Protein AF-A0A382GLJ1-F1 (afdb_monomer_lite)

pLDDT: mean 87.61, std 11.76, range [30.12, 98.44]

Organism: NCBI:txid408172

Radius of gyration: 28.92 Å; chains: 1; bounding box: 82×59×66 Å

InterPro domains:
  IPR011989 Armadillo-like helical [G3DSA:1.25.10.10] (1-110)
  IPR016024 Armadillo-type fold [SSF48371] (1-91)

Sequence (492 aa):
KLLGHRDRLVRVHLARILAERKECKDDEYEWISGLLADEDPFVRRAAADAAGRHPHPSSFSTLIKAWEDAEEKDTHLVHVTRIALRNHFAAGALPNNAWQNELWANELLDIALAARGPKSAESVASFLAESIGADDTSSDDPANKSEKPSIGNWWYMGPFKAENFDKAFETAFAPEQEKEIDLGKILGDTDLSWKTKPDWKDGLVHNELKGENTAHYLYREINSPVARNLKLSLGSNDAVSLFLNRKQILNKKVRRAVAPDQEKLELSLAKGKNRLLLKIVNGGDASGFYFNAGLGVEEDKLMRAVSFVSEHVGLDKLATVVSLLDEQAGKDIGYRIRLHRKVWQGTKGGEKPYSRELGKLAEKVVRSHVQAKASGSSEDALRLASDLGLRDLFKPVLEILLSPQASSGTRLVALDACKNLSEFKFAPVARKLVLDHKEPESLRLAALSWLGSRKSRGDAKVLRAVLSSSHERLQRSFAKGLASSKTGAETL

Secondary structure (DSSP, 8-state):
--TT-SSHHHHHHHHHHHHT-SS--HHHHHHHHHHHT-SSHHHHHHHHHHHHHS--HHHHHHHHHHHHTS-TT-HHHHHHHHHHHHHHHHHT---TTTT--GGGHHHHHHHHHHH-SHHHHHHHHHHHHHHHHTTS-----TT---SSPEEPPEEEEEEEE-SSHHHHHH---HHHH-SS--TT-EEGGGTEE-EEETT--TTSEEEEEE-TTEEEEEEEEEEESS-EEEEEEEEESSEEEEEETTEEEEEE-------TTSEEEEEEEPSEEEEEEEEEEESSSEEEEEEE-S-S--HHHHHHHHHHHHHHS-HHHHHHHHHHHHHHTTT-HHHHHHHHHHHHHHHHHTTPPPPHHHHHHHHHHHHHHHHHHGGG--HHHHHHHHHTT-GGGHHHHHHHHH-TTS-HHHHHHHHHHHHHH-HHHHHHHHHHHHH-TTS-HHHHHHHHHHHHTS--HHHHHHHHHHHHHS-HHHHHHHHHHHHTSHHHHTT-

Structure (mmCIF, N/CA/C/O backbone):
data_AF-A0A382GLJ1-F1
#
_entry.id   AF-A0A382GLJ1-F1
#
loop_
_atom_site.group_PDB
_atom_site.id
_atom_site.type_symbol
_atom_site.label_atom_id
_atom_site.label_alt_id
_atom_site.label_comp_id
_atom_site.label_asym_id
_atom_site.label_entity_id
_atom_site.label_seq_id
_atom_site.pdbx_PDB_ins_code
_atom_site.Cartn_x
_atom_site.Cartn_y
_atom_site.Cartn_z
_atom_site.occupancy
_atom_site.B_iso_or_equiv
_atom_site.auth_seq_id
_atom_site.auth_comp_id
_atom_site.auth_asym_id
_atom_site.auth_atom_id
_atom_site.pdbx_PDB_model_num
ATOM 1 N N . LYS A 1 1 ? -32.894 -29.086 -16.689 1.00 69.88 1 LYS A N 1
ATOM 2 C CA . LYS A 1 1 ? -33.120 -30.044 -15.570 1.00 69.88 1 LYS A CA 1
ATOM 3 C C . LYS A 1 1 ? -31.857 -30.361 -14.751 1.00 69.88 1 LYS A C 1
ATOM 5 O O . LYS A 1 1 ? -32.022 -30.838 -13.640 1.00 69.88 1 LYS A O 1
ATOM 10 N N . LEU A 1 2 ? -30.636 -30.091 -15.242 1.00 81.50 2 LEU A N 1
ATOM 11 C CA . LEU A 1 2 ? -29.395 -30.422 -14.517 1.00 81.50 2 LEU A CA 1
ATOM 12 C C . LEU A 1 2 ? -29.037 -29.430 -13.387 1.00 81.50 2 LEU A C 1
ATOM 14 O O . LEU A 1 2 ? -28.595 -29.871 -12.336 1.00 81.50 2 LEU A O 1
ATOM 18 N N . LEU A 1 3 ? -29.299 -28.128 -13.564 1.00 82.69 3 LEU A N 1
ATOM 19 C CA . LEU A 1 3 ? -29.002 -27.072 -12.574 1.00 82.69 3 LEU A CA 1
ATOM 20 C C . LEU A 1 3 ? -29.635 -27.286 -11.197 1.00 82.69 3 LEU A C 1
ATOM 22 O O . LEU A 1 3 ? -28.966 -27.139 -10.191 1.00 82.69 3 LEU A O 1
ATOM 26 N N . GLY A 1 4 ? -30.913 -27.658 -11.153 1.00 85.38 4 GLY A N 1
ATOM 27 C CA . GLY A 1 4 ? -31.645 -27.931 -9.911 1.00 85.38 4 GLY A CA 1
ATOM 28 C C . GLY A 1 4 ? -31.812 -29.424 -9.634 1.00 85.38 4 GLY A C 1
ATOM 29 O O . GLY A 1 4 ? -32.811 -29.832 -9.045 1.00 85.38 4 GLY A O 1
ATOM 30 N N . HIS A 1 5 ? -30.918 -30.271 -10.155 1.00 93.50 5 HIS A N 1
ATOM 31 C CA . HIS A 1 5 ? -31.034 -31.712 -9.951 1.00 93.50 5 HIS A CA 1
ATOM 32 C C . HIS A 1 5 ? -30.853 -32.057 -8.467 1.00 93.50 5 HIS A C 1
ATOM 34 O O . HIS A 1 5 ? -29.976 -31.499 -7.816 1.00 93.50 5 HIS A O 1
ATOM 40 N N . ARG A 1 6 ? -31.648 -32.992 -7.925 1.00 91.75 6 ARG A N 1
ATOM 41 C CA . ARG A 1 6 ? -31.617 -33.337 -6.487 1.00 91.75 6 ARG A CA 1
ATOM 42 C C . ARG A 1 6 ? -30.257 -33.872 -6.032 1.00 91.75 6 ARG A C 1
ATOM 44 O O . ARG A 1 6 ? -29.803 -33.551 -4.941 1.00 91.75 6 ARG A O 1
ATOM 51 N N . ASP A 1 7 ? -29.608 -34.665 -6.879 1.00 94.31 7 ASP A N 1
ATOM 52 C CA . ASP A 1 7 ? -28.276 -35.207 -6.604 1.00 94.31 7 ASP A CA 1
ATOM 53 C C . ASP A 1 7 ? -27.185 -34.144 -6.803 1.00 94.31 7 ASP A C 1
ATOM 55 O O . ASP A 1 7 ? -27.001 -33.635 -7.914 1.00 94.31 7 ASP A O 1
ATOM 59 N N . ARG A 1 8 ? -26.432 -33.858 -5.733 1.00 95.50 8 ARG A N 1
ATOM 60 C CA . ARG A 1 8 ? -25.289 -32.936 -5.751 1.00 95.50 8 ARG A CA 1
ATOM 61 C C . ARG A 1 8 ? -24.205 -33.351 -6.744 1.00 95.50 8 ARG A C 1
ATOM 63 O O . ARG A 1 8 ? -23.593 -32.479 -7.348 1.00 95.50 8 ARG A O 1
ATOM 70 N N . LEU A 1 9 ? -23.967 -34.651 -6.954 1.00 96.19 9 LEU A N 1
ATOM 71 C CA . LEU A 1 9 ? -22.908 -35.123 -7.853 1.00 96.19 9 LEU A CA 1
ATOM 72 C C . LEU A 1 9 ? -23.192 -34.696 -9.290 1.00 96.19 9 LEU A C 1
ATOM 74 O O . LEU A 1 9 ? -22.282 -34.263 -9.992 1.00 96.19 9 LEU A O 1
ATOM 78 N N . VAL A 1 10 ? -24.461 -34.729 -9.703 1.00 96.31 10 VAL A N 1
ATOM 79 C CA . VAL A 1 10 ? -24.886 -34.248 -11.024 1.00 96.31 10 VAL A CA 1
ATOM 80 C C . VAL A 1 10 ? -24.586 -32.756 -11.180 1.00 96.31 10 VAL A C 1
ATOM 82 O O . VAL A 1 10 ? -24.061 -32.346 -12.215 1.00 96.31 10 VAL A O 1
ATOM 85 N N . ARG A 1 11 ? -24.853 -31.950 -10.146 1.00 97.06 11 ARG A N 1
ATOM 86 C CA . ARG A 1 11 ? -24.583 -30.503 -10.160 1.00 97.06 11 ARG A CA 1
ATOM 87 C C . ARG A 1 11 ? -23.081 -30.190 -10.148 1.00 97.06 11 ARG A C 1
ATOM 89 O O . ARG A 1 11 ? -22.630 -29.348 -10.920 1.00 97.06 11 ARG A O 1
ATOM 96 N N . VAL A 1 12 ? -22.286 -30.928 -9.366 1.00 97.56 12 VAL A N 1
ATOM 97 C CA . VAL A 1 12 ? -20.812 -30.838 -9.375 1.00 97.56 12 VAL A CA 1
ATOM 98 C C . VAL A 1 12 ? -20.248 -31.188 -10.753 1.00 97.56 12 VAL A C 1
ATOM 100 O O . VAL A 1 12 ? -19.389 -30.476 -11.271 1.00 97.56 12 VAL A O 1
ATOM 103 N N . HIS A 1 13 ? -20.717 -32.277 -11.367 1.00 97.38 13 HIS A N 1
ATOM 104 C CA . HIS A 1 13 ? -20.258 -32.676 -12.696 1.00 97.38 13 HIS A CA 1
ATOM 105 C C . HIS A 1 13 ? -20.671 -31.677 -13.772 1.00 97.38 13 HIS A C 1
ATOM 107 O O . HIS A 1 13 ? -19.862 -31.404 -14.654 1.00 97.38 13 HIS A O 1
ATOM 113 N N . LEU A 1 14 ? -21.863 -31.080 -13.677 1.00 96.50 14 LEU A N 1
ATOM 114 C CA . LEU A 1 14 ? -22.258 -29.985 -14.560 1.00 96.50 14 LEU A CA 1
ATOM 115 C C . LEU A 1 14 ? -21.263 -28.820 -14.469 1.00 96.50 14 LEU A C 1
ATOM 117 O O . LEU A 1 14 ? -20.750 -28.394 -15.498 1.00 96.50 14 LEU A O 1
ATOM 121 N N . ALA A 1 15 ? -20.932 -28.360 -13.258 1.00 96.75 15 ALA A N 1
ATOM 122 C CA . ALA A 1 15 ? -19.954 -27.289 -13.063 1.00 96.75 15 ALA A CA 1
ATOM 123 C C . ALA A 1 15 ? -18.574 -27.640 -13.650 1.00 96.75 15 ALA A C 1
ATOM 125 O O . ALA A 1 15 ? -17.965 -26.827 -14.339 1.00 96.75 15 ALA A O 1
ATOM 126 N N . ARG A 1 16 ? -18.100 -28.877 -13.449 1.00 97.25 16 ARG A N 1
ATOM 127 C CA . ARG A 1 16 ? -16.830 -29.349 -14.030 1.00 97.25 16 ARG A CA 1
ATOM 128 C C . ARG A 1 16 ? -16.865 -29.407 -15.556 1.00 97.25 16 ARG A C 1
ATOM 130 O O . ARG A 1 16 ? -15.890 -29.033 -16.191 1.00 97.25 16 ARG A O 1
ATOM 137 N N . ILE A 1 17 ? -17.976 -29.844 -16.148 1.00 96.44 17 ILE A N 1
ATOM 138 C CA . ILE A 1 17 ? -18.147 -29.842 -17.607 1.00 96.44 17 ILE A CA 1
ATOM 139 C C . ILE A 1 17 ? -18.083 -28.408 -18.139 1.00 96.44 17 ILE A C 1
ATOM 141 O O . ILE A 1 17 ? -17.406 -28.173 -19.135 1.00 96.44 17 ILE A O 1
ATOM 145 N N . LEU A 1 18 ? -18.738 -27.458 -17.462 1.00 96.06 18 LEU A N 1
ATOM 146 C CA . LEU A 1 18 ? -18.673 -26.035 -17.809 1.00 96.06 18 LEU A CA 1
ATOM 147 C C . LEU A 1 18 ? -17.232 -25.501 -17.721 1.00 96.06 18 LEU A C 1
ATOM 149 O O . LEU A 1 18 ? -16.781 -24.822 -18.638 1.00 96.06 18 LEU A O 1
ATOM 153 N N . ALA A 1 19 ? -16.475 -25.881 -16.687 1.00 96.69 19 ALA A N 1
ATOM 154 C CA . ALA A 1 19 ? -15.072 -25.493 -16.518 1.00 96.69 19 ALA A CA 1
ATOM 155 C C . ALA A 1 19 ? -14.147 -25.995 -17.646 1.00 96.69 19 ALA A C 1
ATOM 157 O O . ALA A 1 19 ? -13.200 -25.302 -18.014 1.00 96.69 19 ALA A O 1
ATOM 158 N N . GLU A 1 20 ? -14.415 -27.179 -18.200 1.00 96.88 20 GLU A N 1
ATOM 159 C CA . GLU A 1 20 ? -13.623 -27.784 -19.285 1.00 96.88 20 GLU A CA 1
ATOM 160 C C . GLU A 1 20 ? -14.085 -27.359 -20.690 1.00 96.88 20 GLU A C 1
ATOM 162 O O . GLU A 1 20 ? -13.504 -27.781 -21.695 1.00 96.88 20 GLU A O 1
ATOM 167 N N . ARG A 1 21 ? -15.128 -26.521 -20.805 1.00 94.44 21 ARG A N 1
ATOM 168 C CA . ARG A 1 21 ? -15.511 -25.970 -22.109 1.00 94.44 21 ARG A CA 1
ATOM 169 C C . ARG A 1 21 ? -14.388 -25.097 -22.654 1.00 94.44 21 ARG A C 1
ATOM 171 O O . ARG A 1 21 ? -13.731 -24.373 -21.916 1.00 94.44 21 ARG A O 1
ATOM 178 N N . LYS A 1 22 ? -14.217 -25.121 -23.975 1.00 92.25 22 LYS A N 1
ATOM 179 C CA . LYS A 1 22 ? -13.324 -24.185 -24.667 1.00 92.25 22 LYS A CA 1
ATOM 180 C C . LYS A 1 22 ? -13.879 -22.757 -24.632 1.00 92.25 22 LYS A C 1
ATOM 182 O O . LYS A 1 22 ? -13.125 -21.819 -24.421 1.00 92.25 22 LYS A O 1
ATOM 187 N N . GLU A 1 23 ? -15.189 -22.628 -24.830 1.00 89.56 23 GLU A N 1
ATOM 188 C CA . GLU A 1 23 ? -15.949 -21.377 -24.794 1.00 89.56 23 GLU A CA 1
ATOM 189 C C . GLU A 1 23 ? -17.321 -21.647 -24.157 1.00 89.56 23 GLU A C 1
ATOM 191 O O . GLU A 1 23 ? -17.922 -22.710 -24.389 1.00 89.56 23 GLU A O 1
ATOM 196 N N . CYS A 1 24 ? -17.798 -20.686 -23.366 1.00 90.12 24 CYS A N 1
ATOM 197 C CA . CYS A 1 24 ? -19.134 -20.683 -22.776 1.00 90.12 24 CYS A CA 1
ATOM 198 C C . CYS A 1 24 ? -20.103 -19.865 -23.633 1.00 90.12 24 CYS A C 1
ATOM 200 O O . CYS A 1 24 ? -19.742 -18.834 -24.197 1.00 90.12 24 CYS A O 1
ATOM 202 N N . LYS A 1 25 ? -21.345 -20.334 -23.716 1.00 90.88 25 LYS A N 1
ATOM 203 C CA . LYS A 1 25 ? -22.473 -19.594 -24.296 1.00 90.88 25 LYS A CA 1
ATOM 204 C C . LYS A 1 25 ? -23.097 -18.661 -23.257 1.00 90.88 25 LYS A C 1
ATOM 206 O O . LYS A 1 25 ? -22.960 -18.905 -22.062 1.00 90.88 25 LYS A O 1
ATOM 211 N N . ASP A 1 26 ? -23.871 -17.679 -23.712 1.00 86.00 26 ASP A N 1
ATOM 212 C CA . ASP A 1 26 ? -24.550 -16.702 -22.845 1.00 86.00 26 ASP A CA 1
ATOM 213 C C . ASP A 1 26 ? -25.363 -17.366 -21.718 1.00 86.00 26 ASP A C 1
ATOM 215 O O . ASP A 1 26 ? -25.160 -17.063 -20.543 1.00 86.00 26 ASP A O 1
ATOM 219 N N . ASP A 1 27 ? -26.189 -18.365 -22.051 1.00 89.38 27 ASP A N 1
ATOM 220 C CA . ASP A 1 27 ? -26.973 -19.118 -21.060 1.00 89.38 27 ASP A CA 1
ATOM 221 C C . ASP A 1 27 ? -26.090 -19.857 -20.038 1.00 89.38 27 ASP A C 1
ATOM 223 O O . ASP A 1 27 ? -26.481 -20.051 -18.889 1.00 89.38 27 ASP A O 1
ATOM 227 N N . GLU A 1 28 ? -24.891 -20.289 -20.436 1.00 93.56 28 GLU A N 1
ATOM 228 C CA . GLU A 1 28 ? -23.992 -21.068 -19.582 1.00 93.56 28 GLU A CA 1
ATOM 229 C C . GLU A 1 28 ? -23.336 -20.207 -18.498 1.00 93.56 28 GLU A C 1
ATOM 231 O O . GLU A 1 28 ? -23.058 -20.718 -17.412 1.00 93.56 28 GLU A O 1
ATOM 236 N N . TYR A 1 29 ? -23.156 -18.904 -18.733 1.00 92.00 29 TYR A N 1
ATOM 237 C CA . TYR A 1 29 ? -22.719 -17.976 -17.686 1.00 92.00 29 TYR A CA 1
ATOM 238 C C . TYR A 1 29 ? -23.767 -17.847 -16.577 1.00 92.00 29 TYR A C 1
ATOM 240 O O . TYR A 1 29 ? -23.425 -17.900 -15.394 1.00 92.00 29 TYR A O 1
ATOM 248 N N . GLU A 1 30 ? -25.050 -17.786 -16.938 1.00 90.75 30 GLU A N 1
ATOM 249 C CA . GLU A 1 30 ? -26.147 -17.794 -15.964 1.00 90.75 30 GLU A CA 1
ATOM 250 C C . GLU A 1 30 ? -26.221 -19.120 -15.200 1.00 90.75 30 GLU A C 1
ATOM 252 O O . GLU A 1 30 ? -26.525 -19.152 -14.006 1.00 90.75 30 GLU A O 1
ATOM 257 N N . TRP A 1 31 ? -25.870 -20.231 -15.850 1.00 94.31 31 TRP A N 1
ATOM 258 C CA . TRP A 1 31 ? -25.794 -21.533 -15.190 1.00 94.31 31 TRP A CA 1
ATOM 259 C C . TRP A 1 31 ? -24.667 -21.580 -14.155 1.00 94.31 31 TRP A C 1
ATOM 261 O O . TRP A 1 31 ? -24.882 -22.073 -13.048 1.00 94.31 31 TRP A O 1
ATOM 271 N N . ILE A 1 32 ? -23.486 -21.046 -14.483 1.00 95.31 32 ILE A N 1
ATOM 272 C CA . ILE A 1 32 ? -22.365 -20.928 -13.539 1.00 95.31 32 ILE A CA 1
ATOM 273 C C . ILE A 1 32 ? -22.775 -20.067 -12.337 1.00 95.31 32 ILE A C 1
ATOM 275 O O . ILE A 1 32 ? -22.572 -20.485 -11.195 1.00 95.31 32 ILE A O 1
ATOM 279 N N . SER A 1 33 ? -23.408 -18.914 -12.574 1.00 91.44 33 SER A N 1
ATOM 280 C CA . SER A 1 33 ? -23.935 -18.047 -11.512 1.00 91.44 33 SER A CA 1
ATOM 281 C C . SER A 1 33 ? -24.962 -18.764 -10.632 1.00 91.44 33 SER A C 1
ATOM 283 O O . SER A 1 33 ? -24.878 -18.691 -9.408 1.00 91.44 33 SER A O 1
ATOM 285 N N . GLY A 1 34 ? -25.884 -19.530 -11.221 1.00 92.31 34 GLY A N 1
ATOM 286 C CA . GLY A 1 34 ? -26.842 -20.338 -10.463 1.00 92.31 34 GLY A CA 1
ATOM 287 C C . GLY A 1 34 ? -26.171 -21.390 -9.570 1.00 92.31 34 GLY A C 1
ATOM 288 O O . GLY A 1 34 ? -26.571 -21.564 -8.422 1.00 92.31 34 GLY A O 1
ATOM 289 N N . LEU A 1 35 ? -25.120 -22.054 -10.060 1.00 94.94 35 LEU A N 1
ATOM 290 C CA . LEU A 1 35 ? -24.372 -23.067 -9.299 1.00 94.94 35 LEU A CA 1
ATOM 291 C C . LEU A 1 35 ? -23.477 -22.460 -8.203 1.00 94.94 35 LEU A C 1
ATOM 293 O O . LEU A 1 35 ? -23.206 -23.116 -7.199 1.00 94.94 35 LEU A O 1
ATOM 297 N N . LEU A 1 36 ? -23.023 -21.214 -8.361 1.00 94.12 36 LEU A N 1
ATOM 298 C CA . LEU A 1 36 ? -22.298 -20.482 -7.312 1.00 94.12 36 LEU A CA 1
ATOM 299 C C . LEU A 1 36 ? -23.176 -20.167 -6.092 1.00 94.12 36 LEU A C 1
ATOM 301 O O . LEU A 1 36 ? -22.654 -20.050 -4.982 1.00 94.12 36 LEU A O 1
ATOM 305 N N . ALA A 1 37 ? -24.489 -20.049 -6.304 1.00 91.50 37 ALA A N 1
ATOM 306 C CA . ALA A 1 37 ? -25.493 -19.808 -5.271 1.00 91.50 37 ALA A CA 1
ATOM 307 C C . ALA A 1 37 ? -26.106 -21.100 -4.689 1.00 91.50 37 ALA A C 1
ATOM 309 O O . ALA A 1 37 ? -27.081 -21.025 -3.943 1.00 91.50 37 ALA A O 1
ATOM 310 N N . ASP A 1 38 ? -25.572 -22.277 -5.037 1.00 93.81 38 ASP A N 1
ATOM 311 C CA . ASP A 1 38 ? -26.048 -23.569 -4.526 1.00 93.81 38 ASP A CA 1
ATOM 312 C C . ASP A 1 38 ? -25.844 -23.695 -3.008 1.00 93.81 38 ASP A C 1
ATOM 314 O O . ASP A 1 38 ? -24.921 -23.113 -2.446 1.00 93.81 38 ASP A O 1
ATOM 318 N N . GLU A 1 39 ? -26.668 -24.500 -2.338 1.00 90.56 39 GLU A N 1
ATOM 319 C CA . GLU A 1 39 ? -26.526 -24.767 -0.901 1.00 90.56 39 GLU A CA 1
ATOM 320 C C . GLU A 1 39 ? -25.343 -25.707 -0.594 1.00 90.56 39 GLU A C 1
ATOM 322 O O . GLU A 1 39 ? -24.771 -25.645 0.495 1.00 90.56 39 GLU A O 1
ATOM 327 N N . ASP A 1 40 ? -24.949 -26.580 -1.533 1.00 91.94 40 ASP A N 1
ATOM 328 C CA . ASP A 1 40 ? -23.876 -27.557 -1.323 1.00 91.94 40 ASP A CA 1
ATOM 329 C C . ASP A 1 40 ? -22.481 -26.945 -1.602 1.00 91.94 40 ASP A C 1
ATOM 331 O O . ASP A 1 40 ? -22.194 -26.509 -2.726 1.00 91.94 40 ASP A O 1
ATOM 335 N N . PRO A 1 41 ? -21.548 -26.969 -0.628 1.00 90.31 41 PRO A N 1
ATOM 336 C CA . PRO A 1 41 ? -20.221 -26.372 -0.790 1.00 90.31 41 PRO A CA 1
ATOM 337 C C . PRO A 1 41 ? -19.382 -26.970 -1.927 1.00 90.31 41 PRO A C 1
ATOM 339 O O . PRO A 1 41 ? -18.566 -26.269 -2.526 1.00 90.31 41 PRO A O 1
ATOM 342 N N . PHE A 1 42 ? -19.555 -28.254 -2.263 1.00 93.44 42 PHE A N 1
ATOM 343 C CA . PHE A 1 42 ? -18.806 -28.875 -3.358 1.00 93.44 42 PHE A CA 1
ATOM 344 C C . PHE A 1 42 ? -19.276 -28.369 -4.721 1.00 93.44 42 PHE A C 1
ATOM 346 O O . PHE A 1 42 ? -18.448 -28.210 -5.622 1.00 93.44 42 PHE A O 1
ATOM 353 N N . VAL A 1 43 ? -20.575 -28.087 -4.863 1.00 96.06 43 VAL A N 1
ATOM 354 C CA . VAL A 1 43 ? -21.134 -27.475 -6.076 1.00 96.06 43 VAL A CA 1
ATOM 355 C C . VAL A 1 43 ? -20.581 -26.062 -6.234 1.00 96.06 43 VAL A C 1
ATOM 357 O O . VAL A 1 43 ? -20.004 -25.759 -7.279 1.00 96.06 43 VAL A O 1
ATOM 360 N N . ARG A 1 44 ? -20.634 -25.246 -5.171 1.00 95.50 44 ARG A N 1
ATOM 361 C CA . ARG A 1 44 ? -20.111 -23.867 -5.172 1.00 95.50 44 ARG A CA 1
ATOM 362 C C . ARG A 1 44 ? -18.628 -23.805 -5.544 1.00 95.50 44 ARG A C 1
ATOM 364 O O . ARG A 1 44 ? -18.237 -22.990 -6.374 1.00 95.50 44 ARG A O 1
ATOM 371 N N . ARG A 1 45 ? -17.793 -24.695 -4.988 1.00 95.94 45 ARG A N 1
ATOM 372 C CA . ARG A 1 45 ? -16.352 -24.775 -5.314 1.00 95.94 45 ARG A CA 1
ATOM 373 C C . ARG A 1 45 ? -16.111 -25.112 -6.785 1.00 95.94 45 ARG A C 1
ATOM 375 O O . ARG A 1 45 ? -15.275 -24.482 -7.424 1.00 95.94 45 ARG A O 1
ATOM 382 N N . ALA A 1 46 ? -16.833 -26.097 -7.325 1.00 97.31 46 ALA A N 1
ATOM 383 C CA . ALA A 1 46 ? -16.705 -26.474 -8.732 1.00 97.31 46 ALA A CA 1
ATOM 384 C C . ALA A 1 46 ? -17.200 -25.356 -9.667 1.00 97.31 46 ALA A C 1
ATOM 386 O O . ALA A 1 46 ? -16.591 -25.108 -10.705 1.00 97.31 46 ALA A O 1
ATOM 387 N N . ALA A 1 47 ? -18.265 -24.650 -9.281 1.00 97.06 47 ALA A N 1
ATOM 388 C CA . ALA A 1 47 ? -18.777 -23.498 -10.016 1.00 97.06 47 ALA A CA 1
ATOM 389 C C . ALA A 1 47 ? -17.801 -22.312 -9.984 1.00 97.06 47 ALA A C 1
ATOM 391 O O . ALA A 1 47 ? -17.617 -21.646 -10.999 1.00 97.06 47 ALA A O 1
ATOM 392 N N . ALA A 1 48 ? -17.119 -22.084 -8.858 1.00 97.56 48 ALA A N 1
ATOM 393 C CA . ALA A 1 48 ? -16.082 -21.064 -8.748 1.00 97.56 48 ALA A CA 1
ATOM 394 C C . ALA A 1 48 ? -14.873 -21.357 -9.654 1.00 97.56 48 ALA A C 1
ATOM 396 O O . ALA A 1 48 ? -14.375 -20.434 -10.294 1.00 97.56 48 ALA A O 1
ATOM 397 N N . ASP A 1 49 ? -14.444 -22.620 -9.784 1.00 97.69 49 ASP A N 1
ATOM 398 C CA . ASP A 1 49 ? -13.417 -23.001 -10.772 1.00 97.69 49 ASP A CA 1
ATOM 399 C C . ASP A 1 49 ? -13.895 -22.708 -12.205 1.00 97.69 49 ASP A C 1
ATOM 401 O O . ASP A 1 49 ? -13.183 -22.062 -12.974 1.00 97.69 49 ASP A O 1
ATOM 405 N N . ALA A 1 50 ? -15.137 -23.081 -12.544 1.00 97.56 50 ALA A N 1
ATOM 406 C CA . ALA A 1 50 ? -15.722 -22.785 -13.853 1.00 97.56 50 ALA A CA 1
ATOM 407 C C . ALA A 1 50 ? -15.755 -21.276 -14.153 1.00 97.56 50 ALA A C 1
ATOM 409 O O . ALA A 1 50 ? -15.292 -20.854 -15.213 1.00 97.56 50 ALA A O 1
ATOM 410 N N . ALA A 1 51 ? -16.220 -20.458 -13.204 1.00 97.50 51 ALA A N 1
ATOM 411 C CA . ALA A 1 51 ? -16.228 -19.000 -13.322 1.00 97.50 51 ALA A CA 1
ATOM 412 C C . ALA A 1 51 ? -14.809 -18.428 -13.471 1.00 97.50 51 ALA A C 1
ATOM 414 O O . ALA A 1 51 ? -14.583 -17.484 -14.221 1.00 97.50 51 ALA A O 1
ATOM 415 N N . GLY A 1 52 ? -13.827 -18.998 -12.770 1.00 96.69 52 GLY A N 1
ATOM 416 C CA . GLY A 1 52 ? -12.433 -18.578 -12.876 1.00 96.69 52 GLY A CA 1
ATOM 417 C C . GLY A 1 52 ? -11.799 -18.884 -14.231 1.00 96.69 52 GLY A C 1
ATOM 418 O O . GLY A 1 52 ? -10.921 -18.137 -14.664 1.00 96.69 52 GLY A O 1
ATOM 419 N N . ARG A 1 53 ? -12.220 -19.961 -14.900 1.00 96.69 53 ARG A N 1
ATOM 420 C CA . ARG A 1 53 ? -11.757 -20.321 -16.252 1.00 96.69 53 ARG A CA 1
ATOM 421 C C . ARG A 1 53 ? -12.507 -19.587 -17.356 1.00 96.69 53 ARG A C 1
ATOM 423 O O . ARG A 1 53 ? -11.919 -19.332 -18.402 1.00 96.69 53 ARG A O 1
ATOM 430 N N . HIS A 1 54 ? -13.748 -19.186 -17.085 1.00 96.62 54 HIS A N 1
ATOM 431 C CA . HIS A 1 54 ? -14.607 -18.429 -17.995 1.00 96.62 54 HIS A CA 1
ATOM 432 C C . HIS A 1 54 ? -15.059 -17.106 -17.362 1.00 96.62 54 HIS A C 1
ATOM 434 O O . HIS A 1 54 ? -16.236 -16.976 -17.020 1.00 96.62 54 HIS A O 1
ATOM 440 N N . PRO A 1 55 ? -14.158 -16.119 -17.175 1.00 96.19 55 PRO A N 1
ATOM 441 C CA . PRO A 1 55 ? -14.517 -14.882 -16.499 1.00 96.19 55 PRO A CA 1
ATOM 442 C C . PRO A 1 55 ? -15.583 -14.090 -17.253 1.00 96.19 55 PRO A C 1
ATOM 444 O O . PRO A 1 55 ? -15.428 -13.812 -18.443 1.00 96.19 55 PRO A O 1
ATOM 447 N N . HIS A 1 56 ? -16.631 -13.675 -16.544 1.00 95.31 56 HIS A N 1
ATOM 448 C CA . HIS A 1 56 ? -17.731 -12.894 -17.104 1.00 95.31 56 HIS A CA 1
ATOM 449 C C . HIS A 1 56 ? -18.298 -11.914 -16.061 1.00 95.31 56 HIS A C 1
ATOM 451 O O . HIS A 1 56 ? -18.377 -12.264 -14.879 1.00 95.31 56 HIS A O 1
ATOM 457 N N . PRO A 1 57 ? -18.739 -10.700 -16.450 1.00 93.19 57 PRO A N 1
ATOM 458 C CA . PRO A 1 57 ? -19.291 -9.735 -15.498 1.00 93.19 57 PRO A CA 1
ATOM 459 C C . PRO A 1 57 ? -20.465 -10.269 -14.663 1.00 93.19 57 PRO A C 1
ATOM 461 O O . PRO A 1 57 ? -20.568 -9.924 -13.487 1.00 93.19 57 PRO A O 1
ATOM 464 N N . SER A 1 58 ? -21.317 -11.140 -15.226 1.00 90.31 58 SER A N 1
ATOM 465 C CA . SER A 1 58 ? -22.486 -11.686 -14.509 1.00 90.31 58 SER A CA 1
ATOM 466 C C . SER A 1 58 ? -22.128 -12.653 -13.375 1.00 90.31 58 SER A C 1
ATOM 468 O O . SER A 1 58 ? -22.873 -12.744 -12.401 1.00 90.31 58 SER A O 1
ATOM 470 N N . SER A 1 59 ? -20.976 -13.333 -13.438 1.00 92.44 59 SER A N 1
ATOM 471 C CA . SER A 1 59 ? -20.518 -14.230 -12.367 1.00 92.44 59 SER A CA 1
ATOM 472 C C . SER A 1 59 ? -19.754 -13.512 -11.256 1.00 92.44 59 SER A C 1
ATOM 474 O O . SER A 1 59 ? -19.624 -14.057 -10.159 1.00 92.44 59 SER A O 1
ATOM 476 N N . PHE A 1 60 ? -19.265 -12.290 -11.495 1.00 92.50 60 PHE A N 1
ATOM 477 C CA . PHE A 1 60 ? -18.435 -11.562 -10.532 1.00 92.50 60 PHE A CA 1
ATOM 478 C C . PHE A 1 60 ? -19.176 -11.273 -9.221 1.00 92.50 60 PHE A C 1
ATOM 480 O O . PHE A 1 60 ? -18.683 -11.608 -8.146 1.00 92.50 60 PHE A O 1
ATOM 487 N N . SER A 1 61 ? -20.380 -10.698 -9.287 1.00 89.62 61 SER A N 1
ATOM 488 C CA . SER A 1 61 ? -21.157 -10.369 -8.084 1.00 89.62 61 SER A CA 1
ATOM 489 C C . SER A 1 61 ? -21.529 -11.620 -7.283 1.00 89.62 61 SER A C 1
ATOM 491 O O . SER A 1 61 ? -21.479 -11.606 -6.054 1.00 89.62 61 SER A O 1
ATOM 493 N N . THR A 1 62 ? -21.825 -12.730 -7.963 1.00 91.25 62 THR A N 1
ATOM 494 C CA . THR A 1 62 ? -22.112 -14.007 -7.300 1.00 91.25 62 THR A CA 1
ATOM 495 C C . THR A 1 62 ? -20.861 -14.626 -6.679 1.00 91.25 62 THR A C 1
ATOM 497 O O . THR A 1 62 ? -20.963 -15.246 -5.628 1.00 91.25 62 THR A O 1
ATOM 500 N N . LEU A 1 63 ? -19.670 -14.424 -7.257 1.00 93.19 63 LEU A N 1
ATOM 501 C CA . LEU A 1 63 ? -18.399 -14.819 -6.637 1.00 93.19 63 LEU A CA 1
ATOM 502 C C . LEU A 1 63 ? -18.105 -14.030 -5.358 1.00 93.19 63 LEU A C 1
ATOM 504 O O . LEU A 1 63 ? -17.644 -14.628 -4.388 1.00 93.19 63 LEU A O 1
ATOM 508 N N . ILE A 1 64 ? -18.386 -12.721 -5.343 1.00 89.81 64 ILE A N 1
ATOM 509 C CA . ILE A 1 64 ? -18.276 -11.895 -4.129 1.00 89.81 64 ILE A CA 1
ATOM 510 C C . ILE A 1 64 ? -19.205 -12.443 -3.053 1.00 89.81 64 ILE A C 1
ATOM 512 O O . ILE A 1 64 ? -18.737 -12.791 -1.975 1.00 89.81 64 ILE A O 1
ATOM 516 N N . LYS A 1 65 ? -20.487 -12.633 -3.380 1.00 87.38 65 LYS A N 1
ATOM 517 C CA . LYS A 1 65 ? -21.455 -13.210 -2.444 1.00 87.38 65 LYS A CA 1
ATOM 518 C C . LYS A 1 65 ? -21.034 -14.603 -1.972 1.00 87.38 65 LYS A C 1
ATOM 520 O O . LYS A 1 65 ? -21.105 -14.914 -0.791 1.00 87.38 65 LYS A O 1
ATOM 525 N N . ALA A 1 66 ? -20.531 -15.444 -2.875 1.00 88.94 66 ALA A N 1
ATOM 526 C CA . ALA A 1 66 ? -20.071 -16.777 -2.517 1.00 88.94 66 ALA A CA 1
ATOM 527 C C . ALA A 1 66 ? -18.839 -16.753 -1.599 1.00 88.94 66 ALA A C 1
ATOM 529 O O . ALA A 1 66 ? -18.652 -17.687 -0.823 1.00 88.94 66 ALA A O 1
ATOM 530 N N . TRP A 1 67 ? -18.001 -15.724 -1.697 1.00 89.00 67 TRP A N 1
ATOM 531 C CA . TRP A 1 67 ? -16.881 -15.510 -0.792 1.00 89.00 67 TRP A CA 1
ATOM 532 C C . TRP A 1 67 ? -17.336 -14.955 0.565 1.00 89.00 67 TRP A C 1
ATOM 534 O O . TRP A 1 67 ? -16.825 -15.407 1.584 1.00 89.00 67 TRP A O 1
ATOM 544 N N . GLU A 1 68 ? -18.323 -14.057 0.587 1.00 84.12 68 GLU A N 1
ATOM 545 C CA . GLU A 1 68 ? -18.950 -13.537 1.812 1.00 84.12 68 GLU A CA 1
ATOM 546 C C . GLU A 1 68 ? -19.664 -14.629 2.614 1.00 84.12 68 GLU A C 1
ATOM 548 O O . GLU A 1 68 ? -19.469 -14.744 3.820 1.00 84.12 68 GLU A O 1
ATOM 553 N N . ASP A 1 69 ? -20.446 -15.463 1.928 1.00 82.81 69 ASP 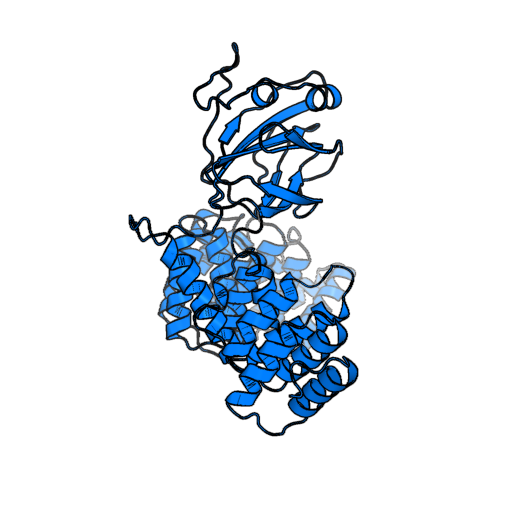A N 1
ATOM 554 C CA . ASP A 1 69 ? -21.217 -16.561 2.515 1.00 82.81 69 ASP A CA 1
ATOM 555 C C . ASP A 1 69 ? -20.342 -17.788 2.846 1.00 82.81 69 ASP A C 1
ATOM 557 O O . ASP A 1 69 ? -20.855 -18.819 3.291 1.00 82.81 69 ASP A O 1
ATOM 561 N N . ALA A 1 70 ? -19.042 -17.762 2.539 1.00 82.19 70 ALA A N 1
ATOM 562 C CA . ALA A 1 70 ? -18.157 -18.872 2.867 1.00 82.19 70 ALA A CA 1
ATOM 563 C C . ALA A 1 70 ? -17.894 -18.887 4.379 1.00 82.19 70 ALA A C 1
ATOM 565 O O . ALA A 1 70 ? -17.307 -17.956 4.927 1.00 82.19 70 ALA A O 1
ATOM 566 N N . GLU A 1 71 ? -18.294 -19.966 5.057 1.00 70.00 71 GLU A N 1
ATOM 567 C CA . GLU A 1 71 ? -17.924 -20.171 6.458 1.00 70.00 71 GLU A CA 1
ATOM 568 C C . GLU A 1 71 ? -16.396 -20.147 6.611 1.00 70.00 71 GLU A C 1
ATOM 570 O O . GLU A 1 71 ? -15.677 -20.702 5.780 1.00 70.00 71 GLU A O 1
ATOM 575 N N . GLU A 1 72 ? -15.889 -19.591 7.716 1.00 65.06 72 GLU A N 1
ATOM 576 C CA . GLU A 1 72 ? -14.445 -19.474 7.999 1.00 65.06 72 GLU A CA 1
ATOM 577 C C . GLU A 1 72 ? -13.696 -20.825 7.911 1.00 65.06 72 GLU A C 1
ATOM 579 O O . GLU A 1 72 ? -12.496 -20.881 7.643 1.00 65.06 72 GLU A O 1
ATOM 584 N N . LYS A 1 73 ? -14.419 -21.941 8.079 1.00 74.25 73 LYS A N 1
ATOM 585 C CA . LYS A 1 73 ? -13.899 -23.312 7.973 1.00 74.25 73 LYS A CA 1
ATOM 586 C C . LYS A 1 73 ? -13.769 -23.819 6.533 1.00 74.25 73 LYS A C 1
ATOM 588 O O . LYS A 1 73 ? -12.993 -24.748 6.300 1.00 74.25 73 LYS A O 1
ATOM 593 N N . ASP A 1 74 ? -14.489 -23.252 5.563 1.00 82.88 74 ASP A N 1
ATOM 594 C CA . ASP A 1 74 ? -14.392 -23.643 4.153 1.00 82.88 74 ASP A CA 1
ATOM 595 C C . ASP A 1 74 ? -13.272 -22.884 3.429 1.00 82.88 74 ASP A C 1
ATOM 597 O O . ASP A 1 74 ? -13.477 -22.093 2.503 1.00 82.88 74 ASP A O 1
ATOM 601 N N . THR A 1 75 ? -12.041 -23.179 3.840 1.00 86.94 75 THR A N 1
ATOM 602 C CA . THR A 1 75 ? -10.829 -22.577 3.271 1.00 86.94 75 THR A CA 1
ATOM 603 C C . THR A 1 75 ? -10.687 -22.839 1.770 1.00 86.94 75 THR A C 1
ATOM 605 O O . THR A 1 75 ? -10.131 -22.010 1.049 1.00 86.94 75 THR A O 1
ATOM 608 N N . HIS A 1 76 ? -11.220 -23.960 1.270 1.00 90.31 76 HIS A N 1
ATOM 609 C CA . HIS A 1 76 ? -11.191 -24.291 -0.151 1.00 90.31 76 HIS A CA 1
ATOM 610 C C . HIS A 1 76 ? -12.111 -23.394 -0.973 1.00 90.31 76 HIS A C 1
ATOM 612 O O . HIS A 1 76 ? -11.685 -22.921 -2.026 1.00 90.31 76 HIS A O 1
ATOM 618 N N . LEU A 1 77 ? -13.343 -23.142 -0.518 1.00 92.19 77 LEU A N 1
ATOM 619 C CA . LEU A 1 77 ? -14.245 -22.243 -1.235 1.00 92.19 77 LEU A CA 1
ATOM 620 C C . LEU A 1 77 ? -13.659 -20.832 -1.295 1.00 92.19 77 LEU A C 1
ATOM 622 O O . LEU A 1 77 ? -13.562 -20.281 -2.387 1.00 92.19 77 LEU A O 1
ATOM 626 N N . VAL A 1 78 ? -13.164 -20.314 -0.165 1.00 90.25 78 VAL A N 1
ATOM 627 C CA . VAL A 1 78 ? -12.464 -19.018 -0.100 1.00 90.25 78 VAL A CA 1
ATOM 628 C C . VAL A 1 78 ? -11.282 -18.967 -1.071 1.00 90.25 78 VAL A C 1
ATOM 630 O O . VAL A 1 78 ? -11.068 -17.972 -1.761 1.00 90.25 78 VAL A O 1
ATOM 633 N N . HIS A 1 79 ? -10.482 -20.030 -1.140 1.00 92.44 79 HIS A N 1
ATOM 634 C CA . HIS A 1 79 ? -9.320 -20.054 -2.020 1.00 92.44 79 HIS A CA 1
ATOM 635 C C . HIS A 1 79 ? -9.713 -20.032 -3.504 1.00 92.44 79 HIS A C 1
ATOM 637 O O . HIS A 1 79 ? -9.178 -19.229 -4.272 1.00 92.44 79 HIS A O 1
ATOM 643 N N . VAL A 1 80 ? -10.662 -20.881 -3.909 1.00 95.75 80 VAL A N 1
ATOM 644 C CA . VAL A 1 80 ? -11.082 -20.988 -5.313 1.00 95.75 80 VAL A CA 1
ATOM 645 C C . VAL A 1 80 ? -11.823 -19.726 -5.765 1.00 95.75 80 VAL A C 1
ATOM 647 O O . VAL A 1 80 ? -11.557 -19.245 -6.866 1.00 95.75 80 VAL A O 1
ATOM 650 N N . THR A 1 81 ? -12.671 -19.119 -4.925 1.00 95.12 81 THR A N 1
ATOM 651 C CA . THR A 1 81 ? -13.328 -17.843 -5.263 1.00 95.12 81 THR A CA 1
ATOM 652 C C . THR A 1 81 ? -12.313 -16.718 -5.446 1.00 95.12 81 THR A C 1
ATOM 654 O O . THR A 1 81 ? -12.417 -15.961 -6.408 1.00 95.12 81 THR A O 1
ATOM 657 N N . ARG A 1 82 ? -11.267 -16.639 -4.611 1.00 95.12 82 ARG A N 1
ATOM 658 C CA . ARG A 1 82 ? -10.180 -15.655 -4.783 1.00 95.12 82 ARG A CA 1
ATOM 659 C C . ARG A 1 82 ? -9.412 -15.848 -6.091 1.00 95.12 82 ARG A C 1
ATOM 661 O O . ARG A 1 82 ? -9.087 -14.858 -6.746 1.00 95.12 82 ARG A O 1
ATOM 668 N N . ILE A 1 83 ? -9.135 -17.092 -6.495 1.00 96.75 83 ILE A N 1
ATOM 669 C CA . ILE A 1 83 ? -8.525 -17.382 -7.807 1.00 96.75 83 ILE A CA 1
ATOM 670 C C . ILE A 1 83 ? -9.459 -16.939 -8.935 1.00 96.75 83 ILE A C 1
ATOM 672 O O . ILE A 1 83 ? -9.007 -16.291 -9.881 1.00 96.75 83 ILE A O 1
ATOM 676 N N . ALA A 1 84 ? -10.751 -17.245 -8.825 1.00 97.69 84 ALA A N 1
ATOM 677 C CA . ALA A 1 84 ? -11.732 -16.867 -9.829 1.00 97.69 84 ALA A CA 1
ATOM 678 C C . ALA A 1 84 ? -11.830 -15.342 -9.977 1.00 97.69 84 ALA A C 1
ATOM 680 O O . ALA A 1 84 ? -11.712 -14.834 -11.092 1.00 97.69 84 ALA A O 1
ATOM 681 N N . LEU A 1 85 ? -11.941 -14.602 -8.869 1.00 97.06 85 LEU A N 1
ATOM 682 C CA . LEU A 1 85 ? -11.942 -13.135 -8.854 1.00 97.06 85 LEU A CA 1
ATOM 683 C C . LEU A 1 85 ? -10.657 -12.562 -9.466 1.00 97.06 85 LEU A C 1
ATOM 685 O O . LEU A 1 85 ? -10.723 -11.669 -10.308 1.00 97.06 85 LEU A O 1
ATOM 689 N N . ARG A 1 86 ? -9.485 -13.117 -9.123 1.00 97.81 86 ARG A N 1
ATOM 690 C CA . ARG A 1 86 ? -8.204 -12.724 -9.735 1.00 97.81 86 ARG A CA 1
ATOM 691 C C . ARG A 1 86 ? -8.245 -12.872 -11.256 1.00 97.81 86 ARG A C 1
ATOM 693 O O . ARG A 1 86 ? -7.794 -11.982 -11.973 1.00 97.81 86 ARG A O 1
ATOM 700 N N . ASN A 1 87 ? -8.782 -13.982 -11.756 1.00 97.75 87 ASN A N 1
ATOM 701 C CA . ASN A 1 87 ? -8.889 -14.215 -13.193 1.00 97.75 87 ASN A CA 1
ATOM 702 C C . ASN A 1 87 ? -9.888 -13.246 -13.860 1.00 97.75 87 ASN A C 1
ATOM 704 O O . ASN A 1 87 ? -9.635 -12.817 -14.984 1.00 97.75 87 ASN A O 1
ATOM 708 N N . HIS A 1 88 ? -10.952 -12.821 -13.166 1.00 97.50 88 HIS A N 1
ATOM 709 C CA . HIS A 1 88 ? -11.848 -11.759 -13.651 1.00 97.50 88 HIS A CA 1
ATOM 710 C C . HIS A 1 88 ? -11.130 -10.414 -13.783 1.00 97.50 88 HIS A C 1
ATOM 712 O O . HIS A 1 88 ? -11.245 -9.771 -14.827 1.00 97.50 88 HIS A O 1
ATOM 718 N N . PHE A 1 89 ? -10.322 -10.027 -12.790 1.00 97.75 89 PHE A N 1
ATOM 719 C CA . PHE A 1 89 ? -9.475 -8.833 -12.883 1.00 97.75 89 PHE A CA 1
ATOM 720 C C . PHE A 1 89 ? -8.476 -8.921 -14.043 1.00 97.75 89 PHE A C 1
ATOM 722 O O . PHE A 1 89 ? -8.348 -7.972 -14.816 1.00 97.75 89 PHE A O 1
ATOM 729 N N . ALA A 1 90 ? -7.808 -10.066 -14.217 1.00 96.88 90 ALA A N 1
ATOM 730 C CA . ALA A 1 90 ? -6.872 -10.278 -15.324 1.00 96.88 90 ALA A CA 1
ATOM 731 C C . ALA A 1 90 ? -7.565 -10.173 -16.696 1.00 96.88 90 ALA A C 1
ATOM 733 O O . ALA A 1 90 ? -7.022 -9.586 -17.633 1.00 96.88 90 ALA A O 1
ATOM 734 N N . ALA A 1 91 ? -8.783 -10.711 -16.811 1.00 96.12 91 ALA A N 1
ATOM 735 C CA . ALA A 1 91 ? -9.580 -10.672 -18.033 1.00 96.12 91 ALA A CA 1
ATOM 736 C C . ALA A 1 91 ? -10.245 -9.307 -18.296 1.00 96.12 91 ALA A C 1
ATOM 738 O O . ALA A 1 91 ? -10.638 -9.041 -19.437 1.00 96.12 91 ALA A O 1
ATOM 739 N N . GLY A 1 92 ? -10.352 -8.443 -17.278 1.00 95.75 92 GLY A N 1
ATOM 740 C CA . GLY A 1 92 ? -11.167 -7.223 -17.308 1.00 95.75 92 GLY A CA 1
ATOM 741 C C . GLY A 1 92 ? -12.673 -7.505 -17.352 1.00 95.75 92 GLY A C 1
ATOM 742 O O . GLY A 1 92 ? -13.442 -6.652 -17.779 1.00 95.75 92 GLY A O 1
ATOM 743 N N . ALA A 1 93 ? -13.095 -8.705 -16.948 1.00 95.06 93 ALA A N 1
ATOM 744 C CA . ALA A 1 93 ? -14.485 -9.155 -16.973 1.00 95.06 93 ALA A CA 1
ATOM 745 C C . ALA A 1 93 ? -15.210 -8.729 -15.687 1.00 95.06 93 ALA A C 1
ATOM 747 O O . ALA A 1 93 ? -15.625 -9.560 -14.881 1.00 95.06 93 ALA A O 1
ATOM 748 N N . LEU A 1 94 ? -15.285 -7.418 -15.466 1.00 94.62 94 LEU A N 1
ATOM 749 C CA . LEU A 1 94 ? -15.818 -6.816 -14.247 1.00 94.62 94 LEU A CA 1
ATOM 750 C C . LEU A 1 94 ? -17.145 -6.105 -14.543 1.00 94.62 94 LEU A C 1
ATOM 752 O O . LEU A 1 94 ? -17.257 -5.448 -15.579 1.00 94.62 94 LEU A O 1
ATOM 756 N N . PRO A 1 95 ? -18.148 -6.197 -13.658 1.00 91.62 95 PRO A N 1
ATOM 757 C CA . PRO A 1 95 ? -19.338 -5.366 -13.757 1.00 91.62 95 PRO A CA 1
ATOM 758 C C . PRO A 1 95 ? -19.021 -3.920 -13.342 1.00 91.62 95 PRO A C 1
ATOM 760 O O . PRO A 1 95 ? -18.055 -3.661 -12.622 1.00 91.62 95 PRO A O 1
ATOM 763 N N . ASN A 1 96 ? -19.873 -2.970 -13.734 1.00 85.56 96 ASN A N 1
ATOM 764 C CA . ASN A 1 96 ? -19.690 -1.545 -13.408 1.00 85.56 96 ASN A CA 1
ATOM 765 C C . ASN A 1 96 ? -19.639 -1.268 -11.894 1.00 85.56 96 ASN A C 1
ATOM 767 O O . ASN A 1 96 ? -19.073 -0.273 -11.464 1.00 85.56 96 ASN A O 1
ATOM 771 N N . ASN A 1 97 ? -20.222 -2.149 -11.080 1.00 83.06 97 ASN A N 1
ATOM 772 C CA . ASN A 1 97 ? -20.248 -2.051 -9.624 1.00 83.06 97 ASN A CA 1
ATOM 773 C C . ASN A 1 97 ? -19.179 -2.904 -8.916 1.00 83.06 97 ASN A C 1
ATOM 775 O O . ASN A 1 97 ? -19.294 -3.128 -7.712 1.00 83.06 97 ASN A O 1
ATOM 779 N N . ALA A 1 98 ? -18.142 -3.380 -9.618 1.00 86.88 98 ALA A N 1
ATOM 780 C CA . ALA A 1 98 ? -17.149 -4.307 -9.061 1.00 86.88 98 ALA A CA 1
ATOM 781 C C . ALA A 1 98 ? -16.472 -3.815 -7.767 1.00 86.88 98 ALA A C 1
ATOM 783 O O . ALA A 1 98 ? -16.111 -4.629 -6.919 1.00 86.88 98 ALA A O 1
ATOM 784 N N . TRP A 1 99 ? -16.328 -2.497 -7.607 1.00 85.19 99 TRP A N 1
ATOM 785 C CA . TRP A 1 99 ? -15.683 -1.865 -6.453 1.00 85.19 99 TRP A CA 1
ATOM 786 C C . TRP A 1 99 ? -16.659 -1.247 -5.440 1.00 85.19 99 TRP A C 1
ATOM 788 O O . TRP A 1 99 ? -16.218 -0.637 -4.472 1.00 85.19 99 TRP A O 1
ATOM 798 N N . GLN A 1 100 ? -17.978 -1.397 -5.623 1.00 74.00 100 GLN A N 1
ATOM 799 C CA . GLN A 1 100 ? -18.966 -0.782 -4.722 1.00 74.00 100 GLN A CA 1
ATOM 800 C C . GLN A 1 100 ? -18.976 -1.405 -3.317 1.00 74.00 100 GLN A C 1
ATOM 802 O O . GLN A 1 100 ? -19.408 -0.762 -2.361 1.00 74.00 100 GLN A O 1
ATOM 807 N N . ASN A 1 101 ? -18.496 -2.645 -3.173 1.00 67.94 101 ASN A N 1
ATOM 808 C CA . ASN A 1 101 ? -18.420 -3.316 -1.880 1.00 67.94 101 ASN A CA 1
ATOM 809 C C . ASN A 1 101 ? -17.139 -2.925 -1.127 1.00 67.94 101 ASN A C 1
ATOM 811 O O . ASN A 1 101 ? -16.117 -3.613 -1.172 1.00 67.94 101 ASN A O 1
ATOM 815 N N . GLU A 1 102 ? -17.206 -1.799 -0.421 1.00 62.34 102 GLU A N 1
ATOM 816 C CA . GLU A 1 102 ? -16.045 -1.227 0.263 1.00 62.34 102 GLU A CA 1
ATOM 817 C C . GLU A 1 102 ? -15.549 -2.031 1.465 1.00 62.34 102 GLU A C 1
ATOM 819 O O . GLU A 1 102 ? -14.381 -1.902 1.830 1.00 62.34 102 GLU A O 1
ATOM 824 N N . LEU A 1 103 ? -16.386 -2.900 2.047 1.00 64.00 103 LEU A N 1
ATOM 825 C CA . LEU A 1 103 ? -15.970 -3.797 3.135 1.00 64.00 103 LEU A CA 1
ATOM 826 C C . LEU A 1 103 ? -14.831 -4.725 2.701 1.00 64.00 103 LEU A C 1
ATOM 828 O O . LEU A 1 103 ? -14.001 -5.097 3.526 1.00 64.00 103 LEU A O 1
ATOM 832 N N . TRP A 1 104 ? -14.789 -5.060 1.411 1.00 76.06 104 TRP A N 1
ATOM 833 C CA . TRP A 1 104 ? -13.770 -5.912 0.808 1.00 76.06 104 TRP A CA 1
ATOM 834 C C . TRP A 1 104 ? -12.807 -5.140 -0.087 1.00 76.06 104 TRP A C 1
ATOM 836 O O . TRP A 1 104 ? -12.021 -5.766 -0.793 1.00 76.06 104 TRP A O 1
ATOM 846 N N . ALA A 1 105 ? -12.833 -3.802 -0.095 1.00 82.06 105 ALA A N 1
ATOM 847 C CA . ALA A 1 105 ? -11.980 -3.014 -0.986 1.00 82.06 105 ALA A CA 1
ATOM 848 C C . ALA A 1 105 ? -10.496 -3.362 -0.805 1.00 82.06 105 ALA A C 1
ATOM 850 O O . ALA A 1 105 ? -9.773 -3.536 -1.783 1.00 82.06 105 ALA A O 1
ATOM 851 N N . ASN A 1 106 ? -10.050 -3.531 0.441 1.00 82.31 106 ASN A N 1
ATOM 852 C CA . ASN A 1 106 ? -8.665 -3.872 0.752 1.00 82.31 106 ASN A CA 1
ATOM 853 C C . ASN A 1 106 ? -8.280 -5.271 0.254 1.00 82.31 106 ASN A C 1
ATOM 855 O O . ASN A 1 106 ? -7.173 -5.459 -0.254 1.00 8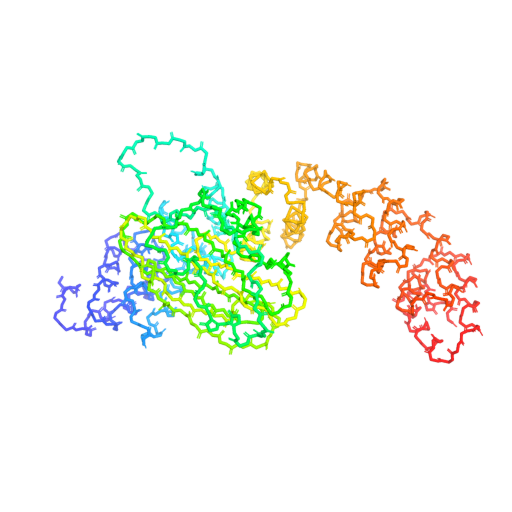2.31 106 ASN A O 1
ATOM 859 N N . GLU A 1 107 ? -9.148 -6.265 0.412 1.00 86.75 107 GLU A N 1
ATOM 860 C CA . GLU A 1 107 ? -8.881 -7.629 -0.028 1.00 86.75 107 GLU A CA 1
ATOM 861 C C . GLU A 1 107 ? -9.076 -7.807 -1.544 1.00 86.75 107 GLU A C 1
ATOM 863 O O . GLU A 1 107 ? -8.333 -8.570 -2.164 1.00 86.75 107 GLU A O 1
ATOM 868 N N . LEU A 1 108 ? -10.023 -7.093 -2.158 1.00 91.00 108 LEU A N 1
ATOM 869 C CA . LEU A 1 108 ? -10.198 -7.028 -3.611 1.00 91.00 108 LEU A CA 1
ATOM 870 C C . LEU A 1 108 ? -9.020 -6.338 -4.277 1.00 91.00 108 LEU A C 1
ATOM 872 O O . LEU A 1 108 ? -8.557 -6.805 -5.316 1.00 91.00 108 LEU A O 1
ATOM 876 N N . LEU A 1 109 ? -8.484 -5.288 -3.655 1.00 92.81 109 LEU A N 1
ATOM 877 C CA . LEU A 1 109 ? -7.274 -4.643 -4.131 1.00 92.81 109 LEU A CA 1
ATOM 878 C C . LEU A 1 109 ? -6.106 -5.634 -4.142 1.00 92.81 109 LEU A C 1
ATOM 880 O O . LEU A 1 109 ? -5.460 -5.775 -5.174 1.00 92.81 109 LEU A O 1
ATOM 884 N N . ASP A 1 110 ? -5.890 -6.411 -3.075 1.00 93.00 110 ASP A N 1
ATOM 885 C CA . ASP A 1 110 ? -4.850 -7.456 -3.064 1.00 93.00 110 ASP A CA 1
ATOM 886 C C . ASP A 1 110 ? -5.027 -8.472 -4.210 1.00 93.00 110 ASP A C 1
ATOM 888 O O . ASP A 1 110 ? -4.052 -8.874 -4.851 1.00 93.00 110 ASP A O 1
ATOM 892 N N . ILE A 1 111 ? -6.271 -8.877 -4.493 1.00 95.38 111 ILE A N 1
ATOM 893 C CA . ILE A 1 111 ? -6.600 -9.798 -5.591 1.00 95.38 111 ILE A CA 1
ATOM 894 C C . ILE A 1 111 ? -6.311 -9.151 -6.957 1.00 95.38 111 ILE A C 1
ATOM 896 O O . ILE A 1 111 ? -5.698 -9.790 -7.817 1.00 95.38 111 ILE A O 1
ATOM 900 N N . ALA A 1 112 ? -6.701 -7.891 -7.158 1.00 96.25 112 ALA A N 1
ATOM 901 C CA . ALA A 1 112 ? -6.464 -7.147 -8.393 1.00 96.25 112 ALA A CA 1
ATOM 902 C C . ALA A 1 112 ? -4.961 -6.950 -8.658 1.00 96.25 112 ALA A C 1
ATOM 904 O O . ALA A 1 112 ? -4.482 -7.203 -9.768 1.00 96.25 112 ALA A O 1
ATOM 905 N N . LEU A 1 113 ? -4.185 -6.593 -7.630 1.00 95.38 113 LEU A N 1
ATOM 906 C CA . LEU A 1 113 ? -2.723 -6.490 -7.718 1.00 95.38 113 LEU A CA 1
ATOM 907 C C . LEU A 1 113 ? -2.084 -7.844 -8.064 1.00 95.38 113 LEU A C 1
ATOM 909 O O . LEU A 1 113 ? -1.142 -7.911 -8.856 1.00 95.38 113 LEU A O 1
ATOM 913 N N . ALA A 1 114 ? -2.619 -8.941 -7.519 1.00 96.06 114 ALA A N 1
ATOM 914 C CA . ALA A 1 114 ? -2.145 -10.292 -7.812 1.00 96.06 114 ALA A CA 1
ATOM 915 C C . ALA A 1 114 ? -2.491 -10.775 -9.232 1.00 96.06 114 ALA A C 1
ATOM 917 O O . ALA A 1 114 ? -1.804 -11.663 -9.744 1.00 96.06 114 ALA A O 1
ATOM 918 N N . ALA A 1 115 ? -3.526 -10.218 -9.870 1.00 95.38 115 ALA A N 1
ATOM 919 C CA . ALA A 1 115 ? -3.907 -10.558 -11.241 1.00 95.38 115 ALA A CA 1
ATOM 920 C C . ALA A 1 115 ? -2.844 -10.143 -12.263 1.00 95.38 115 ALA A C 1
ATOM 922 O O . ALA A 1 115 ? -2.620 -10.864 -13.234 1.00 95.38 115 ALA A O 1
ATOM 923 N N . ARG A 1 116 ? -2.143 -9.034 -11.980 1.00 88.38 116 ARG A N 1
ATOM 924 C CA . ARG A 1 116 ? -1.148 -8.394 -12.852 1.00 88.38 116 ARG A CA 1
ATOM 925 C C . ARG A 1 116 ? -1.735 -7.973 -14.211 1.00 88.38 116 ARG A C 1
ATOM 927 O O . ARG A 1 116 ? -2.823 -8.382 -14.610 1.00 88.38 116 ARG A O 1
ATOM 934 N N . GLY A 1 117 ? -1.016 -7.120 -14.935 1.00 92.56 117 GLY A N 1
ATOM 935 C CA . GLY A 1 117 ? -1.396 -6.730 -16.291 1.00 92.56 117 GLY A CA 1
ATOM 936 C C . GLY A 1 117 ? -2.339 -5.518 -16.395 1.00 92.56 117 GLY A C 1
ATOM 937 O O . GLY A 1 117 ? -2.869 -5.023 -15.397 1.00 92.56 117 GLY A O 1
ATOM 938 N N . PRO A 1 118 ? -2.535 -5.017 -17.630 1.00 94.25 118 PRO A N 1
ATOM 939 C CA . PRO A 1 118 ? -3.137 -3.709 -17.893 1.00 94.25 118 PRO A CA 1
ATOM 940 C C . PRO A 1 118 ? -4.620 -3.622 -17.540 1.00 94.25 118 PRO A C 1
ATOM 942 O O . PRO A 1 118 ? -5.019 -2.649 -16.913 1.00 94.25 118 PRO A O 1
ATOM 945 N N . LYS A 1 119 ? -5.429 -4.642 -17.851 1.00 95.69 119 LYS A N 1
ATOM 946 C CA . LYS A 1 119 ? -6.878 -4.616 -17.580 1.00 95.69 119 LYS A CA 1
ATOM 947 C C . LYS A 1 119 ? -7.195 -4.530 -16.086 1.00 95.69 119 LYS A C 1
ATOM 949 O O . LYS A 1 119 ? -8.036 -3.738 -15.667 1.00 95.69 119 LYS A O 1
ATOM 954 N N . SER A 1 120 ? -6.471 -5.303 -15.273 1.00 96.75 120 SER A N 1
ATOM 955 C CA . SER A 1 120 ? -6.585 -5.215 -13.816 1.00 96.75 120 SER A CA 1
ATOM 956 C C . SER A 1 120 ? -6.183 -3.819 -13.335 1.00 96.75 120 SER A C 1
ATOM 958 O O . SER A 1 120 ? -6.937 -3.166 -12.614 1.00 96.75 120 SER A O 1
ATOM 960 N N . ALA A 1 121 ? -5.038 -3.309 -13.798 1.00 96.38 121 ALA A N 1
ATOM 961 C CA . ALA A 1 121 ? -4.558 -1.987 -13.412 1.00 96.38 121 ALA A CA 1
ATOM 962 C C . ALA A 1 121 ? -5.504 -0.851 -13.834 1.00 96.38 121 ALA A C 1
ATOM 964 O O . ALA A 1 121 ? -5.677 0.109 -13.088 1.00 96.38 121 ALA A O 1
ATOM 965 N N . GLU A 1 122 ? -6.164 -0.965 -14.985 1.00 94.44 122 GLU A N 1
ATOM 966 C CA . GLU A 1 122 ? -7.183 -0.015 -15.430 1.00 94.44 122 GLU A CA 1
ATOM 967 C C . GLU A 1 122 ? -8.385 0.017 -14.488 1.00 94.44 122 GLU A C 1
ATOM 969 O O . GLU A 1 122 ? -8.870 1.112 -14.190 1.00 94.44 122 GLU A O 1
ATOM 974 N N . SER A 1 123 ? -8.829 -1.145 -14.001 1.00 94.31 123 SER A N 1
ATOM 975 C CA . SER A 1 123 ? -9.914 -1.235 -13.020 1.00 94.31 123 SER A CA 1
ATOM 976 C C . SER A 1 123 ? -9.528 -0.603 -11.680 1.00 94.31 123 SER A C 1
ATOM 978 O O . SER A 1 123 ? -10.313 0.158 -11.120 1.00 94.31 123 SER A O 1
ATOM 980 N N . VAL A 1 124 ? -8.293 -0.832 -11.214 1.00 94.81 124 VAL A N 1
ATOM 981 C CA . VAL A 1 124 ? -7.754 -0.210 -9.997 1.00 94.81 124 VAL A CA 1
ATOM 982 C C . VAL A 1 124 ? -7.642 1.303 -10.177 1.00 94.81 124 VAL A C 1
ATOM 984 O O . VAL A 1 124 ? -8.025 2.054 -9.292 1.00 94.81 124 VAL A O 1
ATOM 987 N N . ALA A 1 125 ? -7.179 1.780 -11.334 1.00 93.50 125 ALA A N 1
ATOM 988 C CA . ALA A 1 125 ? -7.100 3.210 -11.619 1.00 93.50 125 ALA A CA 1
ATOM 989 C C . ALA A 1 125 ? -8.478 3.891 -11.594 1.00 93.50 125 ALA A C 1
ATOM 991 O O . ALA A 1 125 ? -8.590 4.997 -11.072 1.00 93.50 125 ALA A O 1
ATOM 992 N N . SER A 1 126 ? -9.520 3.241 -12.129 1.00 89.94 126 SER A N 1
ATOM 993 C CA . SER A 1 126 ? -10.897 3.752 -12.028 1.00 89.94 126 SER A CA 1
ATOM 994 C C . SER A 1 126 ? -11.371 3.796 -10.576 1.00 89.94 126 SER A C 1
ATOM 996 O O . SER A 1 126 ? -11.846 4.835 -10.131 1.00 89.94 126 SER A O 1
ATOM 998 N N . PHE A 1 127 ? -11.146 2.723 -9.814 1.00 89.62 127 PHE A N 1
ATOM 999 C CA . PHE A 1 127 ? -11.468 2.674 -8.388 1.00 89.62 127 PHE A CA 1
ATOM 1000 C C . PHE A 1 127 ? -10.795 3.796 -7.588 1.00 89.62 127 PHE A C 1
ATOM 1002 O O . PHE A 1 127 ? -11.449 4.456 -6.781 1.00 89.62 127 PHE A O 1
ATOM 1009 N N . LEU A 1 128 ? -9.505 4.049 -7.832 1.00 87.62 128 LEU A N 1
ATOM 1010 C CA . LEU A 1 128 ? -8.776 5.132 -7.172 1.00 87.62 128 LEU A CA 1
ATOM 1011 C C . LEU A 1 128 ? -9.338 6.509 -7.542 1.00 87.62 128 LEU A C 1
ATOM 1013 O O . LEU A 1 128 ? -9.428 7.364 -6.674 1.00 87.62 128 LEU A O 1
ATOM 1017 N N . ALA A 1 129 ? -9.740 6.733 -8.795 1.00 84.06 129 ALA A N 1
ATOM 1018 C CA . ALA A 1 129 ? -10.346 8.001 -9.198 1.00 84.06 129 ALA A CA 1
ATOM 1019 C C . ALA A 1 129 ? -11.740 8.210 -8.570 1.00 84.06 129 ALA A C 1
ATOM 1021 O O . ALA A 1 129 ? -12.039 9.294 -8.071 1.00 84.06 129 ALA A O 1
ATOM 1022 N N . GLU A 1 130 ? -12.578 7.171 -8.556 1.00 79.44 130 GLU A N 1
ATOM 1023 C CA . GLU A 1 130 ? -13.949 7.218 -8.025 1.00 79.44 130 GLU A CA 1
ATOM 1024 C C . GLU A 1 130 ? -13.988 7.365 -6.502 1.00 79.44 130 GLU A C 1
ATOM 1026 O O . GLU A 1 130 ? -14.780 8.149 -5.980 1.00 79.44 130 GLU A O 1
ATOM 1031 N N . SER A 1 131 ? -13.099 6.669 -5.787 1.00 68.62 131 SER A N 1
ATOM 1032 C CA . SER A 1 131 ? -13.023 6.733 -4.319 1.00 68.62 131 SER A CA 1
ATOM 1033 C C . SER A 1 131 ? -12.691 8.134 -3.798 1.00 68.62 131 SER A C 1
ATOM 1035 O O . SER A 1 131 ? -12.980 8.438 -2.647 1.00 68.62 131 SER A O 1
ATOM 1037 N N . ILE A 1 132 ? -12.084 8.980 -4.635 1.00 62.91 132 ILE A N 1
ATOM 1038 C CA . ILE A 1 132 ? -11.682 10.348 -4.286 1.00 62.91 132 ILE A CA 1
ATOM 1039 C C . ILE A 1 132 ? -12.730 11.358 -4.763 1.00 62.91 132 ILE A C 1
ATOM 1041 O O . ILE A 1 132 ? -13.039 12.305 -4.048 1.00 62.91 132 ILE A O 1
ATOM 1045 N N . GLY A 1 133 ? -13.316 11.148 -5.949 1.00 49.59 133 GLY A N 1
ATOM 1046 C CA . GLY A 1 133 ? -14.347 12.031 -6.509 1.00 49.59 133 GLY A CA 1
ATOM 1047 C C . GLY A 1 133 ? -15.705 11.977 -5.793 1.00 49.59 133 GLY A C 1
ATOM 1048 O O . GLY A 1 133 ? -16.524 12.875 -5.976 1.00 49.59 133 GLY A O 1
ATOM 1049 N N . ALA A 1 134 ? -15.960 10.950 -4.976 1.00 43.31 134 ALA A N 1
ATOM 1050 C CA . ALA A 1 134 ? -17.224 10.784 -4.257 1.00 43.31 134 ALA A CA 1
ATOM 1051 C C . ALA A 1 134 ? -17.379 11.680 -3.009 1.00 43.31 134 ALA A C 1
ATOM 1053 O O . ALA A 1 134 ? -18.500 11.824 -2.525 1.00 43.31 134 ALA A O 1
ATOM 1054 N N . ASP A 1 135 ? -16.300 12.290 -2.500 1.00 38.12 135 ASP A N 1
ATOM 1055 C CA . ASP A 1 135 ? -16.337 13.075 -1.253 1.00 38.12 135 ASP A CA 1
ATOM 1056 C C . ASP A 1 135 ? -16.814 14.534 -1.439 1.00 38.12 135 ASP A C 1
ATOM 1058 O O . ASP A 1 135 ? -17.128 15.190 -0.448 1.00 38.12 135 ASP A O 1
ATOM 1062 N N . ASP A 1 136 ? -16.924 15.038 -2.679 1.00 32.12 136 ASP A N 1
ATOM 1063 C CA . ASP A 1 136 ? -17.199 16.467 -2.955 1.00 32.12 136 ASP A CA 1
ATOM 1064 C C . ASP A 1 136 ? -18.545 16.748 -3.657 1.00 32.12 136 ASP A C 1
ATOM 1066 O O . ASP A 1 136 ? -18.858 17.886 -4.011 1.00 32.12 136 ASP A O 1
ATOM 1070 N N . THR A 1 137 ? -19.402 15.734 -3.834 1.00 30.12 137 THR A N 1
ATOM 1071 C CA . THR A 1 137 ? -20.785 15.972 -4.283 1.00 30.12 137 THR A CA 1
ATOM 1072 C C . THR A 1 137 ? -21.749 15.898 -3.108 1.00 30.12 137 THR A C 1
ATOM 1074 O O . THR A 1 137 ? -22.134 14.832 -2.628 1.00 30.12 137 THR A O 1
ATOM 1077 N N . SER A 1 138 ? -22.167 17.082 -2.665 1.00 36.50 138 SER A N 1
ATOM 1078 C CA . SER A 1 138 ? -23.409 17.306 -1.929 1.00 36.50 138 SER A CA 1
ATOM 1079 C C . SER A 1 138 ? -24.592 16.753 -2.736 1.00 36.50 138 SER A C 1
ATOM 1081 O O . SER A 1 138 ? -25.251 17.456 -3.495 1.00 36.50 138 SER A O 1
ATOM 1083 N N . SER A 1 139 ? -24.853 15.454 -2.607 1.00 32.16 139 SER A N 1
ATOM 1084 C CA . SER A 1 139 ? -26.095 14.849 -3.075 1.00 32.16 139 SER A CA 1
ATOM 1085 C C . SER A 1 139 ? -27.086 14.821 -1.914 1.00 32.16 139 SER A C 1
ATOM 1087 O O . SER A 1 139 ? -27.169 13.869 -1.145 1.00 32.16 139 SER A O 1
ATOM 1089 N N . ASP A 1 140 ? -27.880 15.887 -1.807 1.00 33.12 140 ASP A N 1
ATOM 1090 C CA . ASP A 1 140 ? -29.108 15.942 -0.999 1.00 33.12 140 ASP A CA 1
ATOM 1091 C C . ASP A 1 140 ? -30.242 15.084 -1.611 1.00 33.12 140 ASP A C 1
ATOM 1093 O O . ASP A 1 140 ? -31.425 15.366 -1.426 1.00 33.12 140 ASP A O 1
ATOM 1097 N N . ASP A 1 141 ? -29.906 14.014 -2.342 1.00 35.31 141 ASP A N 1
ATOM 1098 C CA . ASP A 1 141 ? -30.882 13.052 -2.845 1.00 35.31 141 ASP A CA 1
ATOM 1099 C C . ASP A 1 141 ? -31.110 11.954 -1.785 1.00 35.31 141 ASP A C 1
ATOM 1101 O O . ASP A 1 141 ? -30.235 11.109 -1.550 1.00 35.31 141 ASP A O 1
ATOM 1105 N N . PRO A 1 142 ? -32.271 11.927 -1.103 1.00 35.34 142 PRO A N 1
ATOM 1106 C CA . PRO A 1 142 ? -32.537 10.976 -0.028 1.00 35.34 142 PRO A CA 1
ATOM 1107 C C . PRO A 1 142 ? -32.583 9.509 -0.492 1.00 35.34 142 PRO A C 1
ATOM 1109 O O . PRO A 1 142 ? -32.599 8.625 0.369 1.00 35.34 142 PRO A O 1
ATOM 1112 N N . ALA A 1 143 ? -32.585 9.236 -1.804 1.00 34.12 143 ALA A N 1
ATOM 1113 C CA . ALA A 1 143 ? -32.623 7.886 -2.363 1.00 34.12 143 ALA A CA 1
ATOM 1114 C C . ALA A 1 143 ? -31.241 7.228 -2.555 1.00 34.12 143 ALA A C 1
ATOM 1116 O O . ALA A 1 143 ? -31.187 6.014 -2.742 1.00 34.12 143 ALA A O 1
ATOM 1117 N N . ASN A 1 144 ? -30.134 7.977 -2.461 1.00 34.94 144 ASN A N 1
ATOM 1118 C CA . ASN A 1 144 ? -28.777 7.445 -2.658 1.00 34.94 144 ASN A CA 1
ATOM 1119 C C . ASN A 1 144 ? -27.850 7.745 -1.467 1.00 34.94 144 ASN A C 1
ATOM 1121 O O . ASN A 1 144 ? -26.701 8.159 -1.615 1.00 34.94 144 ASN A O 1
ATOM 1125 N N . LYS A 1 145 ? -28.354 7.541 -0.243 1.00 38.97 145 LYS A N 1
ATOM 1126 C CA . LYS A 1 145 ? -27.500 7.525 0.949 1.00 38.97 145 LYS A CA 1
ATOM 1127 C C . LYS A 1 145 ? -26.621 6.284 0.896 1.00 38.97 145 LYS A C 1
ATOM 1129 O O . LYS A 1 145 ? -27.093 5.194 1.199 1.00 38.97 145 LYS A O 1
ATOM 1134 N N . SER A 1 146 ? -25.357 6.495 0.534 1.00 44.81 146 SER A N 1
ATOM 1135 C CA . SER A 1 146 ? -24.211 5.639 0.842 1.00 44.81 146 SER A CA 1
ATOM 1136 C C . SER A 1 146 ? -24.533 4.598 1.926 1.00 44.81 146 SER A C 1
ATOM 1138 O O . SER A 1 146 ? -24.761 4.946 3.087 1.00 44.81 146 SER A O 1
ATOM 1140 N N . GLU A 1 147 ? -24.519 3.310 1.568 1.00 61.25 147 GLU A N 1
ATOM 1141 C CA . GLU A 1 147 ? -24.582 2.203 2.530 1.00 61.25 147 GLU A CA 1
ATOM 1142 C C . GLU A 1 147 ? -23.298 2.100 3.383 1.00 61.25 147 GLU A C 1
ATOM 1144 O O . GLU A 1 147 ? -23.069 1.091 4.045 1.00 61.25 147 GLU A O 1
ATOM 1149 N N . LYS A 1 148 ? -22.435 3.118 3.412 1.00 67.00 148 LYS A N 1
ATOM 1150 C CA . LYS A 1 148 ? -21.152 3.106 4.120 1.00 67.00 148 LYS A CA 1
ATOM 1151 C C . LYS A 1 148 ? -21.314 3.696 5.521 1.00 67.00 148 LYS A C 1
ATOM 1153 O O . LYS A 1 148 ? -22.035 4.683 5.688 1.00 67.00 148 LYS A O 1
ATOM 1158 N N . PRO A 1 149 ? -20.633 3.156 6.544 1.00 79.25 149 PRO A N 1
ATOM 1159 C CA . PRO A 1 149 ? -20.516 3.850 7.808 1.00 79.25 149 PRO A CA 1
ATOM 1160 C C . PRO A 1 149 ? -19.612 5.069 7.621 1.00 79.25 149 PRO A C 1
ATOM 1162 O O . PRO A 1 149 ? -18.497 4.934 7.126 1.00 79.25 149 PRO A O 1
ATOM 1165 N N . SER A 1 150 ? -20.066 6.247 8.031 1.00 82.94 150 SER A N 1
ATOM 1166 C CA . SER A 1 150 ? -19.215 7.434 8.076 1.00 82.94 150 SER A CA 1
ATOM 1167 C C . SER A 1 150 ? -18.558 7.561 9.447 1.00 82.94 150 SER A C 1
ATOM 1169 O O . SER A 1 150 ? -19.176 7.283 10.477 1.00 82.94 150 SER A O 1
ATOM 1171 N N . ILE A 1 151 ? -17.292 7.974 9.468 1.00 87.62 151 ILE A N 1
ATOM 1172 C CA . ILE A 1 151 ? -16.526 8.217 10.692 1.00 87.62 151 ILE A CA 1
ATOM 1173 C C . ILE A 1 151 ? -16.321 9.723 10.846 1.00 87.62 151 ILE A C 1
ATOM 1175 O O . ILE A 1 151 ? -15.827 10.383 9.937 1.00 87.62 151 ILE A O 1
ATOM 1179 N N . GLY A 1 152 ? -16.687 10.263 12.006 1.00 86.56 152 GLY A N 1
ATOM 1180 C CA . GLY A 1 152 ? -16.430 11.658 12.357 1.00 86.56 152 GLY A CA 1
ATOM 1181 C C . GLY A 1 152 ? -14.999 11.914 12.839 1.00 86.56 152 GLY A C 1
ATOM 1182 O O . GLY A 1 152 ? -14.252 10.992 13.167 1.00 86.56 152 GLY A O 1
ATOM 1183 N N . ASN A 1 153 ? -14.642 13.196 12.944 1.00 90.12 153 ASN A N 1
ATOM 1184 C CA . ASN A 1 153 ? -13.352 13.638 13.480 1.00 90.12 153 ASN A CA 1
ATOM 1185 C C . ASN A 1 153 ? -13.081 13.093 14.891 1.00 90.12 153 ASN A C 1
ATOM 1187 O O . ASN A 1 153 ? -14.000 12.891 15.691 1.00 90.12 153 ASN A O 1
ATOM 1191 N N . TRP A 1 154 ? -11.796 12.946 15.213 1.00 95.25 154 TRP A N 1
ATOM 1192 C CA . TRP A 1 154 ? -11.350 12.644 16.566 1.00 95.25 154 TRP A CA 1
ATOM 1193 C C . TRP A 1 154 ? -11.546 13.830 17.508 1.00 95.25 154 TRP A C 1
ATOM 1195 O O . TRP A 1 154 ? -11.277 14.980 17.163 1.00 95.25 154 TRP A O 1
ATOM 1205 N N . TRP A 1 155 ? -11.937 13.518 18.734 1.00 96.69 155 TRP A N 1
ATOM 1206 C CA . TRP A 1 155 ? -11.934 14.406 19.885 1.00 96.69 155 TRP A CA 1
ATOM 1207 C C . TRP A 1 155 ? -10.984 13.844 20.928 1.00 96.69 155 TRP A C 1
ATOM 1209 O O . TRP A 1 155 ? -10.938 12.636 21.138 1.00 96.69 155 TRP A O 1
ATOM 1219 N N . TYR A 1 156 ? -10.233 14.713 21.586 1.00 96.56 156 TYR A N 1
ATOM 1220 C CA . TYR A 1 156 ? -9.247 14.339 22.589 1.00 96.56 156 TYR A CA 1
ATOM 1221 C C . TYR A 1 156 ? -9.485 15.080 23.902 1.00 96.56 156 TYR A C 1
ATOM 1223 O O . TYR A 1 156 ? -9.704 16.292 23.891 1.00 96.56 156 TYR A O 1
ATOM 1231 N N . MET A 1 157 ? -9.378 14.367 25.022 1.00 95.62 157 MET A N 1
ATOM 1232 C CA . MET A 1 157 ? -9.405 14.935 26.367 1.00 95.62 157 MET A CA 1
ATOM 1233 C C . MET A 1 157 ? -8.374 14.235 27.260 1.00 95.62 157 MET A C 1
ATOM 1235 O O . MET A 1 157 ? -8.335 13.008 27.364 1.00 95.62 157 MET A O 1
ATOM 1239 N N . GLY A 1 158 ? -7.534 15.028 27.923 1.00 93.50 158 GLY A N 1
ATOM 1240 C CA . GLY A 1 158 ? -6.492 14.562 28.837 1.00 93.50 158 GLY A CA 1
ATOM 1241 C C . GLY A 1 158 ? -5.242 15.451 28.789 1.00 93.50 158 GLY A C 1
ATOM 1242 O O . GLY A 1 158 ? -5.221 16.446 28.054 1.00 93.50 158 GLY A O 1
ATOM 1243 N N . PRO A 1 159 ? -4.165 15.076 29.497 1.00 94.56 159 PRO A N 1
ATOM 1244 C CA . PRO A 1 159 ? -4.038 13.869 30.321 1.00 94.56 159 PRO A CA 1
ATOM 1245 C C . PRO A 1 159 ? -4.837 13.932 31.632 1.00 94.56 159 PRO A C 1
ATOM 1247 O O . PRO A 1 159 ? -4.915 14.975 32.273 1.00 94.56 159 PRO A O 1
ATOM 1250 N N . PHE A 1 160 ? -5.358 12.787 32.070 1.00 94.94 160 PHE A N 1
ATOM 1251 C CA . PHE A 1 160 ? -5.880 12.567 33.419 1.00 94.94 160 PHE A CA 1
ATOM 1252 C C . PHE A 1 160 ? -4.787 11.934 34.276 1.00 94.94 160 PHE A C 1
ATOM 1254 O O . PHE A 1 160 ? -4.432 10.775 34.068 1.00 94.94 160 PHE A O 1
ATOM 1261 N N . LYS A 1 161 ? -4.222 12.691 35.217 1.00 94.62 161 LYS A N 1
ATOM 1262 C CA . LYS A 1 161 ? -3.148 12.206 36.092 1.00 94.62 161 LYS A CA 1
ATOM 1263 C C . LYS A 1 161 ? -3.695 11.252 37.156 1.00 94.62 161 LYS A C 1
ATOM 1265 O O . LYS A 1 161 ? -4.727 11.527 37.762 1.00 94.62 161 LYS A O 1
ATOM 1270 N N . ALA A 1 162 ? -2.967 10.169 37.412 1.00 95.06 162 ALA A N 1
ATOM 1271 C CA . ALA A 1 162 ? -3.184 9.290 38.554 1.00 95.06 162 ALA A CA 1
ATOM 1272 C C . ALA A 1 162 ? -1.893 9.121 39.369 1.00 95.06 162 ALA A C 1
ATOM 1274 O O . ALA A 1 162 ? -0.812 9.549 38.961 1.00 95.06 162 ALA A O 1
ATOM 1275 N N . GLU A 1 163 ? -2.021 8.473 40.526 1.00 95.88 163 GLU A N 1
ATOM 1276 C CA . GLU A 1 163 ? -0.904 8.174 41.429 1.00 95.88 163 GLU A CA 1
ATOM 1277 C C . GLU A 1 163 ? 0.150 7.272 40.769 1.00 95.88 163 GLU A C 1
ATOM 1279 O O . GLU A 1 163 ? 1.350 7.489 40.914 1.00 95.88 163 GLU A O 1
ATOM 1284 N N . ASN A 1 164 ? -0.298 6.270 40.013 1.00 96.44 164 ASN A N 1
ATOM 1285 C CA . ASN A 1 164 ? 0.555 5.318 39.315 1.00 96.44 164 ASN A CA 1
ATOM 1286 C C . ASN A 1 164 ? -0.173 4.722 38.098 1.00 96.44 164 ASN A C 1
ATOM 1288 O O . ASN A 1 164 ? -1.371 4.938 37.898 1.00 96.44 164 ASN A O 1
ATOM 1292 N N . PHE A 1 165 ? 0.565 3.966 37.287 1.00 95.88 165 PHE A N 1
ATOM 1293 C CA . PHE A 1 165 ? 0.065 3.302 36.084 1.00 95.88 165 PHE A CA 1
ATOM 1294 C C . PHE A 1 165 ? -1.175 2.433 36.340 1.00 95.88 165 PHE A C 1
ATOM 1296 O O . PHE A 1 165 ? -2.129 2.466 35.564 1.00 95.88 165 PHE A O 1
ATOM 1303 N N . ASP A 1 166 ? -1.187 1.689 37.447 1.00 96.94 166 ASP A N 1
ATOM 1304 C CA . ASP A 1 166 ? -2.291 0.792 37.785 1.00 96.94 166 ASP A CA 1
ATOM 1305 C C . ASP A 1 166 ? -3.561 1.583 38.099 1.00 96.94 166 ASP A C 1
ATOM 1307 O O . ASP A 1 166 ? -4.626 1.282 37.562 1.00 96.94 166 ASP A O 1
ATOM 1311 N N . LYS A 1 167 ? -3.435 2.668 38.870 1.00 97.50 167 LYS A N 1
ATOM 1312 C CA . LYS A 1 167 ? -4.542 3.582 39.165 1.00 97.50 167 LYS A CA 1
ATOM 1313 C C . LYS A 1 167 ? -5.030 4.333 37.936 1.00 97.50 167 LYS A C 1
ATOM 1315 O O . LYS A 1 167 ? -6.240 4.486 37.788 1.00 97.50 167 LYS A O 1
ATOM 1320 N N . ALA A 1 168 ? -4.142 4.758 37.038 1.00 96.38 168 ALA A N 1
ATOM 1321 C CA . ALA A 1 168 ? -4.546 5.366 35.769 1.00 96.38 168 ALA A CA 1
ATOM 1322 C C . ALA A 1 168 ? -5.378 4.390 34.913 1.00 96.38 168 ALA A C 1
ATOM 1324 O O . ALA A 1 168 ? -6.338 4.797 34.257 1.00 96.38 168 ALA A O 1
ATOM 1325 N N . PHE A 1 169 ? -5.043 3.097 34.959 1.00 97.31 169 PHE A N 1
ATOM 1326 C CA . PHE A 1 169 ? -5.756 2.043 34.241 1.00 97.31 169 PHE A CA 1
ATOM 1327 C C . PHE A 1 169 ? -7.114 1.714 34.869 1.00 97.31 169 PHE A C 1
ATOM 1329 O O . PHE A 1 169 ? -8.126 1.722 34.171 1.00 97.31 169 PHE A O 1
ATOM 1336 N N . GLU A 1 170 ? -7.142 1.474 36.179 1.00 96.50 170 GLU A N 1
ATOM 1337 C CA . GLU A 1 170 ? -8.327 1.022 36.923 1.00 96.50 170 GLU A CA 1
ATOM 1338 C C . GLU A 1 170 ? -9.378 2.117 37.129 1.00 96.50 170 GLU A C 1
ATOM 1340 O O . GLU A 1 170 ? -10.566 1.818 37.237 1.00 96.50 170 GLU A O 1
ATOM 1345 N N . THR A 1 171 ? -8.962 3.384 37.196 1.00 96.00 171 THR A N 1
ATOM 1346 C CA . THR A 1 171 ? -9.884 4.492 37.462 1.00 96.00 171 THR A CA 1
ATOM 1347 C C . THR A 1 171 ? -10.739 4.773 36.234 1.00 96.00 171 THR A C 1
ATOM 1349 O O . THR A 1 171 ? -10.218 5.184 35.196 1.00 96.00 171 THR A O 1
ATOM 1352 N N . ALA A 1 172 ? -12.055 4.615 36.371 1.00 94.62 172 ALA A N 1
ATOM 1353 C CA . ALA A 1 172 ? -13.018 5.106 35.396 1.00 94.62 172 ALA A CA 1
ATOM 1354 C C . ALA A 1 172 ? -13.141 6.628 35.540 1.00 94.62 172 ALA A C 1
ATOM 1356 O O . ALA A 1 172 ? -13.797 7.110 36.465 1.00 94.62 172 ALA A O 1
ATOM 1357 N N . PHE A 1 173 ? -12.483 7.395 34.668 1.00 93.94 173 PHE A N 1
ATOM 1358 C CA . PHE A 1 173 ? -12.578 8.860 34.701 1.00 93.94 173 PHE A CA 1
ATOM 1359 C C . PHE A 1 173 ? -13.894 9.340 34.070 1.00 93.94 173 PHE A C 1
ATOM 1361 O O . PHE A 1 173 ? -14.639 8.554 33.487 1.00 93.94 173 PHE A O 1
ATOM 1368 N N . ALA A 1 174 ? -14.179 10.642 34.171 1.00 91.75 174 ALA A N 1
ATOM 1369 C CA . ALA A 1 174 ? -15.456 11.221 33.751 1.00 91.75 174 ALA A CA 1
ATOM 1370 C C . ALA A 1 174 ? -15.935 10.799 32.341 1.00 91.75 174 ALA A C 1
ATOM 1372 O O . ALA A 1 174 ? -17.106 10.429 32.244 1.00 91.75 174 ALA A O 1
ATOM 1373 N N . PRO A 1 175 ? -15.086 10.733 31.286 1.00 93.31 175 PRO A N 1
ATOM 1374 C CA . PRO A 1 175 ? -15.536 10.284 29.963 1.00 93.31 175 PRO A CA 1
ATOM 1375 C C . PRO A 1 175 ? -16.146 8.874 29.933 1.00 93.31 175 PRO A C 1
ATOM 1377 O O . PRO A 1 175 ? -17.039 8.617 29.133 1.00 93.31 175 PRO A O 1
ATOM 1380 N N . GLU A 1 176 ? -15.700 7.956 30.799 1.00 93.19 176 GLU A N 1
ATOM 1381 C CA . GLU A 1 176 ? -16.247 6.590 30.872 1.00 93.19 176 GLU A CA 1
ATOM 1382 C C . GLU A 1 176 ? -17.622 6.540 31.554 1.00 93.19 176 GLU A C 1
ATOM 1384 O O . GLU A 1 176 ? -18.412 5.628 31.313 1.00 93.19 176 GLU A O 1
ATOM 1389 N N . GLN A 1 177 ? -17.904 7.508 32.428 1.00 89.56 177 GLN A N 1
ATOM 1390 C CA . GLN A 1 177 ? -19.104 7.534 33.268 1.00 89.56 177 GLN A CA 1
ATOM 1391 C C . GLN A 1 177 ? -20.277 8.265 32.600 1.00 89.56 177 GLN A C 1
ATOM 1393 O O . GLN A 1 177 ? -21.423 8.170 33.044 1.00 89.56 177 GLN A O 1
ATOM 1398 N N . GLU A 1 178 ? -20.004 9.011 31.533 1.00 87.19 178 GLU A N 1
ATOM 1399 C CA . GLU A 1 178 ? -20.998 9.812 30.835 1.00 87.19 178 GLU A CA 1
ATOM 1400 C C . GLU A 1 178 ? -21.971 8.947 30.021 1.00 87.19 178 GLU A C 1
ATOM 1402 O O . GLU A 1 178 ? -21.598 8.089 29.218 1.00 87.19 178 GLU A O 1
ATOM 1407 N N . LYS A 1 179 ? -23.274 9.194 30.209 1.00 83.38 179 LYS A N 1
ATOM 1408 C CA . LYS A 1 179 ? -24.326 8.557 29.400 1.00 83.38 179 LYS A CA 1
ATOM 1409 C C . LYS A 1 179 ? -24.242 9.008 27.938 1.00 83.38 179 LYS A C 1
ATOM 1411 O O . LYS A 1 179 ? -24.390 8.201 27.022 1.00 83.38 179 LYS A O 1
ATOM 1416 N N . GLU A 1 180 ? -23.990 10.295 27.760 1.00 84.94 180 GLU A N 1
ATOM 1417 C CA . GLU A 1 180 ? -23.825 10.998 26.498 1.00 84.94 180 GLU A CA 1
ATOM 1418 C C . GLU A 1 180 ? -22.536 11.807 26.636 1.00 84.94 180 GLU A C 1
ATOM 1420 O O . GLU A 1 180 ? -22.405 12.524 27.625 1.00 84.94 180 GLU A O 1
ATOM 1425 N N . ILE A 1 181 ? -21.595 11.671 25.697 1.00 87.75 181 ILE A N 1
ATOM 1426 C CA . ILE A 1 181 ? -20.362 12.466 25.730 1.00 87.75 181 ILE A CA 1
ATOM 1427 C C . ILE A 1 181 ? -20.727 13.914 25.423 1.00 87.75 181 ILE A C 1
ATOM 1429 O O . ILE A 1 181 ? -21.184 14.217 24.318 1.00 87.75 181 ILE A O 1
ATOM 1433 N N . ASP A 1 182 ? -20.521 14.793 26.398 1.00 86.81 182 ASP A N 1
ATOM 1434 C CA . ASP A 1 182 ? -20.717 16.228 26.226 1.00 86.81 182 ASP A CA 1
ATOM 1435 C C . ASP A 1 182 ? -19.406 16.879 25.769 1.00 86.81 182 ASP A C 1
ATOM 1437 O O . ASP A 1 182 ? -18.491 17.130 26.553 1.00 86.81 182 ASP A O 1
ATOM 1441 N N . LEU A 1 183 ? -19.318 17.153 24.465 1.00 88.88 183 LEU A N 1
ATOM 1442 C CA . LEU A 1 183 ? -18.146 17.769 23.838 1.00 88.88 183 LEU A CA 1
ATOM 1443 C C . LEU A 1 183 ? -17.889 19.210 24.310 1.00 88.88 183 LEU A C 1
ATOM 1445 O O . LEU A 1 183 ? -16.775 19.701 24.146 1.00 88.88 183 LEU A O 1
ATOM 1449 N N . GLY A 1 184 ? -18.884 19.887 24.894 1.00 85.50 184 GLY A N 1
ATOM 1450 C CA . GLY A 1 184 ? -18.735 21.228 25.467 1.00 85.50 184 GLY A CA 1
ATOM 1451 C C . GLY A 1 184 ? -18.290 21.226 26.930 1.00 85.50 184 GLY A C 1
ATOM 1452 O O . GLY A 1 184 ? -18.015 22.289 27.488 1.00 85.50 184 GLY A O 1
ATOM 1453 N N . LYS A 1 185 ? -18.219 20.052 27.563 1.00 84.00 185 LYS A N 1
ATOM 1454 C CA . LYS A 1 185 ? -17.955 19.932 28.993 1.00 84.00 185 LYS A CA 1
ATOM 1455 C C . LYS A 1 185 ? -16.512 20.276 29.347 1.00 84.00 185 LYS A C 1
ATOM 1457 O O . LYS A 1 185 ? -15.562 19.839 28.695 1.00 84.00 185 LYS A O 1
ATOM 1462 N N . ILE A 1 186 ? -16.374 21.006 30.449 1.00 84.69 186 ILE A N 1
ATOM 1463 C CA . ILE A 1 186 ? -15.105 21.340 31.095 1.00 84.69 186 ILE A CA 1
ATOM 1464 C C . ILE A 1 186 ? -15.082 20.642 32.460 1.00 84.69 186 ILE A C 1
ATOM 1466 O O . ILE A 1 186 ? -16.058 20.708 33.210 1.00 84.69 186 ILE A O 1
ATOM 1470 N N . LEU A 1 187 ? -14.001 19.922 32.765 1.00 83.38 187 LEU A N 1
ATOM 1471 C CA . LEU A 1 187 ? -13.868 19.107 33.974 1.00 83.38 187 LEU A CA 1
ATOM 1472 C C . LEU A 1 187 ? -12.925 19.742 35.010 1.00 83.38 187 LEU A C 1
ATOM 1474 O O . LEU A 1 187 ? -11.711 19.813 34.790 1.00 83.38 187 LEU A O 1
ATOM 1478 N N . GLY A 1 188 ? -13.502 20.075 36.175 1.00 66.69 188 GLY A N 1
ATOM 1479 C CA . GLY A 1 188 ? -12.810 20.484 37.407 1.00 66.69 188 GLY A CA 1
ATOM 1480 C C . GLY A 1 188 ? -11.972 21.762 37.288 1.00 66.69 188 GLY A C 1
ATOM 1481 O O . GLY A 1 188 ? -12.011 22.444 36.271 1.00 66.69 188 GLY A O 1
ATOM 1482 N N . ASP A 1 189 ? -11.155 22.036 38.310 1.00 56.59 189 ASP A N 1
ATOM 1483 C CA . ASP A 1 189 ? -10.217 23.178 38.357 1.00 56.59 189 ASP A CA 1
ATOM 1484 C C . ASP A 1 189 ? -9.045 23.059 37.354 1.00 56.59 189 ASP A C 1
ATOM 1486 O O . ASP A 1 189 ? -8.186 23.933 37.270 1.00 56.59 189 ASP A O 1
ATOM 1490 N N . THR A 1 190 ? -8.971 21.950 36.608 1.00 63.12 190 THR A N 1
ATOM 1491 C CA . THR A 1 190 ? -7.916 21.652 35.624 1.00 63.12 190 THR A CA 1
ATOM 1492 C C . THR A 1 190 ? -8.259 22.067 34.189 1.00 63.12 190 THR A C 1
ATOM 1494 O O . THR A 1 190 ? -7.461 21.803 33.289 1.00 63.12 190 THR A O 1
ATOM 1497 N N . ASP A 1 191 ? -9.436 22.661 33.952 1.00 78.81 191 ASP A N 1
ATOM 1498 C CA . ASP A 1 191 ? -9.925 23.111 32.634 1.00 78.81 191 ASP A CA 1
ATOM 1499 C C . ASP A 1 191 ? -9.806 22.055 31.509 1.00 78.81 191 ASP A C 1
ATOM 1501 O O . ASP A 1 191 ? -9.612 22.362 30.324 1.00 78.81 191 ASP A O 1
ATOM 1505 N N . LEU A 1 192 ? -9.934 20.768 31.857 1.00 88.69 192 LEU A N 1
ATOM 1506 C CA . LEU A 1 192 ? -9.879 19.683 30.878 1.00 88.69 192 LEU A CA 1
ATOM 1507 C C . LEU A 1 192 ? -11.164 19.674 30.047 1.00 88.69 192 LEU A C 1
ATOM 1509 O O . LEU A 1 192 ? -12.257 19.478 30.570 1.00 88.69 192 LEU A O 1
ATOM 1513 N N . SER A 1 193 ? -11.013 19.855 28.739 1.00 91.75 193 SER A N 1
ATOM 1514 C CA . SER A 1 193 ? -12.101 19.941 27.762 1.00 91.75 193 SER A CA 1
ATOM 1515 C C . SER A 1 193 ? -11.784 19.116 26.517 1.00 91.75 193 SER A C 1
ATOM 1517 O O . SER A 1 193 ? -10.618 18.818 26.230 1.00 91.75 193 SER A O 1
ATOM 1519 N N . TRP A 1 194 ? -12.824 18.738 25.773 1.00 94.81 194 TRP A N 1
ATOM 1520 C CA . TRP A 1 194 ? -12.663 18.040 24.503 1.00 94.81 194 TRP A CA 1
ATOM 1521 C C . TRP A 1 194 ? -12.095 18.982 23.441 1.00 94.81 194 TRP A C 1
ATOM 1523 O O . TRP A 1 194 ? -12.615 20.067 23.192 1.00 94.81 194 TRP A O 1
ATOM 1533 N N . LYS A 1 195 ? -11.035 18.540 22.764 1.00 94.38 195 LYS A N 1
ATOM 1534 C CA . LYS A 1 195 ? -10.412 19.260 21.649 1.00 94.38 195 LYS A CA 1
ATOM 1535 C C . LYS A 1 195 ? -10.544 18.435 20.382 1.00 94.38 195 LYS A C 1
ATOM 1537 O O . LYS A 1 195 ? -10.136 17.276 20.364 1.00 94.38 195 LYS A O 1
ATOM 1542 N N . THR A 1 196 ? -11.088 19.030 19.324 1.00 93.44 196 THR A N 1
ATOM 1543 C CA . THR A 1 196 ? -11.139 18.381 18.008 1.00 93.44 196 THR A CA 1
ATOM 1544 C C . THR A 1 196 ? -9.729 18.202 17.436 1.00 93.44 196 THR A C 1
ATOM 1546 O O . THR A 1 196 ? -8.856 19.057 17.611 1.00 93.44 196 THR A O 1
ATOM 1549 N N . LYS A 1 197 ? -9.497 17.071 16.772 1.00 92.62 197 LYS A N 1
ATOM 1550 C CA . LYS A 1 197 ? -8.222 16.649 16.182 1.00 92.62 197 LYS A CA 1
ATOM 1551 C C . LYS A 1 197 ? -8.433 16.185 14.732 1.00 92.62 197 LYS A C 1
ATOM 1553 O O . LYS A 1 197 ? -8.286 15.001 14.441 1.00 92.62 197 LYS A O 1
ATOM 1558 N N . PRO A 1 198 ? -8.771 17.098 13.801 1.00 82.50 198 PRO A N 1
ATOM 1559 C CA . PRO A 1 198 ? -9.019 16.752 12.393 1.00 82.50 198 PRO A CA 1
ATOM 1560 C C . PRO A 1 198 ? -7.768 16.238 11.654 1.00 82.50 198 PRO A C 1
ATOM 1562 O O . PRO A 1 198 ? -7.879 15.562 10.625 1.00 82.50 198 PRO A O 1
ATOM 1565 N N . ASP A 1 199 ? -6.581 16.545 12.185 1.00 81.25 199 ASP A N 1
ATOM 1566 C CA . ASP A 1 199 ? -5.289 16.123 11.638 1.00 81.25 199 ASP A CA 1
ATOM 1567 C C . ASP A 1 199 ? -4.902 14.690 12.047 1.00 81.25 199 ASP A C 1
ATOM 1569 O O . ASP A 1 199 ? -4.006 14.099 11.447 1.00 81.25 199 ASP A O 1
ATOM 1573 N N . TRP A 1 200 ? -5.583 14.093 13.034 1.00 87.81 200 TRP A N 1
ATOM 1574 C CA . TRP A 1 200 ? -5.353 12.698 13.410 1.00 87.81 200 TRP A CA 1
ATOM 1575 C C . TRP A 1 200 ? -6.032 11.772 12.404 1.00 87.81 200 TRP A C 1
ATOM 1577 O O . TRP A 1 200 ? -7.229 11.510 12.486 1.00 87.81 200 TRP A O 1
ATOM 1587 N N . LYS A 1 201 ? -5.266 11.305 11.417 1.00 83.69 201 LYS A N 1
ATOM 1588 C CA . LYS A 1 201 ? -5.752 10.386 10.380 1.00 83.69 201 LYS A CA 1
ATOM 1589 C C . LYS A 1 201 ? -5.671 8.928 10.828 1.00 83.69 201 LYS A C 1
ATOM 1591 O O . LYS A 1 201 ? -4.696 8.520 11.460 1.00 83.69 201 LYS A O 1
ATOM 1596 N N . ASP A 1 202 ? -6.693 8.154 10.482 1.00 85.94 202 ASP A N 1
ATOM 1597 C CA . ASP A 1 202 ? -6.708 6.704 10.678 1.00 85.94 202 ASP A CA 1
ATOM 1598 C C . ASP A 1 202 ? -5.597 6.042 9.837 1.00 85.94 202 ASP A C 1
ATOM 1600 O O . ASP A 1 202 ? -5.151 6.586 8.828 1.00 85.94 202 ASP A O 1
ATOM 1604 N N . GLY A 1 203 ? -5.108 4.879 10.265 1.00 77.00 203 GLY A N 1
ATOM 1605 C CA . GLY A 1 203 ? -4.021 4.159 9.592 1.00 77.00 203 GLY A CA 1
ATOM 1606 C C . GLY A 1 203 ? -2.612 4.696 9.875 1.00 77.00 203 GLY A C 1
ATOM 1607 O O . GLY A 1 203 ? -1.641 4.092 9.420 1.00 77.00 203 GLY A O 1
ATOM 1608 N N . LEU A 1 204 ? -2.476 5.765 10.666 1.00 80.62 204 LEU A N 1
ATOM 1609 C CA . LEU A 1 204 ? -1.194 6.314 11.115 1.00 80.62 204 LEU A CA 1
ATOM 1610 C C . LEU A 1 204 ? -0.978 6.113 12.619 1.00 80.62 204 LEU A C 1
ATOM 1612 O O . LEU A 1 204 ? -1.921 6.009 13.403 1.00 80.62 204 LEU A O 1
ATOM 1616 N N . VAL A 1 205 ? 0.293 6.069 13.020 1.00 82.94 205 VAL A N 1
ATOM 1617 C CA . VAL A 1 205 ? 0.691 6.090 14.433 1.00 82.94 205 VAL A CA 1
ATOM 1618 C C . VAL A 1 205 ? 0.788 7.540 14.903 1.00 82.94 205 VAL A C 1
ATOM 1620 O O . VAL A 1 205 ? 1.571 8.316 14.353 1.00 82.94 205 VAL A O 1
ATOM 1623 N N . HIS A 1 206 ? 0.056 7.880 15.964 1.00 90.62 206 HIS A N 1
ATOM 1624 C CA . HIS A 1 206 ? 0.071 9.205 16.588 1.00 90.62 206 HIS A CA 1
ATOM 1625 C C . HIS A 1 206 ? 0.818 9.153 17.920 1.00 90.62 206 HIS A C 1
ATOM 1627 O O . HIS A 1 206 ? 0.360 8.495 18.849 1.00 90.62 206 HIS A O 1
ATOM 1633 N N . ASN A 1 207 ? 1.946 9.863 18.028 1.00 90.12 207 ASN A N 1
ATOM 1634 C CA . ASN A 1 207 ? 2.849 9.858 19.198 1.00 90.12 207 ASN A CA 1
ATOM 1635 C C . ASN A 1 207 ? 2.875 11.198 19.956 1.00 90.12 207 ASN A C 1
ATOM 1637 O O . ASN A 1 207 ? 3.874 11.581 20.562 1.00 90.12 207 ASN A O 1
ATOM 1641 N N . GLU A 1 208 ? 1.799 11.972 19.846 1.00 88.44 208 GLU A N 1
ATOM 1642 C CA . GLU A 1 208 ? 1.724 13.332 20.393 1.00 88.44 208 GLU A CA 1
ATOM 1643 C C . GLU A 1 208 ? 1.303 13.364 21.870 1.00 88.44 208 GLU A C 1
ATOM 1645 O O . GLU A 1 208 ? 1.402 14.406 22.521 1.00 88.44 208 GLU A O 1
ATOM 1650 N N . LEU A 1 209 ? 0.814 12.238 22.394 1.00 93.38 209 LEU A N 1
ATOM 1651 C CA . LEU A 1 209 ? 0.337 12.108 23.766 1.00 93.38 209 LEU A CA 1
ATOM 1652 C C . LEU A 1 209 ? 1.522 12.081 24.740 1.00 93.38 209 LEU A C 1
ATOM 1654 O O . LEU A 1 209 ? 2.547 11.452 24.469 1.00 93.38 209 LEU A O 1
ATOM 1658 N N . LYS A 1 210 ? 1.380 12.759 25.883 1.00 93.00 210 LYS A N 1
ATOM 1659 C CA . LYS A 1 210 ? 2.431 12.854 26.902 1.00 93.00 210 LYS A CA 1
ATOM 1660 C C . LYS A 1 210 ? 1.881 12.830 28.321 1.00 93.00 210 LYS A C 1
ATOM 1662 O O . LYS A 1 210 ? 0.799 13.363 28.573 1.00 93.00 210 LYS A O 1
ATOM 1667 N N . GLY A 1 211 ? 2.696 12.323 29.240 1.00 91.12 211 GLY A N 1
ATOM 1668 C CA . GLY A 1 211 ? 2.480 12.391 30.679 1.00 91.12 211 GLY A CA 1
ATOM 1669 C C . GLY A 1 211 ? 2.577 11.027 31.356 1.00 91.12 211 GLY A C 1
ATOM 1670 O O . GLY A 1 211 ? 1.921 10.068 30.956 1.00 91.12 211 GLY A O 1
ATOM 1671 N N . GLU A 1 212 ? 3.353 10.970 32.435 1.00 94.88 212 GLU A N 1
ATOM 1672 C CA . GLU A 1 212 ? 3.584 9.757 33.222 1.00 94.88 212 GLU A CA 1
ATOM 1673 C C . GLU A 1 212 ? 2.395 9.395 34.110 1.00 94.88 212 GLU A C 1
ATOM 1675 O O . GLU A 1 212 ? 1.862 10.263 34.804 1.00 94.88 212 GLU A O 1
ATOM 1680 N N . ASN A 1 213 ? 2.018 8.116 34.160 1.00 96.38 213 ASN A N 1
ATOM 1681 C CA . ASN A 1 213 ? 0.900 7.620 34.970 1.00 96.38 213 ASN A CA 1
ATOM 1682 C C . ASN A 1 213 ? -0.398 8.384 34.669 1.00 96.38 213 ASN A C 1
ATOM 1684 O O . ASN A 1 213 ? -1.066 8.903 35.569 1.00 96.38 213 ASN A O 1
ATOM 1688 N N . THR A 1 214 ? -0.717 8.507 33.381 1.00 96.69 214 THR A N 1
ATOM 1689 C CA . THR A 1 214 ? -1.876 9.263 32.898 1.00 96.69 214 THR A CA 1
ATOM 1690 C C . THR A 1 214 ? -2.817 8.402 32.066 1.00 96.69 214 THR A C 1
ATOM 1692 O O . THR A 1 214 ? -2.406 7.418 31.453 1.00 96.69 214 THR A O 1
ATOM 1695 N N . ALA A 1 215 ? -4.092 8.787 32.034 1.00 97.19 215 ALA A N 1
ATOM 1696 C CA . ALA A 1 215 ? -5.064 8.299 31.065 1.00 97.19 215 ALA A CA 1
ATOM 1697 C C . ALA A 1 215 ? -5.402 9.399 30.049 1.00 97.19 215 ALA A C 1
ATOM 1699 O O . ALA A 1 215 ? -5.590 10.564 30.397 1.00 97.19 215 ALA A O 1
ATOM 1700 N N . HIS A 1 216 ? -5.512 9.017 28.786 1.00 97.56 216 HIS A N 1
ATOM 1701 C CA . HIS A 1 216 ? -5.888 9.869 27.668 1.00 97.56 216 HIS A CA 1
ATOM 1702 C C . HIS A 1 216 ? -7.159 9.318 27.034 1.00 97.56 216 HIS A C 1
ATOM 1704 O O . HIS A 1 216 ? -7.221 8.122 26.749 1.00 97.56 216 HIS A O 1
ATOM 1710 N N . TYR A 1 217 ? -8.144 10.177 26.780 1.00 97.62 217 TYR A N 1
ATOM 1711 C CA . TYR A 1 217 ? -9.389 9.779 26.132 1.00 97.62 217 TYR A CA 1
ATOM 1712 C C . TYR A 1 217 ? -9.482 10.332 24.728 1.00 97.62 217 TYR A C 1
ATOM 1714 O O . TYR A 1 217 ? -9.222 11.511 24.479 1.00 97.62 217 TYR A O 1
ATOM 1722 N N . LEU A 1 218 ? -9.887 9.455 23.822 1.00 97.69 218 LEU A N 1
ATOM 1723 C CA . LEU A 1 218 ? -10.148 9.762 22.436 1.00 97.69 218 LEU A CA 1
ATOM 1724 C C . LEU A 1 218 ? -11.571 9.329 22.119 1.00 97.69 218 LEU A C 1
ATOM 1726 O O . LEU A 1 218 ? -11.955 8.192 22.385 1.00 97.69 218 LEU A O 1
ATOM 1730 N N . TYR A 1 219 ? -12.354 10.233 21.556 1.00 97.38 219 TYR A N 1
ATOM 1731 C CA . TYR A 1 219 ? -13.750 10.002 21.229 1.00 97.38 219 TYR A CA 1
ATOM 1732 C C . TYR A 1 219 ? -14.009 10.295 19.762 1.00 97.38 219 TYR A C 1
ATOM 1734 O O . TYR A 1 219 ? -13.436 11.223 19.192 1.00 97.38 219 TYR A O 1
ATOM 1742 N N . ARG A 1 220 ? -14.913 9.527 19.161 1.00 95.50 220 ARG A N 1
ATOM 1743 C CA . ARG A 1 220 ? -15.496 9.844 17.860 1.00 95.50 220 ARG A CA 1
ATOM 1744 C C . ARG A 1 220 ? -16.810 9.111 17.655 1.00 95.50 220 ARG A C 1
ATOM 1746 O O . ARG A 1 220 ? -17.163 8.181 18.384 1.00 95.50 220 ARG A O 1
ATOM 1753 N N . GLU A 1 221 ? -17.503 9.501 16.600 1.00 94.81 221 GLU A N 1
ATOM 1754 C CA . GLU A 1 221 ? -18.774 8.909 16.208 1.00 94.81 221 GLU A CA 1
ATOM 1755 C C . GLU A 1 221 ? -18.636 8.159 14.886 1.00 94.81 221 GLU A C 1
ATOM 1757 O O . GLU A 1 221 ? -17.963 8.620 13.966 1.00 94.81 221 GLU A O 1
ATOM 1762 N N . ILE A 1 222 ? -19.285 6.999 14.804 1.00 92.75 222 ILE A N 1
ATOM 1763 C CA . ILE A 1 222 ? -19.405 6.193 13.590 1.00 92.75 222 ILE A CA 1
ATOM 1764 C C . ILE A 1 222 ? -20.892 6.085 13.264 1.00 92.75 222 ILE A C 1
ATOM 1766 O O . ILE A 1 222 ? -21.648 5.460 14.009 1.00 92.75 222 ILE A O 1
ATOM 1770 N N . ASN A 1 223 ? -21.345 6.696 12.177 1.00 89.44 223 ASN A N 1
ATOM 1771 C CA . ASN A 1 223 ? -22.734 6.605 11.748 1.00 89.44 223 ASN A CA 1
ATOM 1772 C C . ASN A 1 223 ? -22.886 5.488 10.716 1.00 89.44 223 ASN A C 1
ATOM 1774 O O . ASN A 1 223 ? -22.352 5.606 9.623 1.00 89.44 223 ASN A O 1
ATOM 1778 N N . SER A 1 224 ? -23.621 4.424 11.045 1.00 87.19 224 SER A N 1
ATOM 1779 C CA . SER A 1 224 ? -23.822 3.272 10.158 1.00 87.19 224 SER A CA 1
ATOM 1780 C C . SER A 1 224 ? -25.247 3.242 9.592 1.00 87.19 224 SER A C 1
ATOM 1782 O O . SER A 1 224 ? -26.202 3.262 10.364 1.00 87.19 224 SER A O 1
ATOM 1784 N N . PRO A 1 225 ? -25.459 3.143 8.272 1.00 79.25 225 PRO A N 1
ATOM 1785 C CA . PRO A 1 225 ? -26.805 3.153 7.688 1.00 79.25 225 PRO A CA 1
ATOM 1786 C C . PRO A 1 225 ? -27.598 1.863 7.960 1.00 79.25 225 PRO A C 1
ATOM 1788 O O . PRO A 1 225 ? -28.831 1.895 8.004 1.00 79.25 225 PRO A O 1
ATOM 1791 N N . VAL A 1 226 ? -26.905 0.746 8.215 1.00 77.88 226 VAL A N 1
ATOM 1792 C CA . VAL A 1 226 ? -27.490 -0.523 8.686 1.00 77.88 226 VAL A CA 1
ATOM 1793 C C . VAL A 1 226 ? -26.667 -1.111 9.835 1.00 77.88 226 VAL A C 1
ATOM 1795 O O . VAL A 1 226 ? -25.512 -0.728 10.028 1.00 77.88 226 VAL A O 1
ATOM 1798 N N . ALA A 1 227 ? -27.240 -2.042 10.597 1.00 81.69 227 ALA A N 1
ATOM 1799 C CA . ALA A 1 227 ? -26.468 -2.802 11.577 1.00 81.69 227 ALA A CA 1
ATOM 1800 C C . ALA A 1 227 ? -25.455 -3.709 10.859 1.00 81.69 227 ALA A C 1
ATOM 1802 O O . ALA A 1 227 ? -25.807 -4.331 9.857 1.00 81.69 227 ALA A O 1
ATOM 1803 N N . ARG A 1 228 ? -24.204 -3.753 11.331 1.00 83.81 228 ARG A N 1
ATOM 1804 C CA . ARG A 1 228 ? -23.125 -4.550 10.718 1.00 83.81 228 ARG A CA 1
ATOM 1805 C C . ARG A 1 228 ? -21.951 -4.759 11.665 1.00 83.81 228 ARG A C 1
ATOM 1807 O O . ARG A 1 228 ? -21.788 -3.997 12.614 1.00 83.81 228 ARG A O 1
ATOM 1814 N N . ASN A 1 229 ? -21.091 -5.718 11.344 1.00 81.00 229 ASN A N 1
ATOM 1815 C CA . ASN A 1 229 ? -19.771 -5.820 11.957 1.00 81.00 229 ASN A CA 1
ATOM 1816 C C . ASN A 1 229 ? -18.758 -4.990 11.161 1.00 81.00 229 ASN A C 1
ATOM 1818 O O . ASN A 1 229 ? -18.785 -4.976 9.931 1.00 81.00 229 ASN A O 1
ATOM 1822 N N . LEU A 1 230 ? -17.877 -4.290 11.871 1.00 84.94 230 LEU A N 1
ATOM 1823 C CA . LEU A 1 230 ? -16.796 -3.500 11.295 1.00 84.94 230 LEU A CA 1
ATOM 1824 C C . LEU A 1 230 ? -15.458 -3.965 11.866 1.00 84.94 230 LEU A C 1
ATOM 1826 O O . LEU A 1 230 ? -15.257 -3.910 13.080 1.00 84.94 230 LEU A O 1
ATOM 1830 N N . LYS A 1 231 ? -14.544 -4.411 11.000 1.00 83.56 231 LYS A N 1
ATOM 1831 C CA . LYS A 1 231 ? -13.189 -4.786 11.415 1.00 83.56 231 LYS A CA 1
ATOM 1832 C C . LYS A 1 231 ? -12.456 -3.564 11.965 1.00 83.56 231 LYS A C 1
ATOM 1834 O O . LYS A 1 231 ? -12.574 -2.459 11.446 1.00 83.56 231 LYS A O 1
ATOM 1839 N N . LEU A 1 232 ? -11.680 -3.774 13.014 1.00 90.12 232 LEU A N 1
ATOM 1840 C CA . LEU A 1 232 ? -10.913 -2.741 13.683 1.00 90.12 232 LEU A CA 1
ATOM 1841 C C . LEU A 1 232 ? -9.506 -3.252 13.977 1.00 90.12 232 LEU A C 1
ATOM 1843 O O . LEU A 1 232 ? -9.348 -4.302 14.591 1.00 90.12 232 LEU A O 1
ATOM 1847 N N . SER A 1 233 ? -8.502 -2.466 13.607 1.00 87.56 233 SER A N 1
ATOM 1848 C CA . SER A 1 233 ? -7.122 -2.605 14.054 1.00 87.56 233 SER A CA 1
ATOM 1849 C C . SER A 1 233 ? -6.760 -1.458 15.001 1.00 87.56 233 SER A C 1
ATOM 1851 O O . SER A 1 233 ? -7.038 -0.290 14.715 1.00 87.56 233 SER A O 1
ATOM 1853 N N . LEU A 1 234 ? -6.158 -1.789 16.143 1.00 94.19 234 LEU A N 1
ATOM 1854 C CA . LEU A 1 234 ? -5.690 -0.842 17.152 1.00 94.19 234 LEU A CA 1
ATOM 1855 C C . LEU A 1 234 ? -4.224 -1.085 17.514 1.00 94.19 234 LEU A C 1
ATOM 1857 O O . LEU A 1 234 ? -3.682 -2.178 17.348 1.00 94.19 234 LEU A O 1
ATOM 1861 N N . GLY A 1 235 ? -3.614 -0.039 18.062 1.00 91.50 235 GLY A N 1
ATOM 1862 C CA . GLY A 1 235 ? -2.349 -0.114 18.776 1.00 91.50 235 GLY A CA 1
ATOM 1863 C C . GLY A 1 235 ? -2.252 0.951 19.856 1.00 91.50 235 GLY A C 1
ATOM 1864 O O . GLY A 1 235 ? -2.909 1.993 19.783 1.00 91.50 235 GLY A O 1
ATOM 1865 N N . SER A 1 236 ? -1.422 0.698 20.862 1.00 96.19 236 SER A N 1
ATOM 1866 C CA . SER A 1 236 ? -1.258 1.583 22.016 1.00 96.19 236 SER A CA 1
ATOM 1867 C C . SER A 1 236 ? 0.165 1.570 22.544 1.00 96.19 236 SER A C 1
ATOM 1869 O O . SER A 1 236 ? 0.822 0.528 22.567 1.00 96.19 236 SER A O 1
ATOM 1871 N N . ASN A 1 237 ? 0.618 2.731 23.010 1.00 91.25 237 ASN A N 1
ATOM 1872 C CA . ASN A 1 237 ? 1.767 2.812 23.895 1.00 91.25 237 ASN A CA 1
ATOM 1873 C C . ASN A 1 237 ? 1.258 2.563 25.320 1.00 91.25 237 ASN A C 1
ATOM 1875 O O . ASN A 1 237 ? 0.398 3.296 25.806 1.00 91.25 237 ASN A O 1
ATOM 1879 N N . ASP A 1 238 ? 1.740 1.485 25.925 1.00 96.00 238 ASP A N 1
ATOM 1880 C CA . ASP A 1 238 ? 1.213 0.846 27.126 1.00 96.00 238 ASP A CA 1
ATOM 1881 C C . ASP A 1 238 ? -0.248 0.361 26.985 1.00 96.00 238 ASP A C 1
ATOM 1883 O O . ASP A 1 238 ? -0.576 -0.364 26.037 1.00 96.00 238 ASP A O 1
ATOM 1887 N N . ALA A 1 239 ? -1.116 0.654 27.954 1.00 96.88 239 ALA A N 1
ATOM 1888 C CA . ALA A 1 239 ? -2.404 -0.011 28.114 1.00 96.88 239 ALA A CA 1
ATOM 1889 C C . ALA A 1 239 ? -3.539 0.682 27.343 1.00 96.88 239 ALA A C 1
ATOM 1891 O O . ALA A 1 239 ? -3.502 1.884 27.083 1.00 96.88 239 ALA A O 1
ATOM 1892 N N . VAL A 1 240 ? -4.572 -0.088 26.993 1.00 98.19 240 VAL A N 1
ATOM 1893 C CA . VAL A 1 240 ? -5.702 0.381 26.180 1.00 98.19 240 VAL A CA 1
ATOM 1894 C C . VAL A 1 240 ? -7.036 -0.197 26.645 1.00 98.19 240 VAL A C 1
ATOM 1896 O O . VAL A 1 240 ? -7.141 -1.392 26.931 1.00 98.19 240 VAL A O 1
ATOM 1899 N N . SER A 1 241 ? -8.076 0.633 26.656 1.00 98.44 241 SER A N 1
ATOM 1900 C CA . SER A 1 241 ? -9.470 0.205 26.818 1.00 98.44 241 SER A CA 1
ATOM 1901 C C . SER A 1 241 ? -10.327 0.810 25.706 1.00 98.44 241 SER A C 1
ATOM 1903 O O . SER A 1 241 ? -10.163 1.977 25.356 1.00 98.44 241 SER A O 1
ATOM 1905 N N . LEU A 1 242 ? -11.241 0.025 25.139 1.00 98.25 242 LEU A N 1
ATOM 1906 C CA . LEU A 1 242 ? -12.147 0.456 24.073 1.00 98.25 242 LEU A CA 1
ATOM 1907 C C . LEU A 1 242 ? -13.591 0.248 24.502 1.00 98.25 242 LEU A C 1
ATOM 1909 O O . LEU A 1 242 ? -13.956 -0.843 24.944 1.00 98.25 242 LEU A O 1
ATOM 1913 N N . PHE A 1 243 ? -14.424 1.253 24.262 1.00 97.94 243 PHE A N 1
ATOM 1914 C CA . PHE A 1 243 ? -15.853 1.218 24.519 1.00 97.94 243 PHE A CA 1
ATOM 1915 C C . PHE A 1 243 ? -16.624 1.566 23.245 1.00 97.94 243 PHE A C 1
ATOM 1917 O O . PHE A 1 243 ? -16.320 2.550 22.570 1.00 97.94 243 PHE A O 1
ATOM 1924 N N . LEU A 1 244 ? -17.652 0.775 22.943 1.00 97.19 244 LEU A N 1
ATOM 1925 C CA . LEU A 1 244 ? -18.613 1.027 21.873 1.00 97.19 244 LEU A CA 1
ATOM 1926 C C . LEU A 1 244 ? -20.001 1.167 22.495 1.00 97.19 244 LEU A C 1
ATOM 1928 O O . LEU A 1 244 ? -20.480 0.250 23.161 1.00 97.19 244 LEU A O 1
ATOM 1932 N N . ASN A 1 245 ? -20.652 2.314 22.304 1.00 95.12 245 ASN A N 1
ATOM 1933 C CA . ASN A 1 245 ? -21.968 2.608 22.883 1.00 95.12 245 ASN A CA 1
ATOM 1934 C C . ASN A 1 245 ? -22.017 2.343 24.404 1.00 95.12 245 ASN A C 1
ATOM 1936 O O . ASN A 1 245 ? -22.985 1.781 24.915 1.00 95.12 245 ASN A O 1
ATOM 1940 N N . ARG A 1 246 ? -20.952 2.749 25.118 1.00 93.69 246 ARG A N 1
ATOM 1941 C CA . ARG A 1 246 ? -20.693 2.529 26.562 1.00 93.69 246 ARG A CA 1
ATOM 1942 C C . ARG A 1 246 ? -20.382 1.089 26.975 1.00 93.69 246 ARG A C 1
ATOM 1944 O O . ARG A 1 246 ? -20.002 0.855 28.117 1.00 93.69 246 ARG A O 1
ATOM 1951 N N . LYS A 1 247 ? -20.499 0.114 26.075 1.00 94.88 247 LYS A N 1
ATOM 1952 C CA . LYS A 1 247 ? -20.085 -1.260 26.354 1.00 94.88 247 LYS A CA 1
ATOM 1953 C C . LYS A 1 247 ? -18.580 -1.384 26.145 1.00 94.88 247 LYS A C 1
ATOM 1955 O O . LYS A 1 247 ? -18.092 -1.103 25.055 1.00 94.88 247 LYS A O 1
ATOM 1960 N N . GLN A 1 248 ? -17.854 -1.836 27.163 1.00 96.69 248 GLN A N 1
ATOM 1961 C CA . GLN A 1 248 ? -16.429 -2.135 27.040 1.00 96.69 248 GLN A CA 1
ATOM 1962 C C . GLN A 1 248 ? -16.226 -3.350 26.124 1.00 96.69 248 GLN A C 1
ATOM 1964 O O . GLN A 1 248 ? -16.742 -4.434 26.398 1.00 96.69 248 GLN A O 1
ATOM 1969 N N . ILE A 1 249 ? -15.496 -3.150 25.029 1.00 97.25 249 ILE A N 1
ATOM 1970 C CA . ILE A 1 249 ? -15.179 -4.167 24.016 1.00 97.25 249 ILE A CA 1
ATOM 1971 C C . ILE A 1 249 ? -13.756 -4.705 24.208 1.00 97.25 249 ILE A C 1
ATOM 1973 O O . ILE A 1 249 ? -13.512 -5.889 23.997 1.00 97.25 249 ILE A O 1
ATOM 1977 N N . LEU A 1 250 ? -12.824 -3.854 24.648 1.00 97.94 250 LEU A N 1
ATOM 1978 C CA . LEU A 1 250 ? -11.430 -4.214 24.920 1.00 97.94 250 LEU A CA 1
ATOM 1979 C C . LEU A 1 250 ? -10.990 -3.611 26.253 1.00 97.94 250 LEU A C 1
ATOM 1981 O O . LEU A 1 250 ? -11.339 -2.474 26.560 1.00 97.94 250 LEU A O 1
ATOM 1985 N N . ASN A 1 251 ? -10.183 -4.349 27.013 1.00 97.62 251 ASN A N 1
ATOM 1986 C CA . ASN A 1 251 ? -9.474 -3.827 28.177 1.00 97.62 251 ASN A CA 1
ATOM 1987 C C . ASN A 1 251 ? -8.158 -4.584 28.364 1.00 97.62 251 ASN A C 1
ATOM 1989 O O . ASN A 1 251 ? -8.145 -5.713 28.857 1.00 97.62 251 ASN A O 1
ATOM 1993 N N . LYS A 1 252 ? -7.051 -3.996 27.910 1.00 97.88 252 LYS A N 1
ATOM 1994 C CA . LYS A 1 252 ? -5.740 -4.643 27.849 1.00 97.88 252 LYS A CA 1
ATOM 1995 C C . LYS A 1 252 ? -4.710 -3.833 28.627 1.00 97.88 252 LYS A C 1
ATOM 1997 O O . LYS A 1 252 ? -4.286 -2.764 28.199 1.00 97.88 252 LYS A O 1
ATOM 2002 N N . LYS A 1 253 ? -4.264 -4.393 29.752 1.00 97.44 253 LYS A N 1
ATOM 2003 C CA . LYS A 1 253 ? -3.163 -3.856 30.555 1.00 97.44 253 LYS A CA 1
ATOM 2004 C C . LYS A 1 253 ? -1.843 -4.465 30.089 1.00 97.44 253 LYS A C 1
ATOM 2006 O O . LYS A 1 253 ? -1.615 -5.658 30.277 1.00 97.44 253 LYS A O 1
ATOM 2011 N N . VAL A 1 254 ? -0.993 -3.671 29.450 1.00 95.00 254 VAL A N 1
ATOM 2012 C CA . VAL A 1 254 ? 0.307 -4.098 28.909 1.00 95.00 254 VAL A CA 1
ATOM 2013 C C . VAL A 1 254 ? 1.273 -2.913 28.914 1.00 95.00 254 VAL A C 1
ATOM 2015 O O . VAL A 1 254 ? 0.822 -1.772 28.923 1.00 95.00 254 VAL A O 1
ATOM 2018 N N . ARG A 1 255 ? 2.586 -3.177 28.926 1.00 92.88 255 ARG A N 1
ATOM 2019 C CA . ARG A 1 255 ? 3.624 -2.166 28.682 1.00 92.88 255 ARG A CA 1
ATOM 2020 C C . ARG A 1 255 ? 4.342 -2.455 27.375 1.00 92.88 255 ARG A C 1
ATOM 2022 O O . ARG A 1 255 ? 4.866 -3.557 27.210 1.00 92.88 255 ARG A O 1
ATOM 2029 N N . ARG A 1 256 ? 4.319 -1.510 26.439 1.00 90.62 256 ARG A N 1
ATOM 2030 C CA . ARG A 1 256 ? 4.851 -1.675 25.073 1.00 90.62 256 ARG A CA 1
ATOM 2031 C C . ARG A 1 256 ? 4.846 -0.342 24.339 1.00 90.62 256 ARG A C 1
ATOM 2033 O O . ARG A 1 256 ? 4.010 0.490 24.640 1.00 90.62 256 ARG A O 1
ATOM 2040 N N . ALA A 1 257 ? 5.677 -0.190 23.313 1.00 86.00 257 ALA A N 1
ATOM 2041 C CA . ALA A 1 257 ? 5.528 0.918 22.373 1.00 86.00 257 ALA A CA 1
ATOM 2042 C C . ALA A 1 257 ? 4.293 0.722 21.474 1.00 86.00 257 ALA A C 1
ATOM 2044 O O . ALA A 1 257 ? 3.909 -0.415 21.174 1.00 86.00 257 ALA A O 1
ATOM 204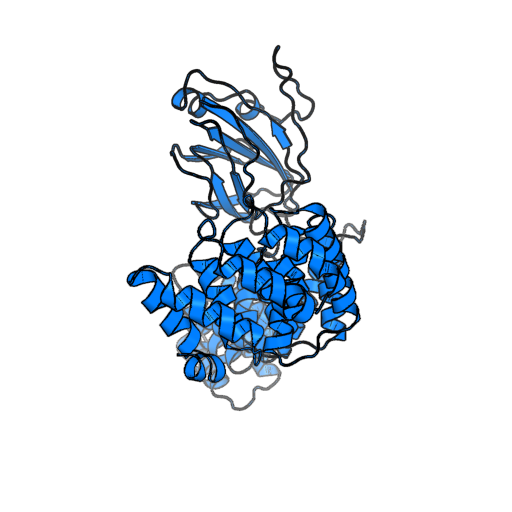5 N N . VAL A 1 258 ? 3.713 1.826 20.996 1.00 90.38 258 VAL A N 1
ATOM 2046 C CA . VAL A 1 258 ? 2.642 1.779 19.992 1.00 90.38 258 VAL A CA 1
ATOM 2047 C C . VAL A 1 258 ? 3.164 1.212 18.674 1.00 90.38 258 VAL A C 1
ATOM 2049 O O . VAL A 1 258 ? 4.228 1.595 18.187 1.00 90.38 258 VAL A O 1
ATOM 2052 N N . ALA A 1 259 ? 2.391 0.308 18.084 1.00 68.12 259 ALA A N 1
ATOM 2053 C CA . ALA A 1 259 ? 2.594 -0.181 16.728 1.00 68.12 259 ALA A CA 1
ATOM 2054 C C . ALA A 1 259 ? 1.234 -0.507 16.088 1.00 68.12 259 ALA A C 1
ATOM 2056 O O . ALA A 1 259 ? 0.287 -0.792 16.821 1.00 68.12 259 ALA A O 1
ATOM 2057 N N . PRO A 1 260 ? 1.116 -0.485 14.750 1.00 75.44 260 PRO A N 1
ATOM 2058 C CA . PRO A 1 260 ? -0.076 -0.977 14.062 1.00 75.44 260 PRO A CA 1
ATOM 2059 C C . PRO A 1 260 ? -0.394 -2.439 14.406 1.00 75.44 260 PRO A C 1
ATOM 2061 O O . PRO A 1 260 ? 0.512 -3.207 14.734 1.00 75.44 260 PRO A O 1
ATOM 2064 N N . ASP A 1 261 ? -1.663 -2.835 14.258 1.00 76.88 261 ASP A N 1
ATOM 2065 C CA . ASP A 1 261 ? -2.112 -4.238 14.288 1.00 76.88 261 ASP A CA 1
ATOM 2066 C C . ASP A 1 261 ? -1.885 -5.014 15.596 1.00 76.88 261 ASP A C 1
ATOM 2068 O O . ASP A 1 261 ? -1.954 -6.246 15.609 1.00 76.88 261 ASP A O 1
ATOM 2072 N N . GLN A 1 262 ? -1.653 -4.325 16.712 1.00 84.50 262 GLN A N 1
ATOM 2073 C CA . GLN A 1 262 ? -1.455 -4.973 18.008 1.00 84.50 262 GLN A CA 1
ATOM 2074 C C . GLN A 1 262 ? -2.736 -5.637 18.530 1.00 84.50 262 GLN A C 1
ATOM 2076 O O . GLN A 1 262 ? -2.671 -6.704 19.144 1.00 84.50 262 GLN A O 1
ATOM 2081 N N . GLU A 1 263 ? -3.898 -5.044 18.250 1.00 94.38 263 GLU A N 1
ATOM 2082 C CA . GLU A 1 263 ? -5.209 -5.650 18.464 1.00 94.38 263 GLU A CA 1
ATOM 2083 C C . GLU A 1 263 ? -6.022 -5.635 17.171 1.00 94.38 263 GLU A C 1
ATOM 2085 O O . GLU A 1 263 ? -6.113 -4.608 16.505 1.00 94.38 263 GLU A O 1
ATOM 2090 N N . LYS A 1 264 ? -6.667 -6.762 16.852 1.00 86.00 264 LYS A N 1
ATOM 2091 C CA . LYS A 1 264 ? -7.640 -6.885 15.761 1.00 86.00 264 LYS A CA 1
ATOM 2092 C C . LYS A 1 264 ? -8.971 -7.352 16.337 1.00 86.00 264 LYS A C 1
ATOM 2094 O O . LYS A 1 264 ? -9.017 -8.364 17.031 1.00 86.00 264 LYS A O 1
ATOM 2099 N N . LEU A 1 265 ? -10.023 -6.577 16.107 1.00 89.56 265 LEU A N 1
ATOM 2100 C CA . LEU A 1 265 ? -11.343 -6.729 16.718 1.00 89.56 265 LEU A CA 1
ATOM 2101 C C . LEU A 1 265 ? -12.437 -6.558 15.661 1.00 89.56 265 LEU A C 1
ATOM 2103 O O . LEU A 1 265 ? -12.198 -6.005 14.590 1.00 89.56 265 LEU A O 1
ATOM 2107 N N . GLU A 1 266 ? -13.660 -6.952 16.004 1.00 86.31 266 GLU A N 1
ATOM 2108 C CA . GLU A 1 266 ? -14.860 -6.593 15.250 1.00 86.31 266 GLU A CA 1
ATOM 2109 C C . GLU A 1 266 ? -15.796 -5.755 16.122 1.00 86.31 266 GLU A C 1
ATOM 2111 O O . GLU A 1 266 ? -16.137 -6.124 17.248 1.00 86.31 266 GLU A O 1
ATOM 2116 N N . LEU A 1 267 ? -16.212 -4.603 15.601 1.00 91.69 267 LEU A N 1
ATOM 2117 C CA . LEU A 1 267 ? -17.199 -3.726 16.212 1.00 91.69 267 LEU A CA 1
ATOM 2118 C C . LEU A 1 267 ? -18.585 -4.053 15.663 1.00 91.69 267 LEU A C 1
ATOM 2120 O O . LEU A 1 267 ? -18.853 -3.816 14.489 1.00 91.69 267 LEU A O 1
ATOM 2124 N N . SER A 1 268 ? -19.491 -4.530 16.512 1.00 92.62 268 SER A N 1
ATOM 2125 C CA . SER A 1 268 ? -20.904 -4.678 16.147 1.00 92.62 268 SER A CA 1
ATOM 2126 C C . SER A 1 268 ? -21.612 -3.323 16.201 1.00 92.62 268 SER A C 1
ATOM 2128 O O . SER A 1 268 ? -22.046 -2.872 17.264 1.00 92.62 268 SER A O 1
ATOM 2130 N N . LEU A 1 269 ? -21.705 -2.657 15.053 1.00 93.19 269 LEU A N 1
ATOM 2131 C CA . LEU A 1 269 ? -22.378 -1.374 14.895 1.00 93.19 269 LEU A CA 1
ATOM 2132 C C . LEU A 1 269 ? -23.892 -1.564 14.802 1.00 93.19 269 LEU A C 1
ATOM 2134 O O . LEU A 1 269 ? -24.392 -2.391 14.038 1.00 93.19 269 LEU A O 1
ATOM 2138 N N . ALA A 1 270 ? -24.632 -0.733 15.531 1.00 94.06 270 ALA A N 1
ATOM 2139 C CA . ALA A 1 270 ? -26.062 -0.560 15.327 1.00 94.06 270 ALA A CA 1
ATOM 2140 C C . ALA A 1 270 ? -26.325 0.366 14.129 1.00 94.06 270 ALA A C 1
ATOM 2142 O O . ALA A 1 270 ? -25.475 1.177 13.754 1.00 94.06 270 ALA A O 1
ATOM 2143 N N . LYS A 1 271 ? -27.531 0.292 13.555 1.00 89.31 271 LYS A N 1
ATOM 2144 C CA . LYS A 1 271 ? -28.009 1.317 12.620 1.00 89.31 271 LYS A CA 1
ATOM 2145 C C . LYS A 1 271 ? -28.071 2.679 13.327 1.00 89.31 271 LYS A C 1
ATOM 2147 O O . LYS A 1 271 ? -28.591 2.782 14.435 1.00 89.31 271 LYS A O 1
ATOM 2152 N N . GLY A 1 272 ? -27.599 3.719 12.651 1.00 92.25 272 GLY A N 1
ATOM 2153 C CA . GLY A 1 272 ? -27.480 5.084 13.144 1.00 92.25 272 GLY A CA 1
ATOM 2154 C C . GLY A 1 272 ? -26.127 5.368 13.798 1.00 92.25 272 GLY A C 1
ATOM 2155 O O . GLY A 1 272 ? -25.102 4.765 13.472 1.00 92.25 272 GLY A O 1
ATOM 2156 N N . LYS A 1 273 ? -26.130 6.327 14.724 1.00 94.62 273 LYS A N 1
ATOM 2157 C CA . LYS A 1 273 ? -24.939 6.809 15.424 1.00 94.62 273 LYS A CA 1
ATOM 2158 C C . LYS A 1 273 ? -24.427 5.769 16.428 1.00 94.62 273 LYS A C 1
ATOM 2160 O O . LYS A 1 273 ? -25.151 5.364 17.332 1.00 94.62 273 LYS A O 1
ATOM 2165 N N . ASN A 1 274 ? -23.150 5.418 16.312 1.00 95.81 274 ASN A N 1
ATOM 2166 C CA . ASN A 1 274 ? -22.397 4.618 17.269 1.00 95.81 274 ASN A CA 1
ATOM 2167 C C . ASN A 1 274 ? -21.281 5.465 17.880 1.00 95.81 274 ASN A C 1
ATOM 2169 O O . ASN A 1 274 ? -20.602 6.216 17.182 1.00 95.81 274 ASN A O 1
ATOM 2173 N N . ARG A 1 275 ? -21.077 5.334 19.186 1.00 95.56 275 ARG A N 1
ATOM 2174 C CA . ARG A 1 275 ? -20.089 6.094 19.954 1.00 95.56 275 ARG A CA 1
ATOM 2175 C C . ARG A 1 275 ? -18.891 5.240 20.273 1.00 95.56 275 ARG A C 1
ATOM 2177 O O . ARG A 1 275 ? -19.045 4.219 20.941 1.00 95.56 275 ARG A O 1
ATOM 2184 N N . LEU A 1 276 ? -17.723 5.685 19.840 1.00 96.94 276 LEU A N 1
ATOM 2185 C CA . LEU A 1 276 ? -16.466 5.027 20.130 1.00 96.94 276 LEU A CA 1
ATOM 2186 C C . LEU A 1 276 ? -15.672 5.876 21.122 1.00 96.94 276 LEU A C 1
ATOM 2188 O O . LEU A 1 276 ? -15.383 7.039 20.846 1.00 96.94 276 LEU A O 1
ATOM 2192 N N . LEU A 1 277 ? -15.309 5.286 22.257 1.00 98.12 277 LEU A N 1
ATOM 2193 C CA . LEU A 1 277 ? -14.425 5.893 23.247 1.00 98.12 277 LEU A CA 1
ATOM 2194 C C . LEU A 1 277 ? -13.214 4.982 23.443 1.00 98.12 277 LEU A C 1
ATOM 2196 O O . LEU A 1 277 ? -13.358 3.797 23.738 1.00 98.12 277 LEU A O 1
ATOM 2200 N N . LEU A 1 278 ? -12.025 5.539 23.270 1.00 97.94 278 LEU A N 1
ATOM 2201 C CA . LEU A 1 278 ? -10.748 4.874 23.468 1.00 97.94 278 LEU A CA 1
ATOM 2202 C C . LEU A 1 278 ? -10.041 5.532 24.652 1.00 97.94 278 LEU A C 1
ATOM 2204 O O . LEU A 1 278 ? -9.942 6.756 24.721 1.00 97.94 278 LEU A O 1
ATOM 2208 N N . LYS A 1 279 ? -9.537 4.712 25.565 1.00 98.25 279 LYS A N 1
ATOM 2209 C CA . LYS A 1 279 ? -8.680 5.116 26.674 1.00 98.25 279 LYS A CA 1
ATOM 2210 C C . LYS A 1 279 ? -7.285 4.567 26.423 1.00 98.25 279 LYS A C 1
ATOM 2212 O O . LYS A 1 279 ? -7.132 3.357 26.279 1.00 98.25 279 LYS A O 1
ATOM 2217 N N . ILE A 1 280 ? -6.284 5.438 26.405 1.00 98.06 280 ILE A N 1
ATOM 2218 C CA . ILE A 1 280 ? -4.867 5.065 26.379 1.00 98.06 280 ILE A CA 1
ATOM 2219 C C . ILE A 1 280 ? -4.281 5.397 27.739 1.00 98.06 280 ILE A C 1
ATOM 2221 O O . ILE A 1 280 ? -4.379 6.538 28.190 1.00 98.06 280 ILE A O 1
ATOM 2225 N N . VAL A 1 281 ? -3.699 4.407 28.404 1.00 97.50 281 VAL A N 1
ATOM 2226 C CA . VAL A 1 281 ? -3.090 4.585 29.719 1.00 97.50 281 VAL A CA 1
ATOM 2227 C C . VAL A 1 281 ? -1.597 4.412 29.611 1.00 97.50 281 VAL A C 1
ATOM 2229 O O . VAL A 1 281 ? -1.118 3.357 29.209 1.00 97.50 281 VAL A O 1
ATOM 2232 N N . ASN A 1 282 ? -0.885 5.454 30.014 1.00 95.06 282 ASN A N 1
ATOM 2233 C CA . ASN A 1 282 ? 0.542 5.594 29.825 1.00 95.06 282 ASN A CA 1
ATOM 2234 C C . ASN A 1 282 ? 1.285 5.536 31.162 1.00 95.06 282 ASN A C 1
ATOM 2236 O O . ASN A 1 282 ? 0.919 6.226 32.117 1.00 95.06 282 ASN A O 1
ATOM 2240 N N . GLY A 1 283 ? 2.338 4.725 31.228 1.00 90.94 283 GLY A N 1
ATOM 2241 C CA . GLY A 1 283 ? 3.214 4.611 32.389 1.00 90.94 283 GLY A CA 1
ATOM 2242 C C . GLY A 1 283 ? 4.469 5.478 32.307 1.00 90.94 283 GLY A C 1
ATOM 2243 O O . GLY A 1 283 ? 5.035 5.770 33.352 1.00 90.94 283 GLY A O 1
ATOM 2244 N N . GLY A 1 284 ? 4.909 5.878 31.108 1.00 88.31 284 GLY A N 1
ATOM 2245 C CA . GLY A 1 284 ? 6.116 6.695 30.880 1.00 88.31 284 GLY A CA 1
ATOM 2246 C C . GLY A 1 284 ? 5.814 8.130 30.437 1.00 88.31 284 GLY A C 1
ATOM 2247 O O . GLY A 1 284 ? 4.681 8.571 30.518 1.00 88.31 284 GLY A O 1
ATOM 2248 N N . ASP A 1 285 ? 6.794 8.891 29.941 1.00 84.44 285 ASP A N 1
ATOM 2249 C CA . ASP A 1 285 ? 6.532 10.271 29.479 1.00 84.44 285 ASP A CA 1
ATOM 2250 C C . ASP A 1 285 ? 5.874 10.327 28.089 1.00 84.44 285 ASP A C 1
ATOM 2252 O O . ASP A 1 285 ? 4.918 11.070 27.885 1.00 84.44 285 ASP A O 1
ATOM 2256 N N . ALA A 1 286 ? 6.339 9.515 27.136 1.00 88.19 286 ALA A N 1
ATOM 2257 C CA . ALA A 1 286 ? 5.808 9.484 25.773 1.00 88.19 286 ALA A CA 1
ATOM 2258 C C . ALA A 1 286 ? 4.696 8.439 25.626 1.00 88.19 286 ALA A C 1
ATOM 2260 O O . ALA A 1 286 ? 4.878 7.299 26.047 1.00 88.19 286 ALA A O 1
ATOM 2261 N N . SER A 1 287 ? 3.598 8.797 24.956 1.00 92.94 287 SER A N 1
ATOM 2262 C CA . SER A 1 287 ? 2.481 7.902 24.646 1.00 92.94 287 SER A CA 1
ATOM 2263 C C . SER A 1 287 ? 2.022 8.041 23.194 1.00 92.94 287 SER A C 1
ATOM 2265 O O . SER A 1 287 ? 2.442 8.939 22.464 1.00 92.94 287 SER A O 1
ATOM 2267 N N . GLY A 1 288 ? 1.151 7.138 22.761 1.00 94.12 288 GLY A N 1
ATOM 2268 C CA . GLY A 1 288 ? 0.615 7.149 21.414 1.00 94.12 288 GLY A CA 1
ATOM 2269 C C . GLY A 1 288 ? -0.440 6.084 21.173 1.00 94.12 288 GLY A C 1
ATOM 2270 O O . GLY A 1 288 ? -0.621 5.166 21.976 1.00 94.12 288 GLY A O 1
ATOM 2271 N N . PHE A 1 289 ? -1.134 6.219 20.049 1.00 97.31 289 PHE A N 1
ATOM 2272 C CA . PHE A 1 289 ? -2.171 5.291 19.619 1.00 97.31 289 PHE A CA 1
ATOM 2273 C C . PHE A 1 289 ? -2.133 5.074 18.106 1.00 97.31 289 PHE A C 1
ATOM 2275 O O . PHE A 1 289 ? -1.605 5.886 17.344 1.00 97.31 289 PHE A O 1
ATOM 2282 N N . TYR A 1 290 ? -2.706 3.953 17.691 1.00 92.81 290 TYR A N 1
ATOM 2283 C CA . TYR A 1 290 ? -2.993 3.618 16.308 1.00 92.81 290 TYR A CA 1
ATOM 2284 C C . TYR A 1 290 ? -4.451 3.184 16.218 1.00 92.81 290 TYR A C 1
ATOM 2286 O O . TYR A 1 290 ? -4.947 2.464 17.088 1.00 92.81 290 TYR A O 1
ATOM 2294 N N . PHE A 1 291 ? -5.126 3.613 15.159 1.00 93.44 291 PHE A N 1
ATOM 2295 C CA . PHE A 1 291 ? -6.500 3.236 14.885 1.00 93.44 291 PHE A CA 1
ATOM 2296 C C . PHE A 1 291 ? -6.697 3.058 13.380 1.00 93.44 291 PHE A C 1
ATOM 2298 O O . PHE A 1 291 ? -6.339 3.944 12.607 1.00 93.44 291 PHE A O 1
ATOM 2305 N N . ASN A 1 292 ? -7.328 1.961 12.967 1.00 85.88 292 ASN A N 1
ATOM 2306 C CA . ASN A 1 292 ? -7.783 1.757 11.596 1.00 85.88 292 ASN A CA 1
ATOM 2307 C C . ASN A 1 292 ? -9.059 0.904 11.572 1.00 85.88 292 ASN A C 1
ATOM 2309 O O . ASN A 1 292 ? -9.050 -0.246 12.001 1.00 85.88 292 ASN A O 1
ATOM 2313 N N . ALA A 1 293 ? -10.157 1.457 11.057 1.00 81.75 293 ALA A N 1
ATOM 2314 C CA . ALA A 1 293 ? -11.449 0.772 10.967 1.00 81.75 293 ALA A CA 1
ATOM 2315 C C . ALA A 1 293 ? -11.671 0.026 9.640 1.00 81.75 293 ALA A C 1
ATOM 2317 O O . ALA A 1 293 ? -12.800 -0.361 9.350 1.00 81.75 293 ALA A O 1
ATOM 2318 N N . GLY A 1 294 ? -10.647 -0.101 8.789 1.00 66.62 294 GLY A N 1
ATOM 2319 C CA . GLY A 1 294 ? -10.782 -0.724 7.468 1.00 66.62 294 GLY A CA 1
ATOM 2320 C C . GLY A 1 294 ? -11.798 -0.027 6.554 1.00 66.62 294 GLY A C 1
ATOM 2321 O O . GLY A 1 294 ? -12.235 -0.614 5.570 1.00 66.62 294 GLY A O 1
ATOM 2322 N N . LEU A 1 295 ? -12.200 1.202 6.898 1.00 66.00 295 LEU A N 1
ATOM 2323 C CA . LEU A 1 295 ? -13.052 2.058 6.085 1.00 66.00 295 LEU A CA 1
ATOM 2324 C C . LEU A 1 295 ? -12.130 2.894 5.206 1.00 66.00 295 LEU A C 1
ATOM 2326 O O . LEU A 1 295 ? -11.415 3.766 5.697 1.00 66.00 295 LEU A O 1
ATOM 2330 N N . GLY A 1 296 ? -12.116 2.559 3.919 1.00 63.44 296 GLY A N 1
ATOM 2331 C CA . GLY A 1 296 ? -11.140 3.057 2.959 1.00 63.44 296 GLY A CA 1
ATOM 2332 C C . GLY A 1 296 ? -9.958 2.105 2.759 1.00 63.44 296 GLY A C 1
ATOM 2333 O O . GLY A 1 296 ? -9.800 1.084 3.432 1.00 63.44 296 GLY A O 1
ATOM 2334 N N . VAL A 1 297 ? -9.129 2.433 1.773 1.00 69.56 297 VAL A N 1
ATOM 2335 C CA . VAL A 1 297 ? -7.951 1.641 1.411 1.00 69.56 297 VAL A CA 1
ATOM 2336 C C . VAL A 1 297 ? -6.801 1.972 2.358 1.00 69.56 297 VAL A C 1
ATOM 2338 O O . VAL A 1 297 ? -6.466 3.140 2.539 1.00 69.56 297 VAL A O 1
ATOM 2341 N N . GLU A 1 298 ? -6.165 0.953 2.934 1.00 74.69 298 GLU A N 1
ATOM 2342 C CA . GLU A 1 298 ? -4.960 1.128 3.754 1.00 74.69 298 GLU A CA 1
ATOM 2343 C C . GLU A 1 298 ? -3.857 1.852 2.967 1.00 74.69 298 GLU A C 1
ATOM 2345 O O . GLU A 1 298 ? -3.613 1.520 1.807 1.00 74.69 298 GLU A O 1
ATOM 2350 N N . GLU A 1 299 ? -3.132 2.790 3.591 1.00 76.25 299 GLU A N 1
ATOM 2351 C CA . GLU A 1 299 ? -2.117 3.585 2.879 1.00 76.25 299 GLU A CA 1
ATOM 2352 C C . GLU A 1 299 ? -1.064 2.704 2.187 1.00 76.25 299 GLU A C 1
ATOM 2354 O O . GLU A 1 299 ? -0.711 2.957 1.039 1.00 76.25 299 GLU A O 1
ATOM 2359 N N . ASP A 1 300 ? -0.579 1.639 2.834 1.00 78.50 300 ASP A N 1
ATOM 2360 C CA . ASP A 1 300 ? 0.404 0.743 2.210 1.00 78.50 300 ASP A CA 1
ATOM 2361 C C . ASP A 1 300 ? -0.166 0.050 0.961 1.00 78.50 300 ASP A C 1
ATOM 2363 O O . ASP A 1 300 ? 0.497 -0.023 -0.079 1.00 78.50 300 ASP A O 1
ATOM 2367 N N . LYS A 1 301 ? -1.427 -0.393 1.016 1.00 86.00 301 LYS A N 1
ATOM 2368 C CA . LYS A 1 301 ? -2.118 -0.990 -0.133 1.00 86.00 301 LYS A CA 1
ATOM 2369 C C . LYS A 1 301 ? -2.364 0.034 -1.232 1.00 86.00 301 LYS A C 1
ATOM 2371 O O . LYS A 1 301 ? -2.138 -0.269 -2.401 1.00 86.00 301 LYS A O 1
ATOM 2376 N N . LEU A 1 302 ? -2.735 1.255 -0.863 1.00 87.00 302 LEU A N 1
ATOM 2377 C CA . LEU A 1 302 ? -2.887 2.379 -1.777 1.00 87.00 302 LEU A CA 1
ATOM 2378 C C . LEU A 1 302 ? -1.565 2.688 -2.492 1.00 87.00 302 LEU A C 1
ATOM 2380 O O . LEU A 1 302 ? -1.530 2.801 -3.712 1.00 87.00 302 LEU A O 1
ATOM 2384 N N . MET A 1 303 ? -0.451 2.732 -1.762 1.00 89.56 303 MET A N 1
ATOM 2385 C CA . MET A 1 303 ? 0.885 2.967 -2.319 1.00 89.56 303 MET A CA 1
ATOM 2386 C C . MET A 1 303 ? 1.330 1.839 -3.262 1.00 89.56 303 MET A C 1
ATOM 2388 O O . MET A 1 303 ? 1.954 2.101 -4.296 1.00 89.56 303 MET A O 1
ATOM 2392 N N . ARG A 1 304 ? 0.991 0.580 -2.951 1.00 92.94 304 ARG A N 1
ATOM 2393 C CA . ARG A 1 304 ? 1.195 -0.560 -3.866 1.00 92.94 304 ARG A CA 1
ATOM 2394 C C . ARG A 1 304 ? 0.317 -0.441 -5.111 1.00 92.94 304 ARG A C 1
ATOM 2396 O O . ARG A 1 304 ? 0.811 -0.668 -6.214 1.00 92.94 304 ARG A O 1
ATOM 2403 N N . ALA A 1 305 ? -0.939 -0.033 -4.950 1.00 93.81 305 ALA A N 1
ATOM 2404 C CA . ALA A 1 305 ? -1.873 0.181 -6.046 1.00 93.81 305 ALA A CA 1
ATOM 2405 C C . ALA A 1 305 ? -1.425 1.294 -6.987 1.00 93.81 305 ALA A C 1
ATOM 2407 O O . ALA A 1 305 ? -1.402 1.086 -8.195 1.00 93.81 305 ALA A O 1
ATOM 2408 N N . VAL A 1 306 ? -0.968 2.425 -6.451 1.00 94.75 306 VAL A N 1
ATOM 2409 C CA . VAL A 1 306 ? -0.393 3.515 -7.246 1.00 94.75 306 VAL A CA 1
ATOM 2410 C C . VAL A 1 306 ? 0.808 3.024 -8.048 1.00 94.75 306 VAL A C 1
ATOM 2412 O O . VAL A 1 306 ? 0.897 3.305 -9.242 1.00 94.75 306 VAL A O 1
ATOM 2415 N N . SER A 1 307 ? 1.714 2.257 -7.433 1.00 95.19 307 SER A N 1
ATOM 2416 C CA . SER A 1 307 ? 2.867 1.687 -8.144 1.00 95.19 307 SER A CA 1
ATOM 2417 C C . SER A 1 307 ? 2.428 0.755 -9.279 1.00 95.19 307 SER A C 1
ATOM 2419 O O . SER A 1 307 ? 2.933 0.872 -10.392 1.00 95.19 307 SER A O 1
ATOM 2421 N N . PHE A 1 308 ? 1.465 -0.131 -9.017 1.00 96.06 308 PHE A N 1
ATOM 2422 C CA . PHE A 1 308 ? 0.928 -1.069 -10.003 1.00 96.06 308 PHE A CA 1
ATOM 2423 C C . PHE A 1 308 ? 0.229 -0.363 -11.172 1.00 96.06 308 PHE A C 1
ATOM 2425 O O . PHE A 1 308 ? 0.484 -0.682 -12.336 1.00 96.06 308 PHE A O 1
ATOM 2432 N N . VAL A 1 309 ? -0.602 0.639 -10.872 1.00 96.19 309 VAL A N 1
ATOM 2433 C CA . VAL A 1 309 ? -1.257 1.501 -11.865 1.00 96.19 309 VAL A CA 1
ATOM 2434 C C . VAL A 1 309 ? -0.213 2.231 -12.704 1.00 96.19 309 VAL A C 1
ATOM 2436 O O . VAL A 1 309 ? -0.302 2.224 -13.928 1.00 96.19 309 VAL A O 1
ATOM 2439 N N . SER A 1 310 ? 0.820 2.790 -12.075 1.00 95.62 310 SER A N 1
ATOM 2440 C CA . SER A 1 310 ? 1.896 3.511 -12.769 1.00 95.62 310 SER A CA 1
ATOM 2441 C C . SER A 1 310 ? 2.702 2.621 -13.717 1.00 95.62 310 SER A C 1
ATOM 2443 O O . SER A 1 310 ? 3.139 3.073 -14.773 1.00 95.62 310 SER A O 1
ATOM 2445 N N . GLU A 1 311 ? 2.877 1.350 -13.361 1.00 95.62 311 GLU A N 1
ATOM 2446 C CA . GLU A 1 311 ? 3.556 0.354 -14.190 1.00 95.62 311 GLU A CA 1
ATOM 2447 C C . GLU A 1 311 ? 2.723 -0.028 -15.421 1.00 95.62 311 GLU A C 1
ATOM 2449 O O . GLU A 1 311 ? 3.248 -0.106 -16.531 1.00 95.62 311 GLU A O 1
ATOM 2454 N N . HIS A 1 312 ? 1.402 -0.165 -15.287 1.00 94.62 312 HIS A N 1
ATOM 2455 C CA . HIS A 1 312 ? 0.576 -0.823 -16.306 1.00 94.62 312 HIS A CA 1
ATOM 2456 C C . HIS A 1 312 ? -0.357 0.110 -17.092 1.00 94.62 312 HIS A C 1
ATOM 2458 O O . HIS A 1 312 ? -0.575 -0.125 -18.278 1.00 94.62 312 HIS A O 1
ATOM 2464 N N . VAL A 1 313 ? -0.807 1.226 -16.519 1.00 91.88 313 VAL A N 1
ATOM 2465 C CA . VAL A 1 313 ? -1.796 2.137 -17.131 1.00 91.88 313 VAL A CA 1
ATOM 2466 C C . VAL A 1 313 ? -1.139 3.218 -18.003 1.00 91.88 313 VAL A C 1
ATOM 2468 O O . VAL A 1 313 ? 0.034 3.555 -17.823 1.00 91.88 313 VAL A O 1
ATOM 2471 N N . GLY A 1 314 ? -1.875 3.736 -18.992 1.00 88.19 314 GLY A N 1
ATOM 2472 C CA . GLY A 1 314 ? -1.452 4.859 -19.836 1.00 88.19 314 GLY A CA 1
ATOM 2473 C C . GLY A 1 314 ? -1.257 6.171 -19.060 1.00 88.19 314 GLY A C 1
ATOM 2474 O O . GLY A 1 314 ? -1.845 6.377 -17.998 1.00 88.19 314 GLY A O 1
ATOM 2475 N N . LEU A 1 315 ? -0.428 7.067 -19.605 1.00 85.50 315 LEU A N 1
ATOM 2476 C CA . LEU A 1 315 ? 0.034 8.277 -18.910 1.00 85.50 315 LEU A CA 1
ATOM 2477 C C . LEU A 1 315 ? -1.089 9.257 -18.559 1.00 85.50 315 LEU A C 1
ATOM 2479 O O . LEU A 1 315 ? -1.043 9.830 -17.475 1.00 85.50 315 LEU A O 1
ATOM 2483 N N . ASP A 1 316 ? -2.089 9.419 -19.426 1.00 85.75 316 ASP A N 1
ATOM 2484 C CA . ASP A 1 316 ? -3.178 10.382 -19.209 1.00 85.75 316 ASP A CA 1
ATOM 2485 C C . ASP A 1 316 ? -4.022 9.984 -17.994 1.00 85.75 316 ASP A C 1
ATOM 2487 O O . ASP A 1 316 ? -4.193 10.759 -17.054 1.00 85.75 316 ASP A O 1
ATOM 2491 N N . LYS A 1 317 ? -4.458 8.718 -17.949 1.00 87.62 317 LYS A N 1
ATOM 2492 C CA . LYS A 1 317 ? -5.220 8.178 -16.815 1.00 87.62 317 LYS A CA 1
ATOM 2493 C C . LYS A 1 317 ? -4.384 8.166 -15.532 1.00 87.62 317 LYS A C 1
ATOM 2495 O O . LYS A 1 317 ? -4.906 8.466 -14.461 1.00 87.62 317 LYS A O 1
ATOM 2500 N N . LEU A 1 318 ? -3.085 7.863 -15.630 1.00 91.12 318 LEU A N 1
ATOM 2501 C CA . LEU A 1 318 ? -2.172 7.943 -14.488 1.00 91.12 318 LEU A CA 1
ATOM 2502 C C . LEU A 1 318 ? -2.081 9.375 -13.936 1.00 91.12 318 LEU A C 1
ATOM 2504 O O . LEU A 1 318 ? -2.170 9.562 -12.725 1.00 91.12 318 LEU A O 1
ATOM 2508 N N . ALA A 1 319 ? -1.928 10.379 -14.803 1.00 90.56 319 ALA A N 1
ATOM 2509 C CA . ALA A 1 319 ? -1.842 11.779 -14.398 1.00 90.56 319 ALA A CA 1
ATOM 2510 C C . ALA A 1 319 ? -3.111 12.243 -13.672 1.00 90.56 319 ALA A C 1
ATOM 2512 O O . ALA A 1 319 ? -3.003 12.909 -12.640 1.00 90.56 319 ALA A O 1
ATOM 2513 N N . THR A 1 320 ? -4.296 11.833 -14.139 1.00 89.94 320 THR A N 1
ATOM 2514 C CA . THR A 1 320 ? -5.568 12.106 -13.453 1.00 89.94 320 THR A CA 1
ATOM 2515 C C . THR A 1 320 ? -5.596 11.510 -12.046 1.00 89.94 320 THR A C 1
ATOM 2517 O O . THR A 1 320 ? -5.825 12.237 -11.082 1.00 89.94 320 THR A O 1
ATOM 2520 N N . VAL A 1 321 ? -5.305 10.210 -11.905 1.00 90.69 321 VAL A N 1
ATOM 2521 C CA . VAL A 1 321 ? -5.332 9.520 -10.601 1.00 90.69 321 VAL A CA 1
ATOM 2522 C C . VAL A 1 321 ? -4.343 10.146 -9.619 1.00 90.69 321 VAL A C 1
ATOM 2524 O O . VAL A 1 321 ? -4.686 10.402 -8.467 1.00 90.69 321 VAL A O 1
ATOM 2527 N N . VAL A 1 322 ? -3.116 10.426 -10.066 1.00 92.62 322 VAL A N 1
ATOM 2528 C CA . VAL A 1 322 ? -2.086 11.017 -9.202 1.00 92.62 322 VAL A CA 1
ATOM 2529 C C . VAL A 1 322 ? -2.445 12.444 -8.806 1.00 92.62 322 VAL A C 1
ATOM 2531 O O . VAL A 1 322 ? -2.191 12.817 -7.667 1.00 92.62 322 VAL A O 1
ATOM 2534 N N . SER A 1 323 ? -3.047 13.230 -9.701 1.00 91.06 323 SER A N 1
ATOM 2535 C CA . SER A 1 323 ? -3.467 14.599 -9.380 1.00 91.06 323 SER A CA 1
ATOM 2536 C C . SER A 1 323 ? -4.545 14.615 -8.296 1.00 91.06 323 SER A C 1
ATOM 2538 O O . SER A 1 323 ? -4.417 15.377 -7.343 1.00 91.06 323 SER A O 1
ATOM 2540 N N . LEU A 1 324 ? -5.540 13.724 -8.388 1.00 87.56 324 LEU A N 1
ATOM 2541 C CA . LEU A 1 324 ? -6.590 13.577 -7.373 1.00 87.56 324 LEU A CA 1
ATOM 2542 C C . LEU A 1 324 ? -6.018 13.153 -6.012 1.00 87.56 324 LEU A C 1
ATOM 2544 O O . LEU A 1 324 ? -6.331 13.760 -4.991 1.00 87.56 324 LEU A O 1
ATOM 2548 N N . LEU A 1 325 ? -5.134 12.149 -5.994 1.00 86.19 325 LEU A N 1
ATOM 2549 C CA . LEU A 1 325 ? -4.481 11.687 -4.762 1.00 86.19 325 LEU A CA 1
ATOM 2550 C C . LEU A 1 325 ? -3.572 12.760 -4.147 1.00 86.19 325 LEU A C 1
ATOM 2552 O O . LEU A 1 325 ? -3.535 12.923 -2.927 1.00 86.19 325 LEU A O 1
ATOM 2556 N N . ASP A 1 326 ? -2.826 13.494 -4.976 1.00 87.00 326 ASP A N 1
ATOM 2557 C CA . ASP A 1 326 ? -1.984 14.597 -4.514 1.00 87.00 326 ASP A CA 1
ATOM 2558 C C . ASP A 1 326 ? -2.848 15.710 -3.912 1.00 87.00 326 ASP A C 1
ATOM 2560 O O . ASP A 1 326 ? -2.544 16.196 -2.823 1.00 87.00 326 ASP A O 1
ATOM 2564 N N . GLU A 1 327 ? -3.955 16.076 -4.558 1.00 83.75 327 GLU A N 1
ATOM 2565 C CA . GLU A 1 327 ? -4.902 17.074 -4.060 1.00 83.75 327 GLU A CA 1
ATOM 2566 C C . GLU A 1 327 ? -5.525 16.660 -2.722 1.00 83.75 327 GLU A C 1
ATOM 2568 O O . GLU A 1 327 ? -5.412 17.415 -1.751 1.00 83.75 327 GLU A O 1
ATOM 2573 N N . GLN A 1 328 ? -6.058 15.437 -2.629 1.00 78.75 328 GLN A N 1
ATOM 2574 C CA . GLN A 1 328 ? -6.666 14.889 -1.412 1.00 78.75 328 GLN A CA 1
ATOM 2575 C C . GLN A 1 328 ? -5.688 14.854 -0.229 1.00 78.75 328 GLN A C 1
ATOM 2577 O O . GLN A 1 328 ? -6.073 15.116 0.912 1.00 78.75 328 GLN A O 1
ATOM 2582 N N . ALA A 1 329 ? -4.402 14.593 -0.483 1.00 75.31 329 ALA A N 1
ATOM 2583 C CA . ALA A 1 329 ? -3.371 14.627 0.553 1.00 75.31 329 ALA A CA 1
ATOM 2584 C C . ALA A 1 329 ? -3.211 16.016 1.209 1.00 75.31 329 ALA A C 1
ATOM 2586 O O . ALA A 1 329 ? -2.653 16.135 2.304 1.00 75.31 329 ALA A O 1
ATOM 2587 N N . GLY A 1 330 ? -3.690 17.085 0.561 1.00 75.62 330 GLY A N 1
ATOM 2588 C CA . GLY A 1 330 ? -3.775 18.427 1.126 1.00 75.62 330 GLY A CA 1
ATOM 2589 C C . GLY A 1 330 ? -2.426 18.974 1.604 1.00 75.62 330 GLY A C 1
ATOM 2590 O O . GLY A 1 330 ? -1.570 19.364 0.810 1.00 75.62 330 GLY A O 1
ATOM 2591 N N . LYS A 1 331 ? -2.238 19.066 2.925 1.00 74.50 331 LYS A N 1
ATOM 2592 C CA . LYS A 1 331 ? -0.999 19.582 3.539 1.00 74.50 331 LYS A CA 1
ATOM 2593 C C . LYS A 1 331 ? -0.010 18.485 3.946 1.00 74.50 331 LYS A C 1
ATOM 2595 O O . LYS A 1 331 ? 1.086 18.821 4.396 1.00 74.50 331 LYS A O 1
ATOM 2600 N N . ASP A 1 332 ? -0.346 17.205 3.779 1.00 72.50 332 ASP A N 1
ATOM 2601 C CA . ASP A 1 332 ? 0.567 16.107 4.101 1.00 72.50 332 ASP A CA 1
ATOM 2602 C C . ASP A 1 332 ? 1.641 15.945 3.014 1.00 72.50 332 ASP A C 1
ATOM 2604 O O . ASP A 1 332 ? 1.553 15.143 2.081 1.00 72.50 332 ASP A O 1
ATOM 2608 N N . ILE A 1 333 ? 2.704 16.736 3.152 1.00 79.62 333 ILE A N 1
ATOM 2609 C CA . ILE A 1 333 ? 3.876 16.678 2.275 1.00 79.62 333 ILE A CA 1
ATOM 2610 C C . ILE A 1 333 ? 4.539 15.291 2.339 1.00 79.62 333 ILE A C 1
ATOM 2612 O O . ILE A 1 333 ? 5.062 14.820 1.332 1.00 79.62 333 ILE A O 1
ATOM 2616 N N . GLY A 1 334 ? 4.509 14.612 3.491 1.00 77.00 334 GLY A N 1
ATOM 2617 C CA . GLY A 1 334 ? 5.121 13.292 3.652 1.00 77.00 334 GLY A CA 1
ATOM 2618 C C . GLY A 1 334 ? 4.424 12.233 2.802 1.00 77.00 334 GLY A C 1
ATOM 2619 O O . GLY A 1 334 ? 5.098 11.479 2.096 1.00 77.00 334 GLY A O 1
ATOM 2620 N N . TYR A 1 335 ? 3.091 12.220 2.825 1.00 79.62 335 TYR A N 1
ATOM 2621 C CA . TYR A 1 335 ? 2.277 11.379 1.951 1.00 79.62 335 TYR A CA 1
ATOM 2622 C C . TY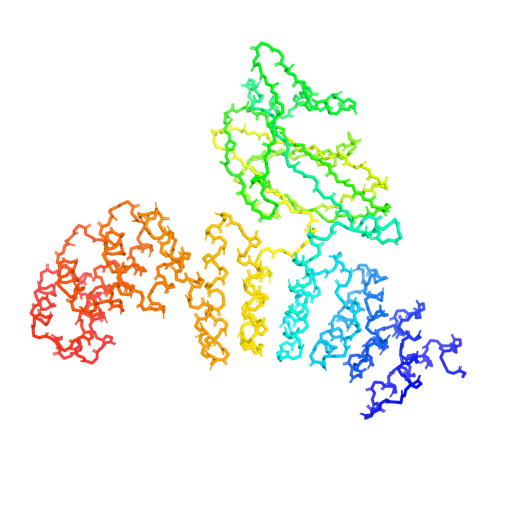R A 1 335 ? 2.559 11.679 0.478 1.00 79.62 335 TYR A C 1
ATOM 2624 O O . TYR A 1 335 ? 2.868 10.766 -0.285 1.00 79.62 335 TYR A O 1
ATOM 2632 N N . ARG A 1 336 ? 2.542 12.959 0.078 1.00 87.06 336 ARG A N 1
ATOM 2633 C CA . ARG A 1 336 ? 2.794 13.354 -1.318 1.00 87.06 336 ARG A CA 1
ATOM 2634 C C . ARG A 1 336 ? 4.170 12.903 -1.813 1.00 87.06 336 ARG A C 1
ATOM 2636 O O . ARG A 1 336 ? 4.292 12.410 -2.931 1.00 87.06 336 ARG A O 1
ATOM 2643 N N . ILE A 1 337 ? 5.213 12.997 -0.983 1.00 88.69 337 ILE A N 1
ATOM 2644 C CA . ILE A 1 337 ? 6.543 12.466 -1.324 1.00 88.69 337 ILE A CA 1
ATOM 2645 C C . ILE A 1 337 ? 6.493 10.949 -1.555 1.00 88.69 337 ILE A C 1
ATOM 2647 O O . ILE A 1 337 ? 7.041 10.476 -2.553 1.00 88.69 337 ILE A O 1
ATOM 2651 N N . ARG A 1 338 ? 5.834 10.183 -0.673 1.00 88.69 338 ARG A N 1
ATOM 2652 C CA . ARG A 1 338 ? 5.684 8.725 -0.840 1.00 88.69 338 ARG A CA 1
ATOM 2653 C C . ARG A 1 338 ? 4.891 8.377 -2.100 1.00 88.69 338 ARG A C 1
ATOM 2655 O O . ARG A 1 338 ? 5.316 7.497 -2.848 1.00 88.69 338 ARG A O 1
ATOM 2662 N N . LEU A 1 339 ? 3.813 9.113 -2.369 1.00 91.31 339 LEU A N 1
ATOM 2663 C CA . LEU A 1 339 ? 2.991 8.978 -3.569 1.00 91.31 339 LEU A CA 1
ATOM 2664 C C . LEU A 1 339 ? 3.851 9.128 -4.828 1.00 91.31 339 LEU A C 1
ATOM 2666 O O . LEU A 1 339 ? 4.000 8.174 -5.590 1.00 91.31 339 LEU A O 1
ATOM 2670 N N . HIS A 1 340 ? 4.502 10.282 -5.012 1.00 95.19 340 HIS A N 1
ATOM 2671 C CA . HIS A 1 340 ? 5.341 10.537 -6.192 1.00 95.19 340 HIS A CA 1
ATOM 2672 C C . HIS A 1 340 ? 6.523 9.565 -6.289 1.00 95.19 340 HIS A C 1
ATOM 2674 O O . HIS A 1 340 ? 6.930 9.191 -7.390 1.00 95.19 340 HIS A O 1
ATOM 2680 N N . ARG A 1 341 ? 7.046 9.072 -5.156 1.00 94.19 341 ARG A N 1
ATOM 2681 C CA . ARG A 1 341 ? 8.082 8.029 -5.145 1.00 94.19 341 ARG A CA 1
ATOM 2682 C C . ARG A 1 341 ? 7.571 6.727 -5.753 1.00 94.19 341 ARG A C 1
ATOM 2684 O O . ARG A 1 341 ? 8.280 6.130 -6.565 1.00 94.19 341 ARG A O 1
ATOM 2691 N N . LYS A 1 342 ? 6.364 6.297 -5.383 1.00 94.75 342 LYS A N 1
ATOM 2692 C CA . LYS A 1 342 ? 5.728 5.087 -5.922 1.00 94.75 342 LYS A CA 1
ATOM 2693 C C . LYS A 1 342 ? 5.358 5.237 -7.389 1.00 94.75 342 LYS A C 1
ATOM 2695 O O . LYS A 1 342 ? 5.595 4.307 -8.154 1.00 94.75 342 LYS A O 1
ATOM 2700 N N . VAL A 1 343 ? 4.888 6.415 -7.798 1.00 95.94 343 VAL A N 1
ATOM 2701 C CA . VAL A 1 343 ? 4.627 6.712 -9.214 1.00 95.94 343 VAL A CA 1
ATOM 2702 C C . VAL A 1 343 ? 5.917 6.602 -10.028 1.00 95.94 343 VAL A C 1
ATOM 2704 O O . VAL A 1 343 ? 5.958 5.903 -11.041 1.00 95.94 343 VAL A O 1
ATOM 2707 N N . TRP A 1 344 ? 7.011 7.214 -9.563 1.00 94.62 344 TRP A N 1
ATOM 2708 C CA . TRP A 1 344 ? 8.307 7.104 -10.237 1.00 94.62 344 TRP A CA 1
ATOM 2709 C C . TRP A 1 344 ? 8.789 5.650 -10.336 1.00 94.62 344 TRP A C 1
ATOM 2711 O O . TRP A 1 344 ? 9.179 5.202 -11.411 1.00 94.62 344 TRP A O 1
ATOM 2721 N N . GLN A 1 345 ? 8.717 4.881 -9.246 1.00 93.06 345 GLN A N 1
ATOM 2722 C CA . GLN A 1 345 ? 9.099 3.462 -9.248 1.00 93.06 345 GLN A CA 1
ATOM 2723 C C . GLN A 1 345 ? 8.268 2.638 -10.236 1.00 93.06 345 GLN A C 1
ATOM 2725 O O . GLN A 1 345 ? 8.840 1.882 -11.019 1.00 93.06 345 GLN A O 1
ATOM 2730 N N . GLY A 1 346 ? 6.944 2.812 -10.236 1.00 94.12 346 GLY A N 1
ATOM 2731 C CA . GLY A 1 346 ? 6.054 2.086 -11.137 1.00 94.12 346 GLY A CA 1
ATOM 2732 C C . GLY A 1 346 ? 6.282 2.451 -12.602 1.00 94.12 346 GLY A C 1
ATOM 2733 O O . GLY A 1 346 ? 6.437 1.559 -13.428 1.00 94.12 346 GLY A O 1
ATOM 2734 N N . THR A 1 347 ? 6.420 3.741 -12.932 1.00 93.75 347 THR A N 1
ATOM 2735 C CA . THR A 1 347 ? 6.742 4.150 -14.315 1.00 93.75 347 THR A CA 1
ATOM 2736 C C . THR A 1 347 ? 8.072 3.570 -14.797 1.00 93.75 347 THR A C 1
ATOM 2738 O O . THR A 1 347 ? 8.155 3.137 -15.941 1.00 93.75 347 THR A O 1
ATOM 2741 N N . LYS A 1 348 ? 9.097 3.478 -13.935 1.00 92.69 348 LYS A N 1
ATOM 2742 C CA . LYS A 1 348 ? 10.361 2.807 -14.280 1.00 92.69 348 LYS A CA 1
ATOM 2743 C C . LYS A 1 348 ? 10.209 1.299 -14.452 1.00 92.69 348 LYS A C 1
ATOM 2745 O O . LYS A 1 348 ? 10.774 0.769 -15.400 1.00 92.69 348 LYS A O 1
ATOM 2750 N N . GLY A 1 349 ? 9.450 0.634 -13.580 1.00 90.25 349 GLY A N 1
ATOM 2751 C CA . GLY A 1 349 ? 9.155 -0.797 -13.701 1.00 90.25 349 GLY A CA 1
ATOM 2752 C C . GLY A 1 349 ? 8.412 -1.140 -14.993 1.00 90.25 349 GLY A C 1
ATOM 2753 O O . GLY A 1 349 ? 8.713 -2.146 -15.621 1.00 90.25 349 GLY A O 1
ATOM 2754 N N . GLY A 1 350 ? 7.513 -0.256 -15.432 1.00 89.25 350 GLY A N 1
ATOM 2755 C CA . GLY A 1 350 ? 6.777 -0.396 -16.690 1.00 89.25 350 GLY A CA 1
ATOM 2756 C C . GLY A 1 350 ? 7.511 0.142 -17.919 1.00 89.25 350 GLY A C 1
ATOM 2757 O O . GLY A 1 350 ? 6.897 0.232 -18.978 1.00 89.25 350 GLY A O 1
ATOM 2758 N N . GLU A 1 351 ? 8.774 0.565 -17.777 1.00 91.44 351 GLU A N 1
ATOM 2759 C CA . GLU A 1 351 ? 9.590 1.185 -18.835 1.00 91.44 351 GLU A CA 1
ATOM 2760 C C . GLU A 1 351 ? 8.926 2.404 -19.510 1.00 91.44 351 GLU A C 1
ATOM 2762 O O . GLU A 1 351 ? 9.136 2.705 -20.686 1.00 91.44 351 GLU A O 1
ATOM 2767 N N . LYS A 1 352 ? 8.130 3.156 -18.745 1.00 88.56 352 LYS A N 1
ATOM 2768 C CA . LYS A 1 352 ? 7.389 4.332 -19.210 1.00 88.56 352 LYS A CA 1
ATOM 2769 C C . LYS A 1 352 ? 8.143 5.630 -18.931 1.00 88.56 352 LYS A C 1
ATOM 2771 O O . LYS A 1 352 ? 8.847 5.755 -17.921 1.00 88.56 352 LYS A O 1
ATOM 2776 N N . PRO A 1 353 ? 7.981 6.649 -19.793 1.00 87.25 353 PRO A N 1
ATOM 2777 C CA . PRO A 1 353 ? 8.475 7.978 -19.484 1.00 87.25 353 PRO A CA 1
ATOM 2778 C C . PRO A 1 353 ? 7.663 8.584 -18.334 1.00 87.25 353 PRO A C 1
ATOM 2780 O O . PRO A 1 353 ? 6.466 8.341 -18.191 1.00 87.25 353 PRO A O 1
ATOM 2783 N N . TYR A 1 354 ? 8.314 9.417 -17.528 1.00 87.69 354 TYR A N 1
ATOM 2784 C CA . TYR A 1 354 ? 7.623 10.209 -16.517 1.00 87.69 354 TYR A CA 1
ATOM 2785 C C . TYR A 1 354 ? 7.034 11.452 -17.184 1.00 87.69 354 TYR A C 1
ATOM 2787 O O . TYR A 1 354 ? 7.771 12.218 -17.812 1.00 87.69 354 TYR A O 1
ATOM 2795 N N . SER A 1 355 ? 5.714 11.635 -17.106 1.00 88.50 355 SER A N 1
ATOM 2796 C CA . SER A 1 355 ? 5.049 12.727 -17.824 1.00 88.50 355 SER A CA 1
ATOM 2797 C C . SER A 1 355 ? 5.470 14.097 -17.280 1.00 88.50 355 SER A C 1
ATOM 2799 O O . SER A 1 355 ? 5.848 14.250 -16.115 1.00 88.50 355 SER A O 1
ATOM 2801 N N . ARG A 1 356 ? 5.389 15.131 -18.127 1.00 89.44 356 ARG A N 1
ATOM 2802 C CA . ARG A 1 356 ? 5.743 16.505 -17.735 1.00 89.44 356 ARG A CA 1
ATOM 2803 C C . ARG A 1 356 ? 4.865 17.023 -16.593 1.00 89.44 356 ARG A C 1
ATOM 2805 O O . ARG A 1 356 ? 5.346 17.776 -15.752 1.00 89.44 356 ARG A O 1
ATOM 2812 N N . GLU A 1 357 ? 3.592 16.645 -16.578 1.00 89.25 357 GLU A N 1
ATOM 2813 C CA . GLU A 1 357 ? 2.628 17.046 -15.549 1.00 89.25 357 GLU A CA 1
ATOM 2814 C C . GLU A 1 357 ? 2.968 16.419 -14.196 1.00 89.25 357 GLU A C 1
ATOM 2816 O O . GLU A 1 357 ? 3.133 17.144 -13.214 1.00 89.25 357 GLU A O 1
ATOM 2821 N N . LEU A 1 358 ? 3.210 15.103 -14.174 1.00 90.94 358 LEU A N 1
ATOM 2822 C CA . LEU A 1 358 ? 3.679 14.386 -12.985 1.00 90.94 358 LEU A CA 1
ATOM 2823 C C . LEU A 1 358 ? 5.018 14.944 -12.488 1.00 90.94 358 LEU A C 1
ATOM 2825 O O . LEU A 1 358 ? 5.220 15.108 -11.286 1.00 90.94 358 LEU A O 1
ATOM 2829 N N . GLY A 1 359 ? 5.916 15.291 -13.417 1.00 91.81 359 GLY A N 1
ATOM 2830 C CA . GLY A 1 359 ? 7.184 15.962 -13.134 1.00 91.81 359 GLY A CA 1
ATOM 2831 C C . GLY A 1 359 ? 7.000 17.254 -12.345 1.00 91.81 359 GLY A C 1
ATOM 2832 O O . GLY A 1 359 ? 7.631 17.426 -11.305 1.00 91.81 359 GLY A O 1
ATOM 2833 N N . LYS A 1 360 ? 6.097 18.135 -12.793 1.00 93.12 360 LYS A N 1
ATOM 2834 C CA . LYS A 1 360 ? 5.817 19.416 -12.124 1.00 93.12 360 LYS A CA 1
ATOM 2835 C C . LYS A 1 360 ? 5.227 19.236 -10.724 1.00 93.12 360 LYS A C 1
ATOM 2837 O O . LYS A 1 360 ? 5.608 19.971 -9.813 1.00 93.12 360 LYS A O 1
ATOM 2842 N N . LEU A 1 361 ? 4.305 18.285 -10.550 1.00 91.94 361 LEU A N 1
ATOM 2843 C CA . LEU A 1 361 ? 3.710 17.989 -9.242 1.00 91.94 361 LEU A CA 1
ATOM 2844 C C . LEU A 1 361 ? 4.776 17.488 -8.262 1.00 91.94 361 LEU A C 1
ATOM 2846 O O . LEU A 1 361 ? 4.959 18.075 -7.194 1.00 91.94 361 LEU A O 1
ATOM 2850 N N . ALA A 1 362 ? 5.543 16.473 -8.666 1.00 93.56 362 ALA A N 1
ATOM 2851 C CA . ALA A 1 362 ? 6.607 15.910 -7.845 1.00 93.56 362 ALA A CA 1
ATOM 2852 C C . ALA A 1 362 ? 7.677 16.959 -7.504 1.00 93.56 362 ALA A C 1
ATOM 2854 O O . ALA A 1 362 ? 8.087 17.080 -6.350 1.00 93.56 362 ALA A O 1
ATOM 2855 N N . GLU A 1 363 ? 8.087 17.767 -8.485 1.00 94.69 363 GLU A N 1
ATOM 2856 C CA . GLU A 1 363 ? 9.037 18.861 -8.295 1.00 94.69 363 GLU A CA 1
ATOM 2857 C C . GLU A 1 363 ? 8.559 19.845 -7.221 1.00 94.69 363 GLU A C 1
ATOM 2859 O O . GLU A 1 363 ? 9.314 20.157 -6.298 1.00 94.69 363 GLU A O 1
ATOM 2864 N N . LYS A 1 364 ? 7.304 20.306 -7.296 1.00 92.88 364 LYS A N 1
ATOM 2865 C CA . LYS A 1 364 ? 6.730 21.242 -6.319 1.00 92.88 364 LYS A CA 1
ATOM 2866 C C . LYS A 1 364 ? 6.828 20.693 -4.894 1.00 92.88 364 LYS A C 1
ATOM 2868 O O . LYS A 1 364 ? 7.311 21.390 -4.003 1.00 92.88 364 LYS A O 1
ATOM 2873 N N . VAL A 1 365 ? 6.415 19.444 -4.688 1.00 91.88 365 VAL A N 1
ATOM 2874 C CA . VAL A 1 365 ? 6.400 18.804 -3.364 1.00 91.88 365 VAL A CA 1
ATOM 2875 C C . VAL A 1 365 ? 7.822 18.590 -2.836 1.00 91.88 365 VAL A C 1
ATOM 2877 O O . VAL A 1 365 ? 8.110 18.921 -1.685 1.00 91.88 365 VAL A O 1
ATOM 2880 N N . VAL A 1 366 ? 8.735 18.093 -3.677 1.00 93.94 366 VAL A N 1
ATOM 2881 C CA . VAL A 1 366 ? 10.140 17.857 -3.306 1.00 93.94 366 VAL A CA 1
ATOM 2882 C C . VAL A 1 366 ? 10.830 19.158 -2.908 1.00 93.94 366 VAL A C 1
ATOM 2884 O O . VAL A 1 366 ? 11.513 19.196 -1.884 1.00 93.94 366 VAL A O 1
ATOM 2887 N N . ARG A 1 367 ? 10.611 20.239 -3.665 1.00 92.69 367 ARG A N 1
ATOM 2888 C CA . ARG A 1 367 ? 11.138 21.572 -3.341 1.00 92.69 367 ARG A CA 1
ATOM 2889 C C . ARG A 1 367 ? 10.672 22.035 -1.972 1.00 92.69 367 ARG A C 1
ATOM 2891 O O . ARG A 1 367 ? 11.508 22.366 -1.133 1.00 92.69 367 ARG A O 1
ATOM 2898 N N . SER A 1 368 ? 9.361 22.002 -1.735 1.00 88.38 368 SER A N 1
ATOM 2899 C CA . SER A 1 368 ? 8.782 22.401 -0.454 1.00 88.38 368 SER A CA 1
ATOM 2900 C C . SER A 1 368 ? 9.337 21.576 0.707 1.00 88.38 368 SER A C 1
ATOM 2902 O O . SER A 1 368 ? 9.680 22.144 1.740 1.00 88.38 368 SER A O 1
ATOM 2904 N N . HIS A 1 369 ? 9.488 20.259 0.540 1.00 88.12 369 HIS A N 1
ATOM 2905 C CA . HIS A 1 369 ? 9.992 19.387 1.603 1.00 88.12 369 HIS A CA 1
ATOM 2906 C C . HIS A 1 369 ? 11.466 19.631 1.929 1.00 88.12 369 HIS A C 1
ATOM 2908 O O . HIS A 1 369 ? 11.811 19.848 3.088 1.00 88.12 369 HIS A O 1
ATOM 2914 N N . VAL A 1 370 ? 12.332 19.616 0.911 1.00 87.50 370 VAL A N 1
ATOM 2915 C CA . VAL A 1 370 ? 13.789 19.740 1.089 1.00 87.50 370 VAL A CA 1
ATOM 2916 C C . VAL A 1 370 ? 14.161 21.116 1.645 1.00 87.50 370 VAL A C 1
ATOM 2918 O O . VAL A 1 370 ? 15.040 21.216 2.498 1.00 87.50 370 VAL A O 1
ATOM 2921 N N . GLN A 1 371 ? 13.476 22.175 1.206 1.00 82.38 371 GLN A N 1
ATOM 2922 C CA . GLN A 1 371 ? 13.730 23.535 1.692 1.00 82.38 371 GLN A CA 1
ATOM 2923 C C . GLN A 1 371 ? 13.200 23.759 3.114 1.00 82.38 371 GLN A C 1
ATOM 2925 O O . GLN A 1 371 ? 13.846 24.452 3.894 1.00 82.38 371 GLN A O 1
ATOM 2930 N N . ALA A 1 372 ? 12.054 23.169 3.472 1.00 79.75 372 ALA A N 1
ATOM 2931 C CA . ALA A 1 372 ? 11.454 23.358 4.792 1.00 79.75 372 ALA A CA 1
ATOM 2932 C C . ALA A 1 372 ? 12.094 22.493 5.886 1.00 79.75 372 ALA A C 1
ATOM 2934 O O . ALA A 1 372 ? 12.114 22.895 7.048 1.00 79.75 372 ALA A O 1
ATOM 2935 N N . LYS A 1 373 ? 12.577 21.290 5.545 1.00 70.12 373 LYS A N 1
ATOM 2936 C CA . LYS A 1 373 ? 12.963 20.282 6.541 1.00 70.12 373 LYS A CA 1
ATOM 2937 C C . LYS A 1 373 ? 14.456 20.030 6.698 1.00 70.12 373 LYS A C 1
ATOM 2939 O O . LYS A 1 373 ? 14.765 19.090 7.414 1.00 70.12 373 LYS A O 1
ATOM 2944 N N . ALA A 1 374 ? 15.363 20.831 6.125 1.00 68.12 374 ALA A N 1
ATOM 2945 C CA . ALA A 1 374 ? 16.826 20.727 6.305 1.00 68.12 374 ALA A CA 1
ATOM 2946 C C . ALA A 1 374 ? 17.299 19.286 6.650 1.00 68.12 374 ALA A C 1
ATOM 2948 O O . ALA A 1 374 ? 17.031 18.354 5.886 1.00 68.12 374 ALA A O 1
ATOM 2949 N N . SER A 1 375 ? 17.904 19.066 7.827 1.00 65.75 375 SER A N 1
ATOM 2950 C CA . SER A 1 375 ? 18.412 17.764 8.306 1.00 65.75 375 SER A CA 1
ATOM 2951 C C . SER A 1 375 ? 17.355 16.675 8.567 1.00 65.75 375 SER A C 1
ATOM 2953 O O . SER A 1 375 ? 17.719 15.508 8.681 1.00 65.75 375 SER A O 1
ATOM 2955 N N . GLY A 1 376 ? 16.070 17.029 8.645 1.00 69.38 376 GLY A N 1
ATOM 2956 C CA . GLY A 1 376 ? 14.918 16.130 8.793 1.00 69.38 376 GLY A CA 1
ATOM 2957 C C . GLY A 1 376 ? 14.186 15.818 7.480 1.00 69.38 376 GLY A C 1
ATOM 2958 O O . GLY A 1 376 ? 13.044 15.349 7.505 1.00 69.38 376 GLY A O 1
ATOM 2959 N N . SER A 1 377 ? 14.800 16.107 6.328 1.00 77.50 377 SER A N 1
ATOM 2960 C CA . SER A 1 377 ? 14.257 15.721 5.022 1.00 77.50 377 SER A CA 1
ATOM 2961 C C . SER A 1 377 ? 14.175 14.198 4.889 1.00 77.50 377 SER A C 1
ATOM 2963 O O . SER A 1 377 ? 15.054 13.461 5.334 1.00 77.50 377 SER A O 1
ATOM 2965 N N . SER A 1 378 ? 13.125 13.710 4.232 1.00 81.00 378 SER A N 1
ATOM 2966 C CA . SER A 1 378 ? 12.907 12.272 4.045 1.00 81.00 378 SER A CA 1
ATOM 2967 C C . SER A 1 378 ? 13.798 11.745 2.927 1.00 81.00 378 SER A C 1
ATOM 2969 O O . SER A 1 378 ? 13.931 12.402 1.893 1.00 81.00 378 SER A O 1
ATOM 2971 N N . GLU A 1 379 ? 14.324 10.529 3.077 1.00 91.00 379 GLU A N 1
ATOM 2972 C CA . GLU A 1 379 ? 15.159 9.885 2.054 1.00 91.00 379 GLU A CA 1
ATOM 2973 C C . GLU A 1 379 ? 14.482 9.834 0.677 1.00 91.00 379 GLU A C 1
ATOM 2975 O O . GLU A 1 379 ? 15.126 10.086 -0.338 1.00 91.00 379 GLU A O 1
ATOM 2980 N N . ASP A 1 380 ? 13.173 9.585 0.627 1.00 90.44 380 ASP A N 1
ATOM 2981 C CA . ASP A 1 380 ? 12.432 9.523 -0.636 1.00 90.44 380 ASP A CA 1
ATOM 2982 C C . ASP A 1 380 ? 12.372 10.864 -1.371 1.00 90.44 380 ASP A C 1
ATOM 2984 O O . ASP A 1 380 ? 12.415 10.880 -2.600 1.00 90.44 380 ASP A O 1
ATOM 2988 N N . ALA A 1 381 ? 12.374 11.987 -0.647 1.00 93.56 381 ALA A N 1
ATOM 2989 C CA . ALA A 1 381 ? 12.434 13.316 -1.256 1.00 93.56 381 ALA A CA 1
ATOM 2990 C C . ALA A 1 381 ? 13.802 13.562 -1.907 1.00 93.56 381 ALA A C 1
ATOM 2992 O O . ALA A 1 381 ? 13.879 14.110 -3.003 1.00 93.56 381 ALA A O 1
ATOM 2993 N N . LEU A 1 382 ? 14.882 13.110 -1.262 1.00 95.00 382 LEU A N 1
ATOM 2994 C CA . LEU A 1 382 ? 16.241 13.209 -1.799 1.00 95.00 382 LEU A CA 1
ATOM 2995 C C . LEU A 1 382 ? 16.427 12.308 -3.029 1.00 95.00 382 LEU A C 1
ATOM 2997 O O . LEU A 1 382 ? 17.004 12.741 -4.028 1.00 95.00 382 LEU A O 1
ATOM 3001 N N . ARG A 1 383 ? 15.892 11.079 -2.987 1.00 95.69 383 ARG A N 1
ATOM 3002 C CA . ARG A 1 383 ? 15.878 10.164 -4.142 1.00 95.69 383 ARG A CA 1
ATOM 3003 C C . ARG A 1 383 ? 15.096 10.763 -5.306 1.00 95.69 383 ARG A C 1
ATOM 3005 O O . ARG A 1 383 ? 15.616 10.793 -6.413 1.00 95.69 383 ARG A O 1
ATOM 3012 N N . LEU A 1 384 ? 13.903 11.306 -5.055 1.00 94.94 384 LEU A N 1
ATOM 3013 C CA . LEU A 1 384 ? 13.114 11.983 -6.087 1.00 94.94 384 LEU A CA 1
ATOM 3014 C C . LEU A 1 384 ? 13.827 13.210 -6.661 1.00 94.94 384 LEU A C 1
ATOM 3016 O O . LEU A 1 384 ? 13.824 13.384 -7.873 1.00 94.94 384 LEU A O 1
ATOM 3020 N N . ALA A 1 385 ? 14.477 14.036 -5.834 1.00 95.25 385 ALA A N 1
ATOM 3021 C CA . ALA A 1 385 ? 15.252 15.176 -6.328 1.00 95.25 385 ALA A CA 1
ATOM 3022 C C . ALA A 1 385 ? 16.346 14.734 -7.313 1.00 95.25 385 ALA A C 1
ATOM 3024 O O . ALA A 1 385 ? 16.513 15.348 -8.368 1.00 95.25 385 ALA A O 1
ATOM 3025 N N . SER A 1 386 ? 17.056 13.656 -6.969 1.00 95.38 386 SER A N 1
ATOM 3026 C CA . SER A 1 386 ? 18.080 13.023 -7.806 1.00 95.38 386 SER A CA 1
ATOM 3027 C C . SER A 1 386 ? 17.496 12.482 -9.113 1.00 95.38 386 SER A C 1
ATOM 3029 O O . SER A 1 386 ? 17.972 12.824 -10.193 1.00 95.38 386 SER A O 1
ATOM 3031 N N . ASP A 1 387 ? 16.424 11.698 -9.010 1.00 94.12 387 ASP A N 1
ATOM 3032 C CA . ASP A 1 387 ? 15.773 11.012 -10.127 1.00 94.12 387 ASP A CA 1
ATOM 3033 C C . ASP A 1 387 ? 15.133 11.978 -11.136 1.00 94.12 387 ASP A C 1
ATOM 3035 O O . ASP A 1 387 ? 15.195 11.752 -12.345 1.00 94.12 387 ASP A O 1
ATOM 3039 N N . LEU A 1 388 ? 14.564 13.080 -10.643 1.00 92.12 388 LEU A N 1
ATOM 3040 C CA . LEU A 1 388 ? 14.001 14.161 -11.455 1.00 92.12 388 LEU A CA 1
ATOM 3041 C C . LEU A 1 388 ? 15.070 15.147 -11.957 1.00 92.12 388 LEU A C 1
ATOM 3043 O O . LEU A 1 388 ? 14.763 16.038 -12.746 1.00 92.12 388 LEU A O 1
ATOM 3047 N N . GLY A 1 389 ? 16.322 15.018 -11.506 1.00 93.69 389 GLY A N 1
ATOM 3048 C CA . GLY A 1 389 ? 17.424 15.880 -11.929 1.00 93.69 389 GLY A CA 1
ATOM 3049 C C . GLY A 1 389 ? 17.267 17.346 -11.511 1.00 93.69 389 GL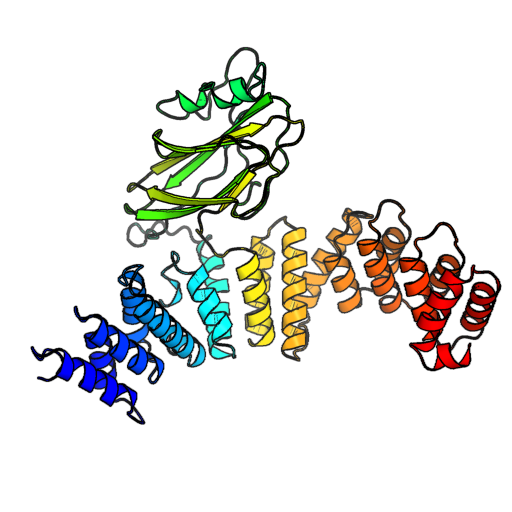Y A C 1
ATOM 3050 O O . GLY A 1 389 ? 17.653 18.240 -12.267 1.00 93.69 389 GLY A O 1
ATOM 3051 N N . LEU A 1 390 ? 16.719 17.618 -10.321 1.00 94.06 390 LEU A N 1
ATOM 3052 C CA . LEU A 1 390 ? 16.446 18.972 -9.811 1.00 94.06 390 LEU A CA 1
ATOM 3053 C C . LEU A 1 390 ? 17.736 19.699 -9.385 1.00 94.06 390 LEU A C 1
ATOM 3055 O O . LEU A 1 390 ? 18.037 19.857 -8.202 1.00 94.06 390 LEU A O 1
ATOM 3059 N N . ARG A 1 391 ? 18.552 20.110 -10.365 1.00 94.44 391 ARG A N 1
ATOM 3060 C CA . ARG A 1 391 ? 19.933 20.604 -10.165 1.00 94.44 391 ARG A CA 1
ATOM 3061 C C . ARG A 1 391 ? 20.053 21.798 -9.226 1.00 94.44 391 ARG A C 1
ATOM 3063 O O . ARG A 1 391 ? 21.098 21.996 -8.609 1.00 94.44 391 ARG A O 1
ATOM 3070 N N . ASP A 1 392 ? 19.023 22.621 -9.137 1.00 92.62 392 ASP A N 1
ATOM 3071 C CA . ASP A 1 392 ? 19.023 23.801 -8.283 1.00 92.62 392 ASP A CA 1
ATOM 3072 C C . ASP A 1 392 ? 18.842 23.444 -6.790 1.00 92.62 392 ASP A C 1
ATOM 3074 O O . ASP A 1 392 ? 19.318 24.178 -5.923 1.00 92.62 392 ASP A O 1
ATOM 3078 N N . LEU A 1 393 ? 18.315 22.249 -6.484 1.00 94.31 393 LEU A N 1
ATOM 3079 C CA . LEU A 1 393 ? 18.295 21.685 -5.129 1.00 94.31 393 LEU A CA 1
ATOM 3080 C C . LEU A 1 393 ? 19.661 21.160 -4.665 1.00 94.31 393 LEU A C 1
ATOM 3082 O O . LEU A 1 393 ? 19.789 20.744 -3.515 1.00 94.31 393 LEU A O 1
ATOM 3086 N N . PHE A 1 394 ? 20.705 21.221 -5.501 1.00 95.56 394 PHE A N 1
ATOM 3087 C CA . PHE A 1 394 ? 22.045 20.760 -5.130 1.00 95.56 394 PHE A CA 1
ATOM 3088 C C . PHE A 1 394 ? 22.542 21.368 -3.812 1.00 95.56 394 PHE A C 1
ATOM 3090 O O . PHE A 1 394 ? 23.080 20.648 -2.976 1.00 95.56 394 PHE A O 1
ATOM 3097 N N . LYS A 1 395 ? 22.374 22.684 -3.618 1.00 94.38 395 LYS A N 1
ATOM 3098 C CA . LYS A 1 395 ? 22.861 23.370 -2.412 1.00 94.38 395 LYS A CA 1
ATOM 3099 C C . LYS A 1 395 ? 22.091 22.928 -1.152 1.00 94.38 395 LYS A C 1
ATOM 3101 O O . LYS A 1 395 ? 22.760 22.483 -0.225 1.00 94.38 395 LYS A O 1
ATOM 3106 N N . PRO A 1 396 ? 20.743 22.951 -1.122 1.00 94.00 396 PRO A N 1
ATOM 3107 C CA . PRO A 1 396 ? 19.979 22.388 -0.008 1.00 94.00 396 PRO A CA 1
ATOM 3108 C C . PRO A 1 396 ? 20.337 20.931 0.313 1.00 94.00 396 PRO A C 1
ATOM 3110 O O . PRO A 1 396 ? 20.560 20.585 1.466 1.00 94.00 396 PRO A O 1
ATOM 3113 N N . VAL A 1 397 ? 20.464 20.066 -0.699 1.00 95.12 397 VAL A N 1
ATOM 3114 C CA . VAL A 1 397 ? 20.822 18.651 -0.488 1.00 95.12 397 VAL A CA 1
ATOM 3115 C C . VAL A 1 397 ? 22.241 18.506 0.073 1.00 95.12 397 VAL A C 1
ATOM 3117 O O . VAL A 1 397 ? 22.485 17.668 0.940 1.00 95.12 397 VAL A O 1
ATOM 3120 N N . LEU A 1 398 ? 23.173 19.354 -0.367 1.00 95.50 398 LEU A N 1
ATOM 3121 C CA . LEU A 1 398 ? 24.529 19.393 0.169 1.00 95.50 398 LEU A CA 1
ATOM 3122 C C . LEU A 1 398 ? 24.554 19.823 1.646 1.00 95.50 398 LEU A C 1
ATOM 3124 O O . LEU A 1 398 ? 25.314 19.257 2.427 1.00 95.50 398 LEU A O 1
ATOM 3128 N N . GLU A 1 399 ? 23.721 20.782 2.050 1.00 94.06 399 GLU A N 1
ATOM 3129 C CA . GLU A 1 399 ? 23.588 21.188 3.458 1.00 94.06 399 GLU A CA 1
ATOM 3130 C C . GLU A 1 399 ? 23.098 20.024 4.334 1.00 94.06 399 GLU A C 1
ATOM 3132 O O . GLU A 1 399 ? 23.587 19.839 5.447 1.00 94.06 399 GLU A O 1
ATOM 3137 N N . ILE A 1 400 ? 22.208 19.179 3.806 1.00 93.19 400 ILE A N 1
ATOM 3138 C CA . ILE A 1 400 ? 21.731 17.961 4.481 1.00 93.19 400 ILE A CA 1
ATOM 3139 C C . ILE A 1 400 ? 22.855 16.932 4.615 1.00 93.19 400 ILE A C 1
ATOM 3141 O O . ILE A 1 400 ? 23.070 16.396 5.700 1.00 93.19 400 ILE A O 1
ATOM 3145 N N . LEU A 1 401 ? 23.600 16.681 3.533 1.00 94.88 401 LEU A N 1
ATOM 3146 C CA . LEU A 1 401 ? 24.752 15.774 3.527 1.00 94.88 401 LEU A CA 1
ATOM 3147 C C . LEU A 1 401 ? 25.800 16.161 4.582 1.00 94.88 401 LEU A C 1
ATOM 3149 O O . LEU A 1 401 ? 26.369 15.294 5.248 1.00 94.88 401 LEU A O 1
ATOM 3153 N N . LEU A 1 402 ? 26.070 17.457 4.724 1.00 93.31 402 LEU A N 1
ATOM 3154 C CA . LEU A 1 402 ? 27.085 17.981 5.639 1.00 93.31 402 LEU A CA 1
ATOM 3155 C C . LEU A 1 402 ? 26.558 18.222 7.061 1.00 93.31 402 LEU A C 1
ATOM 3157 O O . LEU A 1 402 ? 27.340 18.561 7.946 1.00 93.31 402 LEU A O 1
ATOM 3161 N N . SER A 1 403 ? 25.257 18.051 7.303 1.00 91.38 403 SER A N 1
ATOM 3162 C CA . SER A 1 403 ? 24.674 18.287 8.620 1.00 91.38 403 SER A CA 1
ATOM 3163 C C . SER A 1 403 ? 24.978 17.130 9.579 1.00 91.38 403 SER A C 1
ATOM 3165 O O . SER A 1 403 ? 24.581 15.995 9.303 1.00 91.38 403 SER A O 1
ATOM 3167 N N . PRO A 1 404 ? 25.586 17.390 10.752 1.00 86.19 404 PRO A N 1
ATOM 3168 C CA . PRO A 1 404 ? 25.780 16.365 11.776 1.00 86.19 404 PRO A CA 1
ATOM 3169 C C . PRO A 1 404 ? 24.461 15.932 12.437 1.00 86.19 404 PRO A C 1
ATOM 3171 O O . PRO A 1 404 ? 24.427 14.902 13.098 1.00 86.19 404 PRO A O 1
ATOM 3174 N N . GLN A 1 405 ? 23.381 16.704 12.259 1.00 86.75 405 GLN A N 1
ATOM 3175 C CA . GLN A 1 405 ? 22.047 16.390 12.786 1.00 86.75 405 GLN A CA 1
ATOM 3176 C C . GLN A 1 405 ? 21.270 15.416 11.889 1.00 86.75 405 GLN A C 1
ATOM 3178 O O . GLN A 1 405 ? 20.260 14.859 12.313 1.00 86.75 405 GLN A O 1
ATOM 3183 N N . ALA A 1 406 ? 21.699 15.227 10.638 1.00 86.56 406 ALA A N 1
ATOM 3184 C CA . ALA A 1 406 ? 21.075 14.273 9.733 1.00 86.56 406 ALA A CA 1
ATOM 3185 C C . ALA A 1 406 ? 21.560 12.847 10.039 1.00 86.56 406 ALA A C 1
ATOM 3187 O O . ALA A 1 406 ? 22.741 12.615 10.306 1.00 86.56 406 ALA A O 1
ATOM 3188 N N . SER A 1 407 ? 20.653 11.871 9.955 1.00 87.50 407 SER A N 1
ATOM 3189 C CA . SER A 1 407 ? 21.007 10.462 10.162 1.00 87.50 407 SER A CA 1
ATOM 3190 C C . SER A 1 407 ? 22.019 9.975 9.115 1.00 87.50 407 SER A C 1
ATOM 3192 O O . SER A 1 407 ? 22.044 10.465 7.984 1.00 87.50 407 SER A O 1
ATOM 3194 N N . SER A 1 408 ? 22.827 8.960 9.441 1.00 86.56 408 SER A N 1
ATOM 3195 C CA . SER A 1 408 ? 23.789 8.396 8.481 1.00 86.56 408 SER A CA 1
ATOM 3196 C C . SER A 1 408 ? 23.123 7.884 7.194 1.00 86.56 408 SER A C 1
ATOM 3198 O O . SER A 1 408 ? 23.699 8.049 6.122 1.00 86.56 408 SER A O 1
ATOM 3200 N N . GLY A 1 409 ? 21.907 7.325 7.276 1.00 88.06 409 GLY A N 1
ATOM 3201 C CA . GLY A 1 409 ? 21.124 6.891 6.108 1.00 88.06 409 GLY A CA 1
ATOM 3202 C C . GLY A 1 409 ? 20.723 8.065 5.212 1.00 88.06 409 GLY A C 1
ATOM 3203 O O . GLY A 1 409 ? 21.047 8.084 4.024 1.00 88.06 409 GLY A O 1
ATOM 3204 N N . THR A 1 410 ? 20.149 9.115 5.804 1.00 91.00 410 THR A N 1
ATOM 3205 C CA . THR A 1 410 ? 19.794 10.357 5.098 1.00 91.00 410 THR A CA 1
ATOM 3206 C C . THR A 1 410 ? 21.009 10.993 4.424 1.00 91.00 410 THR A C 1
ATOM 3208 O O . THR A 1 410 ? 20.925 11.408 3.269 1.00 91.00 410 THR A O 1
ATOM 3211 N N . ARG A 1 411 ? 22.156 11.034 5.114 1.00 94.25 411 ARG A N 1
ATOM 3212 C CA . ARG A 1 411 ? 23.407 11.588 4.575 1.00 94.25 411 ARG A CA 1
ATOM 3213 C C . ARG A 1 411 ? 23.931 10.772 3.391 1.00 94.25 411 ARG A C 1
ATOM 3215 O O . ARG A 1 411 ? 24.355 11.362 2.405 1.00 94.25 411 ARG A O 1
ATOM 3222 N N . LEU A 1 412 ? 23.846 9.440 3.425 1.00 94.19 412 LEU A N 1
ATOM 3223 C CA . LEU A 1 412 ? 24.219 8.590 2.283 1.00 94.19 412 LEU A CA 1
ATOM 3224 C C . LEU A 1 412 ? 23.319 8.829 1.064 1.00 94.19 412 LEU A C 1
ATOM 3226 O O . LEU A 1 412 ? 23.813 8.963 -0.053 1.00 94.19 412 LEU A O 1
ATOM 3230 N N . VAL A 1 413 ? 22.007 8.955 1.270 1.00 95.12 413 VAL A N 1
ATOM 3231 C CA . VAL A 1 413 ? 21.076 9.272 0.178 1.00 95.12 413 VAL A CA 1
ATOM 3232 C C . VAL A 1 413 ? 21.321 10.686 -0.365 1.00 95.12 413 VAL A C 1
ATOM 3234 O O . VAL A 1 413 ? 21.285 10.894 -1.577 1.00 95.12 413 VAL A O 1
ATOM 3237 N N . ALA A 1 414 ? 21.622 11.656 0.503 1.00 95.88 414 ALA A N 1
ATOM 3238 C CA . ALA A 1 414 ? 21.991 13.009 0.094 1.00 95.88 414 ALA A CA 1
ATOM 3239 C C . ALA A 1 414 ? 23.288 13.022 -0.732 1.00 95.88 414 ALA A C 1
ATOM 3241 O O . ALA A 1 414 ? 23.369 13.745 -1.722 1.00 95.88 414 ALA A O 1
ATOM 3242 N N . LEU A 1 415 ? 24.275 12.188 -0.382 1.00 96.44 415 LEU A N 1
ATOM 3243 C CA . LEU A 1 415 ? 25.497 11.994 -1.166 1.00 96.44 415 LEU A CA 1
ATOM 3244 C C . LEU A 1 415 ? 25.172 11.511 -2.582 1.00 96.44 415 LEU A C 1
ATOM 3246 O O . LEU A 1 415 ? 25.634 12.102 -3.563 1.00 96.44 415 LEU A O 1
ATOM 3250 N N . ASP A 1 416 ? 24.345 10.469 -2.682 1.00 95.25 416 ASP A N 1
ATOM 3251 C CA . ASP A 1 416 ? 23.908 9.906 -3.959 1.00 95.25 416 ASP A CA 1
ATOM 3252 C C . ASP A 1 416 ? 23.086 10.897 -4.794 1.00 95.25 416 ASP A C 1
ATOM 3254 O O . ASP A 1 416 ? 23.185 10.912 -6.022 1.00 95.25 416 ASP A O 1
ATOM 3258 N N . ALA A 1 417 ? 22.313 11.767 -4.149 1.00 96.25 417 ALA A N 1
ATOM 3259 C CA . ALA A 1 417 ? 21.631 12.858 -4.825 1.00 96.25 417 ALA A CA 1
ATOM 3260 C C . ALA A 1 417 ? 22.617 13.939 -5.301 1.00 96.25 417 ALA A C 1
ATOM 3262 O O . ALA A 1 417 ? 22.584 14.325 -6.467 1.00 96.25 417 ALA A O 1
ATOM 3263 N N . CYS A 1 418 ? 23.553 14.393 -4.460 1.00 97.19 418 CYS A N 1
ATOM 3264 C CA . CYS A 1 418 ? 24.540 15.415 -4.821 1.00 97.19 418 CYS A CA 1
ATOM 3265 C C . CYS A 1 418 ? 25.366 15.035 -6.056 1.00 97.19 418 CYS A C 1
ATOM 3267 O O . CYS A 1 418 ? 25.560 15.885 -6.930 1.00 97.19 418 CYS A O 1
ATOM 3269 N N . LYS A 1 419 ? 25.828 13.778 -6.156 1.00 94.50 419 LYS A N 1
ATOM 3270 C CA . LYS A 1 419 ? 26.600 13.320 -7.325 1.00 94.50 419 LYS A CA 1
ATOM 3271 C C . LYS A 1 419 ? 25.796 13.415 -8.626 1.00 94.50 419 LYS A C 1
ATOM 3273 O O . LYS A 1 419 ? 26.344 13.865 -9.628 1.00 94.50 419 LYS A O 1
ATOM 3278 N N . ASN A 1 420 ? 24.508 13.073 -8.595 1.00 94.56 420 ASN A N 1
ATOM 3279 C CA . ASN A 1 420 ? 23.639 13.073 -9.775 1.00 94.56 420 ASN A CA 1
ATOM 3280 C C . ASN A 1 420 ? 23.163 14.489 -10.136 1.00 94.56 420 ASN A C 1
ATOM 3282 O O . ASN A 1 420 ? 23.052 14.835 -11.311 1.00 94.56 420 ASN A O 1
ATOM 3286 N N . LEU A 1 421 ? 22.918 15.334 -9.130 1.00 95.94 421 LEU A N 1
ATOM 3287 C CA . LEU A 1 421 ? 22.488 16.718 -9.323 1.00 95.94 421 LEU A CA 1
ATOM 3288 C C . LEU A 1 421 ? 23.615 17.605 -9.869 1.00 95.94 421 LEU A C 1
ATOM 3290 O O . LEU A 1 421 ? 23.372 18.466 -10.719 1.00 95.94 421 LEU A O 1
ATOM 3294 N N . SER A 1 422 ? 24.851 17.432 -9.385 1.00 95.94 422 SER A N 1
ATOM 3295 C CA . SER A 1 422 ? 26.011 18.143 -9.927 1.00 95.94 422 SER A CA 1
ATOM 3296 C C . SER A 1 422 ? 27.338 17.469 -9.582 1.00 95.94 422 SER A C 1
ATOM 3298 O O . SER A 1 422 ? 27.970 17.777 -8.570 1.00 95.94 422 SER A O 1
ATOM 3300 N N . GLU A 1 423 ? 27.843 16.645 -10.498 1.00 93.06 423 GLU A N 1
ATOM 3301 C CA . GLU A 1 423 ? 29.169 16.035 -10.373 1.00 93.06 423 GLU A CA 1
ATOM 3302 C C . GLU A 1 423 ? 30.294 17.056 -10.147 1.00 93.06 423 GLU A C 1
ATOM 3304 O O . GLU A 1 423 ? 31.164 16.867 -9.296 1.00 93.06 423 GLU A O 1
ATOM 3309 N N . PHE A 1 424 ? 30.280 18.150 -10.915 1.00 93.25 424 PHE A N 1
ATOM 3310 C CA . PHE A 1 424 ? 31.319 19.177 -10.866 1.00 93.25 424 PHE A CA 1
ATOM 3311 C C . PHE A 1 424 ? 31.378 19.862 -9.497 1.00 93.25 424 PHE A C 1
ATOM 3313 O O . PHE A 1 424 ? 32.456 19.989 -8.915 1.00 93.25 424 PHE A O 1
ATOM 3320 N N . LYS A 1 425 ? 30.218 20.269 -8.962 1.00 95.25 425 LYS A N 1
ATOM 3321 C CA . LYS A 1 425 ? 30.138 20.932 -7.654 1.00 95.25 425 LYS A CA 1
ATOM 3322 C C . LYS A 1 425 ? 30.366 19.951 -6.503 1.00 95.25 425 LYS A C 1
ATOM 3324 O O . LYS A 1 425 ? 30.891 20.354 -5.468 1.00 95.25 425 LYS A O 1
ATOM 3329 N N . PHE A 1 426 ? 30.013 18.675 -6.676 1.00 96.25 426 PHE A N 1
ATOM 3330 C CA . PHE A 1 426 ? 30.177 17.658 -5.641 1.00 96.25 426 PHE A CA 1
ATOM 3331 C C . PHE A 1 426 ? 31.620 17.153 -5.499 1.00 96.25 426 PHE A C 1
ATOM 3333 O O . PHE A 1 426 ? 32.082 16.935 -4.382 1.00 96.25 426 PHE A O 1
ATOM 3340 N N . ALA A 1 427 ? 32.373 17.028 -6.597 1.00 94.25 427 ALA A N 1
ATOM 3341 C CA . ALA A 1 427 ? 33.747 16.511 -6.593 1.00 94.25 427 ALA A CA 1
ATOM 3342 C C . ALA A 1 427 ? 34.687 17.105 -5.514 1.00 94.25 427 ALA A C 1
ATOM 3344 O O . ALA A 1 427 ? 35.337 16.331 -4.806 1.00 94.25 427 ALA A O 1
ATOM 3345 N N . PRO A 1 428 ? 34.786 18.438 -5.320 1.00 95.00 428 PRO A N 1
ATOM 3346 C CA . PRO A 1 428 ? 35.620 18.997 -4.254 1.00 95.00 428 PRO A CA 1
ATOM 3347 C C . PRO A 1 428 ? 35.117 18.664 -2.844 1.00 95.00 428 PRO A C 1
ATOM 3349 O O . PRO A 1 428 ? 35.938 18.523 -1.940 1.00 95.00 428 PRO A O 1
ATOM 3352 N N . VAL A 1 429 ? 33.804 18.519 -2.648 1.00 95.81 429 VAL A N 1
ATOM 3353 C CA . VAL A 1 429 ? 33.214 18.119 -1.361 1.00 95.81 429 VAL A CA 1
ATOM 3354 C C . VAL A 1 429 ? 33.532 16.657 -1.073 1.00 95.81 429 VAL A C 1
ATOM 3356 O O . VAL A 1 429 ? 34.024 16.351 0.007 1.00 95.81 429 VAL A O 1
ATOM 3359 N N . ALA A 1 430 ? 33.335 15.765 -2.046 1.00 94.62 430 ALA A N 1
ATOM 3360 C CA . ALA A 1 430 ? 33.636 14.345 -1.902 1.00 94.62 430 ALA A CA 1
ATOM 3361 C C . ALA A 1 430 ? 35.102 14.114 -1.506 1.00 94.62 430 ALA A C 1
ATOM 3363 O O . ALA A 1 430 ? 35.377 13.351 -0.586 1.00 94.62 430 ALA A O 1
ATOM 3364 N N . ARG A 1 431 ? 36.049 14.833 -2.131 1.00 93.62 431 ARG A N 1
ATOM 3365 C CA . ARG A 1 431 ? 37.473 14.758 -1.758 1.00 93.62 431 ARG A CA 1
ATOM 3366 C C . ARG A 1 431 ? 37.717 15.150 -0.299 1.00 93.62 431 ARG A C 1
ATOM 3368 O O . ARG A 1 431 ? 38.518 14.501 0.365 1.00 93.62 431 ARG A O 1
ATOM 3375 N N . LYS A 1 432 ? 37.025 16.179 0.206 1.00 93.62 432 LYS A N 1
ATOM 3376 C CA . LYS A 1 432 ? 37.104 16.581 1.620 1.00 93.62 432 LYS A CA 1
ATOM 3377 C C . LYS A 1 432 ? 36.495 15.525 2.543 1.00 93.62 432 LYS A C 1
ATOM 3379 O O . LYS A 1 432 ? 37.134 15.172 3.523 1.00 93.62 432 LYS A O 1
ATOM 3384 N N . LEU A 1 433 ? 35.323 14.984 2.197 1.00 93.00 433 LEU A N 1
ATOM 3385 C CA . LEU A 1 433 ? 34.644 13.950 2.987 1.00 93.00 433 LEU A CA 1
ATOM 3386 C C . LEU A 1 433 ? 35.520 12.711 3.182 1.00 93.00 433 LEU A C 1
ATOM 3388 O O . LEU A 1 433 ? 35.637 12.219 4.295 1.00 93.00 433 LEU A O 1
ATOM 3392 N N . VAL A 1 434 ? 36.185 12.226 2.128 1.00 90.62 434 VAL A N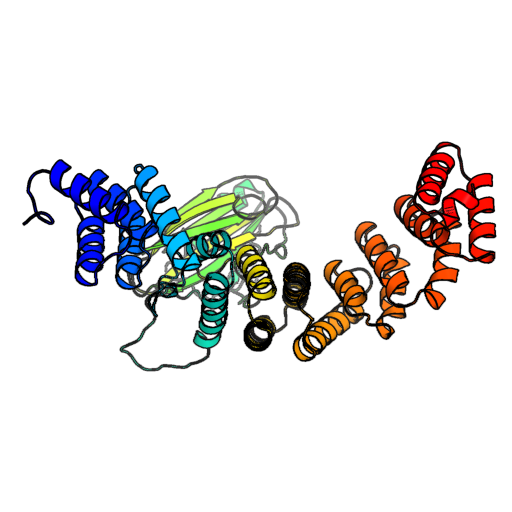 1
ATOM 3393 C CA . VAL A 1 434 ? 37.065 11.049 2.241 1.00 90.62 434 VAL A CA 1
ATOM 3394 C C . VAL A 1 434 ? 38.234 11.296 3.211 1.00 90.62 434 VAL A C 1
ATOM 3396 O O . VAL A 1 434 ? 38.624 10.384 3.950 1.00 90.62 434 VAL A O 1
ATOM 3399 N N . LEU A 1 435 ? 38.772 12.519 3.229 1.00 89.38 435 LEU A N 1
ATOM 3400 C CA . LEU A 1 435 ? 39.899 12.925 4.077 1.00 89.38 435 LEU A CA 1
ATOM 3401 C C . LEU A 1 435 ? 39.495 13.257 5.523 1.00 89.38 435 LEU A C 1
ATOM 3403 O O . LEU A 1 435 ? 40.363 13.284 6.392 1.00 89.38 435 LEU A O 1
ATOM 3407 N N . ASP A 1 436 ? 38.216 13.510 5.800 1.00 89.94 436 ASP A N 1
ATOM 3408 C CA . ASP A 1 436 ? 37.760 13.872 7.140 1.00 89.94 436 ASP A CA 1
ATOM 3409 C C . ASP A 1 436 ? 37.591 12.630 8.025 1.00 89.94 436 ASP A C 1
ATOM 3411 O O . ASP A 1 436 ? 36.660 11.840 7.872 1.00 89.94 436 ASP A O 1
ATOM 3415 N N . HIS A 1 437 ? 38.501 12.454 8.983 1.00 87.19 437 HIS A N 1
ATOM 3416 C CA . HIS A 1 437 ? 38.482 11.327 9.915 1.00 87.19 437 HIS A CA 1
ATOM 3417 C C . HIS A 1 437 ? 37.332 11.378 10.932 1.00 87.19 437 HIS A C 1
ATOM 3419 O O . HIS A 1 437 ? 37.081 10.369 11.588 1.00 87.19 437 HIS A O 1
ATOM 3425 N N . LYS A 1 438 ? 36.643 12.520 11.075 1.00 88.31 438 LYS A N 1
ATOM 3426 C CA . LYS A 1 438 ? 35.472 12.655 11.954 1.00 88.31 438 LYS A CA 1
ATOM 3427 C C . LYS A 1 438 ? 34.192 12.137 11.302 1.00 88.31 438 LYS A C 1
ATOM 3429 O O . LYS A 1 438 ? 33.210 11.905 12.004 1.00 88.31 438 LYS A O 1
ATOM 3434 N N . GLU A 1 439 ? 34.191 11.960 9.982 1.00 90.69 439 GLU A N 1
ATOM 3435 C CA . GLU A 1 439 ? 33.022 11.480 9.255 1.00 90.69 439 GLU A CA 1
ATOM 3436 C C . GLU A 1 439 ? 32.852 9.954 9.356 1.00 90.69 439 GLU A C 1
ATOM 3438 O O . GLU A 1 439 ? 33.846 9.219 9.408 1.00 90.69 439 GLU A O 1
ATOM 3443 N N . PRO A 1 440 ? 31.604 9.439 9.332 1.00 88.75 440 PRO A N 1
ATOM 3444 C CA . PRO A 1 440 ? 31.341 8.005 9.384 1.00 88.75 440 PRO A CA 1
ATOM 3445 C C . PRO A 1 440 ? 32.039 7.232 8.257 1.00 88.75 440 PRO A C 1
ATOM 3447 O O . PRO A 1 440 ? 32.027 7.659 7.100 1.00 88.75 440 PRO A O 1
ATOM 3450 N N . GLU A 1 441 ? 32.571 6.044 8.570 1.00 88.25 441 GLU A N 1
ATOM 3451 C CA . GLU A 1 441 ? 33.246 5.168 7.595 1.00 88.25 441 GLU A CA 1
ATOM 3452 C C . GLU A 1 441 ? 32.377 4.909 6.355 1.00 88.25 441 GLU A C 1
ATOM 3454 O O . GLU A 1 441 ? 32.872 4.977 5.232 1.00 88.25 441 GLU A O 1
ATOM 3459 N N . SER A 1 442 ? 31.071 4.690 6.538 1.00 89.06 442 SER A N 1
ATOM 3460 C CA . SER A 1 442 ? 30.119 4.460 5.445 1.00 89.06 442 SER A CA 1
ATOM 3461 C C . SER A 1 442 ? 30.049 5.629 4.458 1.00 89.06 442 SER A C 1
ATOM 3463 O O . SER A 1 442 ? 30.051 5.414 3.246 1.00 89.06 442 SER A O 1
ATOM 3465 N N . LEU A 1 443 ? 30.038 6.867 4.957 1.00 91.69 443 LEU A N 1
ATOM 3466 C CA . LEU A 1 443 ? 29.972 8.072 4.132 1.00 91.69 443 LEU A CA 1
ATOM 3467 C C . LEU A 1 443 ? 31.282 8.295 3.371 1.00 91.69 443 LEU A C 1
ATOM 3469 O O . LEU A 1 443 ? 31.277 8.609 2.178 1.00 91.69 443 LEU A O 1
ATOM 3473 N N . ARG A 1 444 ? 32.410 8.063 4.051 1.00 91.31 444 ARG A N 1
ATOM 3474 C CA . ARG A 1 444 ? 33.752 8.129 3.459 1.00 91.31 444 ARG A CA 1
ATOM 3475 C C . ARG A 1 444 ? 33.927 7.078 2.364 1.00 91.31 444 ARG A C 1
ATOM 3477 O O . ARG A 1 444 ? 34.432 7.404 1.293 1.00 91.31 444 ARG A O 1
ATOM 3484 N N . LEU A 1 445 ? 33.464 5.845 2.592 1.00 88.81 445 LEU A N 1
ATOM 3485 C CA . LEU A 1 445 ? 33.480 4.760 1.605 1.00 88.81 445 LEU A CA 1
ATOM 3486 C C . LEU A 1 445 ? 32.630 5.086 0.375 1.00 88.81 445 LEU A C 1
ATOM 3488 O O . LEU A 1 445 ? 33.090 4.876 -0.747 1.00 88.81 445 LEU A O 1
ATOM 3492 N N . ALA A 1 446 ? 31.425 5.627 0.568 1.00 91.25 446 ALA A N 1
ATOM 3493 C CA . ALA A 1 446 ? 30.548 6.018 -0.534 1.00 91.25 446 ALA A CA 1
ATOM 3494 C C . ALA A 1 446 ? 31.179 7.123 -1.402 1.00 91.25 446 ALA A C 1
ATOM 3496 O O . ALA A 1 446 ? 31.231 6.999 -2.628 1.00 91.25 446 ALA A O 1
ATOM 3497 N N . ALA A 1 447 ? 31.737 8.166 -0.774 1.00 92.56 447 ALA A N 1
ATOM 3498 C CA . ALA A 1 447 ? 32.457 9.226 -1.480 1.00 92.56 447 ALA A CA 1
ATOM 3499 C C . ALA A 1 447 ? 33.693 8.688 -2.224 1.00 92.56 447 ALA A C 1
ATOM 3501 O O . ALA A 1 447 ? 33.934 9.061 -3.371 1.00 92.56 447 ALA A O 1
ATOM 3502 N N . LEU A 1 448 ? 34.455 7.790 -1.595 1.00 89.44 448 LEU A N 1
ATOM 3503 C CA . LEU A 1 448 ? 35.658 7.185 -2.165 1.00 89.44 448 LEU A CA 1
ATOM 3504 C C . LEU A 1 448 ? 35.348 6.282 -3.363 1.00 89.44 448 LEU A C 1
ATOM 3506 O O . LEU A 1 448 ? 36.009 6.404 -4.391 1.00 89.44 448 LEU A O 1
ATOM 3510 N N . SER A 1 449 ? 34.335 5.419 -3.260 1.00 87.38 449 SER A N 1
ATOM 3511 C CA . SER A 1 449 ? 33.889 4.563 -4.367 1.00 87.38 449 SER A CA 1
ATOM 3512 C C . SER A 1 449 ? 33.461 5.408 -5.568 1.00 87.38 449 SER A C 1
ATOM 3514 O O . SER A 1 449 ? 33.902 5.166 -6.694 1.00 87.38 449 SER A O 1
ATOM 3516 N N . TRP A 1 450 ? 32.695 6.477 -5.326 1.00 90.44 450 TRP A N 1
ATOM 3517 C CA . TRP A 1 450 ? 32.313 7.400 -6.388 1.00 90.44 450 TRP A CA 1
ATOM 3518 C C . TRP A 1 450 ? 33.525 8.114 -7.004 1.00 90.44 450 TRP A C 1
ATOM 3520 O O . TRP A 1 450 ? 33.640 8.150 -8.228 1.00 90.44 450 TRP A O 1
ATOM 3530 N N . LEU A 1 451 ? 34.470 8.618 -6.200 1.00 89.75 451 LEU A N 1
ATOM 3531 C CA . LEU A 1 451 ? 35.713 9.215 -6.709 1.00 89.75 451 LEU A CA 1
ATOM 3532 C C . LEU A 1 451 ? 36.549 8.226 -7.534 1.00 89.75 451 LEU A C 1
ATOM 3534 O O . LEU A 1 451 ? 37.091 8.614 -8.565 1.00 89.75 451 LEU A O 1
ATOM 3538 N N . GLY A 1 452 ? 36.610 6.955 -7.129 1.00 84.62 452 GLY A N 1
ATOM 3539 C CA . GLY A 1 452 ? 37.298 5.891 -7.866 1.00 84.62 452 GLY A CA 1
ATOM 3540 C C . GLY A 1 452 ? 36.676 5.595 -9.230 1.00 84.62 452 GLY A C 1
ATOM 3541 O O . GLY A 1 452 ? 37.391 5.305 -10.187 1.00 84.62 452 GLY A O 1
ATOM 3542 N N . SER A 1 453 ? 35.356 5.747 -9.361 1.00 85.25 453 SER A N 1
ATOM 3543 C CA . SER A 1 453 ? 34.660 5.588 -10.646 1.00 85.25 453 SER A CA 1
ATOM 3544 C C . SER A 1 453 ? 34.932 6.723 -11.647 1.00 85.25 453 SER A C 1
ATOM 3546 O O . SER A 1 453 ? 34.614 6.601 -12.831 1.00 85.25 453 SER A O 1
ATOM 3548 N N . ARG A 1 454 ? 35.533 7.834 -11.198 1.00 86.94 454 ARG A N 1
ATOM 3549 C CA . ARG A 1 454 ? 35.773 9.029 -12.016 1.00 86.94 454 ARG A CA 1
ATOM 3550 C C . ARG A 1 454 ? 37.157 9.002 -12.660 1.00 86.94 454 ARG A C 1
ATOM 3552 O O . ARG A 1 454 ? 38.165 8.690 -12.034 1.00 86.94 454 ARG A O 1
ATOM 3559 N N . LYS A 1 455 ? 37.235 9.462 -13.912 1.00 79.88 455 LYS A N 1
ATOM 3560 C CA . LYS A 1 455 ? 38.503 9.683 -14.631 1.00 79.88 455 LYS A CA 1
ATOM 3561 C C . LYS A 1 455 ? 39.087 11.061 -14.304 1.00 79.88 455 LYS A C 1
ATOM 3563 O O . LYS A 1 455 ? 38.957 11.996 -15.089 1.00 79.88 455 LYS A O 1
ATOM 3568 N N . SER A 1 456 ? 39.718 11.209 -13.138 1.00 83.81 456 SER A N 1
ATOM 3569 C CA . SER A 1 456 ? 40.273 12.493 -12.677 1.00 83.81 456 SER A CA 1
ATOM 3570 C C . SER A 1 456 ? 41.613 12.326 -11.959 1.00 83.81 456 SER A C 1
ATOM 3572 O O . SER A 1 456 ? 41.713 11.631 -10.950 1.00 83.81 456 SER A O 1
ATOM 3574 N N . ARG A 1 457 ? 42.650 13.040 -12.429 1.00 79.06 457 ARG A N 1
ATOM 3575 C CA . ARG A 1 457 ? 43.982 13.056 -11.785 1.00 79.06 457 ARG A CA 1
ATOM 3576 C C . ARG A 1 457 ? 43.931 13.591 -10.350 1.00 79.06 457 ARG A C 1
ATOM 3578 O O . ARG A 1 457 ? 44.673 13.121 -9.492 1.00 79.06 457 ARG A O 1
ATOM 3585 N N . GLY A 1 458 ? 43.059 14.569 -10.093 1.00 81.12 458 GLY A N 1
ATOM 3586 C CA . GLY A 1 458 ? 42.858 15.125 -8.753 1.00 81.12 458 GLY A CA 1
ATOM 3587 C C . GLY A 1 458 ? 42.227 14.118 -7.792 1.00 81.12 458 GLY A C 1
ATOM 3588 O O . GLY A 1 458 ? 42.600 14.081 -6.623 1.00 81.12 458 GLY A O 1
ATOM 3589 N N . ASP A 1 459 ? 41.329 13.270 -8.298 1.00 85.75 459 ASP A N 1
ATOM 3590 C CA . ASP A 1 459 ? 40.673 12.226 -7.506 1.00 85.75 459 ASP A CA 1
ATOM 3591 C C . ASP A 1 459 ? 41.687 11.113 -7.193 1.00 85.75 459 ASP A C 1
ATOM 3593 O O . ASP A 1 459 ? 41.896 10.794 -6.024 1.00 85.75 459 ASP A O 1
ATOM 3597 N N . ALA A 1 460 ? 42.447 10.647 -8.193 1.00 81.25 460 ALA A N 1
ATOM 3598 C CA . ALA A 1 460 ? 43.506 9.645 -8.019 1.00 81.25 460 ALA A CA 1
ATOM 3599 C C . ALA A 1 460 ? 44.559 10.038 -6.962 1.00 81.25 460 ALA A C 1
ATOM 3601 O O . ALA A 1 460 ? 44.988 9.200 -6.167 1.00 81.25 460 ALA A O 1
ATOM 3602 N N . LYS A 1 461 ? 44.955 11.320 -6.903 1.00 84.31 461 LYS A N 1
ATOM 3603 C CA . LYS A 1 461 ? 45.901 11.815 -5.886 1.00 84.31 461 LYS A CA 1
ATOM 3604 C C . LYS A 1 461 ? 45.346 11.669 -4.464 1.00 84.31 461 LYS A C 1
ATOM 3606 O O . LYS A 1 461 ? 46.076 11.243 -3.572 1.00 84.31 461 LYS A O 1
ATOM 3611 N N . VAL A 1 462 ? 44.074 12.014 -4.255 1.00 85.94 462 VAL A N 1
ATOM 3612 C CA . VAL A 1 462 ? 43.419 11.911 -2.939 1.00 85.94 462 VAL A CA 1
ATOM 3613 C C . VAL A 1 462 ? 43.232 10.450 -2.534 1.00 85.94 462 VAL A C 1
ATOM 3615 O O . VAL A 1 462 ? 43.516 10.098 -1.394 1.00 85.94 462 VAL A O 1
ATOM 3618 N N . LEU A 1 463 ? 42.844 9.588 -3.475 1.00 84.25 463 LEU A N 1
ATOM 3619 C CA . LEU A 1 463 ? 42.659 8.156 -3.233 1.00 84.25 463 LEU A CA 1
ATOM 3620 C C . LEU A 1 463 ? 43.950 7.472 -2.758 1.00 84.25 463 LEU A C 1
ATOM 3622 O O . LEU A 1 463 ? 43.929 6.768 -1.750 1.00 84.25 463 LEU A O 1
ATOM 3626 N N . ARG A 1 464 ? 45.089 7.743 -3.411 1.00 83.31 464 ARG A N 1
ATOM 3627 C CA . ARG A 1 464 ? 46.400 7.218 -2.981 1.00 83.31 464 ARG A CA 1
ATOM 3628 C C . ARG A 1 464 ? 46.797 7.711 -1.592 1.00 83.31 464 ARG A C 1
ATOM 3630 O O . ARG A 1 464 ? 47.258 6.918 -0.776 1.00 83.31 464 ARG A O 1
ATOM 3637 N N . ALA A 1 465 ? 46.585 8.999 -1.310 1.00 84.31 465 ALA A N 1
ATOM 3638 C CA . ALA A 1 465 ? 46.896 9.574 -0.003 1.00 84.31 465 ALA A CA 1
ATOM 3639 C C . ALA A 1 465 ? 46.098 8.885 1.116 1.00 84.31 465 ALA A C 1
ATOM 3641 O O . ALA A 1 465 ? 46.677 8.481 2.121 1.00 84.31 465 ALA A O 1
ATOM 3642 N N . VAL A 1 466 ? 44.796 8.677 0.907 1.00 84.25 466 VAL A N 1
ATOM 3643 C CA . VAL A 1 466 ? 43.896 8.036 1.879 1.00 84.25 466 VAL A CA 1
ATOM 3644 C C . VAL A 1 466 ? 44.260 6.572 2.109 1.00 84.25 466 VAL A C 1
ATOM 3646 O O . VAL A 1 466 ? 44.259 6.123 3.255 1.00 84.25 466 VAL A O 1
ATOM 3649 N N . LEU A 1 467 ? 44.605 5.830 1.051 1.00 82.06 467 LEU A N 1
ATOM 3650 C CA . LEU A 1 467 ? 45.098 4.459 1.185 1.00 82.06 467 LEU A CA 1
ATOM 3651 C C . LEU A 1 467 ? 46.386 4.420 2.010 1.00 82.06 467 LEU A C 1
ATOM 3653 O O . LEU A 1 467 ? 46.490 3.611 2.921 1.00 82.06 467 LEU A O 1
ATOM 3657 N N . SER A 1 468 ? 47.337 5.321 1.762 1.00 81.44 468 SER A N 1
ATOM 3658 C CA . SER A 1 468 ? 48.609 5.330 2.496 1.00 81.44 468 SER A CA 1
ATOM 3659 C C . SER A 1 468 ? 48.494 5.750 3.968 1.00 81.44 468 SER A C 1
ATOM 3661 O O . SER A 1 468 ? 49.316 5.330 4.775 1.00 81.44 468 SER A O 1
ATOM 3663 N N . SER A 1 469 ? 47.488 6.554 4.334 1.00 80.38 469 SER A N 1
ATOM 3664 C CA . SER A 1 469 ? 47.359 7.140 5.679 1.00 80.38 469 SER A CA 1
ATOM 3665 C C . SER A 1 469 ? 46.329 6.463 6.590 1.00 80.38 469 SER A C 1
ATOM 3667 O O . SER A 1 469 ? 46.243 6.800 7.770 1.00 80.38 469 SER A O 1
ATOM 3669 N N . SER A 1 470 ? 45.525 5.529 6.074 1.00 78.94 470 SER A N 1
ATOM 3670 C CA . SER A 1 470 ? 44.471 4.857 6.848 1.00 78.94 470 SER A CA 1
ATOM 3671 C C . SER A 1 470 ? 44.991 3.626 7.602 1.00 78.94 470 SER A C 1
ATOM 3673 O O . SER A 1 470 ? 45.915 2.961 7.151 1.00 78.94 470 SER A O 1
ATOM 3675 N N . HIS A 1 471 ? 44.371 3.268 8.731 1.00 78.75 471 HIS A N 1
ATOM 3676 C CA . HIS A 1 471 ? 44.680 2.013 9.432 1.00 78.75 471 HIS A CA 1
ATOM 3677 C C . HIS A 1 471 ? 44.246 0.775 8.627 1.00 78.75 471 HIS A C 1
ATOM 3679 O O . HIS A 1 471 ? 43.318 0.846 7.820 1.00 78.75 471 HIS A O 1
ATOM 3685 N N . GLU A 1 472 ? 44.870 -0.376 8.895 1.00 76.19 472 GLU A N 1
ATOM 3686 C CA . GLU A 1 472 ? 44.778 -1.605 8.087 1.00 76.19 472 GLU A CA 1
ATOM 3687 C C . GLU A 1 472 ? 43.336 -2.043 7.756 1.00 76.19 472 GLU A C 1
ATOM 3689 O O . GLU A 1 472 ? 43.022 -2.393 6.616 1.00 76.19 472 GLU A O 1
ATOM 3694 N N . ARG A 1 473 ? 42.415 -1.966 8.727 1.00 71.12 473 ARG A N 1
ATOM 3695 C CA . ARG A 1 473 ? 40.998 -2.317 8.519 1.00 71.12 473 ARG A CA 1
ATOM 3696 C C . ARG A 1 473 ? 40.311 -1.396 7.501 1.00 71.12 473 ARG A C 1
ATOM 3698 O O . ARG A 1 473 ? 39.596 -1.881 6.630 1.00 71.12 473 ARG A O 1
ATOM 3705 N N . LEU A 1 474 ? 40.563 -0.090 7.585 1.00 72.81 474 LEU A N 1
ATOM 3706 C CA . LEU A 1 474 ? 40.004 0.917 6.677 1.00 72.81 474 LEU A CA 1
ATOM 3707 C C . LEU A 1 474 ? 40.661 0.859 5.295 1.00 72.81 474 LEU A C 1
ATOM 3709 O O . LEU A 1 474 ? 39.972 1.013 4.291 1.00 72.81 474 LEU A O 1
ATOM 3713 N N . GLN A 1 475 ? 41.965 0.570 5.227 1.00 81.44 475 GLN A N 1
ATOM 3714 C CA . GLN A 1 475 ? 42.671 0.345 3.961 1.00 81.44 475 GLN A CA 1
ATOM 3715 C C . GLN A 1 475 ? 42.033 -0.783 3.151 1.00 81.44 475 GLN A C 1
ATOM 3717 O O . GLN A 1 475 ? 41.802 -0.609 1.958 1.00 81.44 475 GLN A O 1
ATOM 3722 N N . ARG A 1 476 ? 41.685 -1.911 3.788 1.00 80.00 476 ARG A N 1
ATOM 3723 C CA . ARG A 1 476 ? 41.001 -3.027 3.113 1.00 80.00 476 ARG A CA 1
ATOM 3724 C C . ARG A 1 476 ? 39.619 -2.621 2.594 1.00 80.00 476 ARG A C 1
ATOM 3726 O O . ARG A 1 476 ? 39.299 -2.918 1.442 1.00 80.00 476 ARG A O 1
ATOM 3733 N N . SER A 1 477 ? 38.820 -1.916 3.403 1.00 77.56 477 SER A N 1
ATOM 3734 C CA . SER A 1 477 ? 37.508 -1.395 2.983 1.00 77.56 477 SER A CA 1
ATOM 3735 C C . SER A 1 477 ? 37.634 -0.431 1.795 1.00 77.56 477 SER A C 1
ATOM 3737 O O . SER A 1 477 ? 36.896 -0.556 0.816 1.00 77.56 477 SER A O 1
ATOM 3739 N N . PHE A 1 478 ? 38.602 0.492 1.836 1.00 79.88 478 PHE A N 1
ATOM 3740 C CA . PHE A 1 478 ? 38.858 1.450 0.758 1.00 79.88 478 PHE A CA 1
ATOM 3741 C C . PHE A 1 478 ? 39.395 0.785 -0.509 1.00 79.88 478 PHE A C 1
ATOM 3743 O O . PHE A 1 478 ? 38.912 1.090 -1.598 1.00 79.88 478 PHE A O 1
ATOM 3750 N N . ALA A 1 479 ? 40.316 -0.171 -0.390 1.00 82.19 479 ALA A N 1
ATOM 3751 C CA . ALA A 1 479 ? 40.817 -0.927 -1.531 1.00 82.19 479 ALA A CA 1
ATOM 3752 C C . ALA A 1 479 ? 39.696 -1.725 -2.212 1.00 82.19 479 ALA A C 1
ATOM 3754 O O . ALA A 1 479 ? 39.532 -1.653 -3.428 1.00 82.19 479 ALA A O 1
ATOM 3755 N N . LYS A 1 480 ? 38.838 -2.398 -1.435 1.00 79.94 480 LYS A N 1
ATOM 3756 C CA . LYS A 1 480 ? 37.654 -3.084 -1.972 1.00 79.94 480 LYS A CA 1
ATOM 3757 C C . LYS A 1 480 ? 36.692 -2.112 -2.667 1.00 79.94 480 LYS A C 1
ATOM 3759 O O . LYS A 1 480 ? 36.169 -2.424 -3.734 1.00 79.94 480 LYS A O 1
ATOM 3764 N N . GLY A 1 481 ? 36.483 -0.931 -2.084 1.00 70.38 481 GLY A N 1
ATOM 3765 C CA . GLY A 1 481 ? 35.670 0.132 -2.674 1.00 70.38 481 GLY A CA 1
ATOM 3766 C C . GLY A 1 481 ? 36.218 0.633 -4.012 1.00 70.38 481 GLY A C 1
ATOM 3767 O O . GLY A 1 481 ? 35.447 0.835 -4.945 1.00 70.38 481 GLY A O 1
ATOM 3768 N N . LEU A 1 482 ? 37.537 0.775 -4.151 1.00 77.88 482 LEU A N 1
ATOM 3769 C CA . LEU A 1 482 ? 38.179 1.186 -5.405 1.00 77.88 482 LEU A CA 1
ATOM 3770 C C . LEU A 1 482 ? 38.118 0.107 -6.482 1.00 77.88 482 LEU A C 1
ATOM 3772 O O . LEU A 1 482 ? 37.775 0.410 -7.626 1.00 77.88 482 LEU A O 1
ATOM 3776 N N . ALA A 1 483 ? 38.360 -1.147 -6.099 1.00 82.38 483 ALA A N 1
ATOM 3777 C CA . ALA A 1 483 ? 38.305 -2.293 -7.001 1.00 82.38 483 ALA A CA 1
ATOM 3778 C C . ALA A 1 483 ? 36.919 -2.503 -7.643 1.00 82.38 483 ALA A C 1
ATOM 3780 O O . ALA A 1 483 ? 36.811 -3.179 -8.661 1.00 82.38 483 ALA A O 1
ATOM 3781 N N . SER A 1 484 ? 35.859 -1.898 -7.091 1.00 75.88 484 SER A N 1
ATOM 3782 C CA . SER A 1 484 ? 34.504 -1.943 -7.664 1.00 75.88 484 SER A CA 1
ATOM 3783 C C . SER A 1 484 ? 34.342 -1.176 -8.986 1.00 75.88 484 SER A C 1
ATOM 3785 O O . SER A 1 484 ? 33.307 -1.289 -9.639 1.00 75.88 484 SER A O 1
ATOM 3787 N N . SER A 1 485 ? 35.352 -0.409 -9.406 1.00 73.81 485 SER A N 1
ATOM 3788 C CA . SER A 1 485 ? 35.347 0.336 -10.666 1.00 73.81 485 SER A CA 1
ATOM 3789 C C . SER A 1 485 ? 36.643 0.108 -11.440 1.00 73.81 485 SER A C 1
ATOM 3791 O O . SER A 1 485 ? 37.709 -0.016 -10.843 1.00 73.81 485 SER A O 1
ATOM 3793 N N . LYS A 1 486 ? 36.577 0.105 -12.779 1.00 76.69 486 LYS A N 1
ATOM 3794 C CA . LYS A 1 486 ? 37.760 -0.093 -13.636 1.00 76.69 486 LYS A CA 1
ATOM 3795 C C . LYS A 1 486 ? 38.869 0.927 -13.339 1.00 76.69 486 LYS A C 1
ATOM 3797 O O . LYS A 1 486 ? 40.021 0.559 -13.165 1.00 76.69 486 LYS A O 1
ATOM 3802 N N . THR A 1 487 ? 38.507 2.201 -13.235 1.00 74.38 487 THR A N 1
ATOM 3803 C CA . THR A 1 487 ? 39.433 3.302 -12.927 1.00 74.38 487 THR A CA 1
ATOM 3804 C C . THR A 1 487 ? 39.973 3.252 -11.501 1.00 74.38 487 THR A C 1
ATOM 3806 O O . THR A 1 487 ? 41.131 3.593 -11.265 1.00 74.38 487 THR A O 1
ATOM 3809 N N . GLY A 1 488 ? 39.160 2.811 -10.540 1.00 73.75 488 GLY A N 1
ATOM 3810 C CA . GLY A 1 488 ? 39.616 2.612 -9.169 1.00 73.75 488 GLY A CA 1
ATOM 3811 C C . GLY A 1 488 ? 40.588 1.436 -9.057 1.00 73.75 488 GLY A C 1
ATOM 3812 O O . GLY A 1 488 ? 41.585 1.559 -8.354 1.00 73.75 488 GLY A O 1
ATOM 3813 N N . ALA A 1 489 ? 40.363 0.353 -9.807 1.00 78.06 489 ALA A N 1
ATOM 3814 C CA . ALA A 1 489 ? 41.283 -0.780 -9.892 1.00 78.06 489 ALA A CA 1
ATOM 3815 C C . ALA A 1 489 ? 42.642 -0.398 -10.505 1.00 78.06 489 ALA A C 1
ATOM 3817 O O . ALA A 1 489 ? 43.659 -0.878 -10.035 1.00 78.06 489 ALA A O 1
ATOM 3818 N N . GLU A 1 490 ? 42.676 0.505 -11.491 1.00 78.31 490 GLU A N 1
ATOM 3819 C CA . GLU A 1 490 ? 43.924 1.072 -12.043 1.00 78.31 490 GLU A CA 1
ATOM 3820 C C . GLU A 1 490 ? 44.662 2.003 -11.054 1.00 78.31 490 GLU A C 1
ATOM 3822 O O . GLU A 1 490 ? 45.819 2.362 -11.274 1.00 78.31 490 GLU A O 1
ATOM 3827 N N . THR A 1 491 ? 43.978 2.465 -10.001 1.00 73.62 491 THR A N 1
ATOM 3828 C CA . THR A 1 491 ? 44.549 3.362 -8.983 1.00 73.62 491 THR A CA 1
ATOM 3829 C C . THR A 1 491 ? 45.205 2.602 -7.826 1.00 73.62 491 THR A C 1
ATOM 3831 O O . THR A 1 491 ? 46.081 3.178 -7.172 1.00 73.62 491 THR A O 1
ATOM 3834 N N . LEU A 1 492 ? 44.765 1.363 -7.576 1.00 75.50 492 LEU A N 1
ATOM 3835 C CA . LEU A 1 492 ? 45.397 0.402 -6.664 1.00 75.50 492 LEU A CA 1
ATOM 3836 C C . LEU A 1 492 ? 46.698 -0.122 -7.267 1.00 75.50 492 LEU A C 1
ATOM 3838 O O . LEU A 1 492 ? 47.655 -0.272 -6.477 1.00 75.50 492 LEU A O 1
#

Foldseek 3Di:
DQLPDPDVVSLLVLLQVLLPDPADDPVVLVSLLSQCPDPDLSSVLSSLSSCLSHPAQSNLVSLVVSCVPDDPPPVSSVVSSLSSLLSNLLVLRHDPCNCLPLLCNQVSLVSLLVSAAQSSLVVLLVNLLCVLVVPPDPPPPPVDPRQDKDKDFKKKWDFAADPALVCQQPDDDPCLVDLDDDQQDADDPVRTHIDTDNVDDALDKDWPDFDAQTKMKMKIKIAGQAWDKWKKKKWKQAWKWKDKSSRTPDGGGGHDATDIRPDIDIDGDHHGIMMIMMMHGHHHTIIIMHIDRSRDHNLVSVLSSLLSSLQHPDDVSNLSSLVSVLVVCPPVLVSNLSSLLSSVNSVVNNVHDDDPSSLVSLVVSLVVQLVVQQLNRDLSSLVSCLVSLVLVCLVSLVSNLPDPSHDPSSNLSSLVSNCSSDVPVCLVVLLVQLVDPVHDLVSNLSSLLVLLQDPDPVSLVSLVVSLVPDPPVSNVSSLVSNCVHPSSPVSD